Protein AF-0000000079393985 (afdb_homodimer)

Structure (mmCIF, N/CA/C/O backbone):
data_AF-0000000079393985-model_v1
#
loop_
_entity.id
_entity.type
_entity.pdbx_description
1 polymer 'Fish-egg lectin'
#
loop_
_atom_site.group_PDB
_atom_site.id
_atom_site.type_symbol
_atom_site.label_atom_id
_atom_site.label_alt_id
_atom_site.label_comp_id
_atom_site.label_asym_id
_atom_site.label_entity_id
_atom_site.label_seq_id
_atom_site.pdbx_PDB_ins_code
_atom_site.Cartn_x
_atom_site.Cartn_y
_atom_site.Cartn_z
_atom_site.occupancy
_atom_site.B_iso_or_equiv
_atom_site.auth_seq_id
_atom_site.auth_comp_id
_atom_site.auth_asym_id
_atom_site.auth_atom_id
_atom_site.pdbx_PDB_model_num
ATOM 1 N N . MET A 1 1 ? 10.766 -20.422 9.609 1 88.31 1 MET A N 1
ATOM 2 C CA . MET A 1 1 ? 9.305 -20.391 9.617 1 88.31 1 MET A CA 1
ATOM 3 C C . MET A 1 1 ? 8.75 -21.141 8.406 1 88.31 1 MET A C 1
ATOM 5 O O . MET A 1 1 ? 9.359 -21.141 7.336 1 88.31 1 MET A O 1
ATOM 9 N N . THR A 1 2 ? 7.648 -21.891 8.578 1 95.81 2 THR A N 1
ATOM 10 C CA . THR A 1 2 ? 7.023 -22.641 7.496 1 95.81 2 THR A CA 1
ATOM 11 C C . THR A 1 2 ? 5.723 -21.984 7.051 1 95.81 2 THR A C 1
ATOM 13 O O . THR A 1 2 ? 4.855 -21.688 7.875 1 95.81 2 THR A O 1
ATOM 16 N N . PHE A 1 3 ? 5.641 -21.734 5.781 1 97.75 3 PHE A N 1
ATOM 17 C CA . PHE A 1 3 ? 4.434 -21.172 5.188 1 97.75 3 PHE A CA 1
ATOM 18 C C . PHE A 1 3 ? 3.936 -22.047 4.047 1 97.75 3 PHE A C 1
ATOM 20 O O . PHE A 1 3 ? 4.715 -22.781 3.432 1 97.75 3 PHE A O 1
ATOM 27 N N . LYS A 1 4 ? 2.668 -22.047 3.838 1 97.94 4 LYS A N 1
ATOM 28 C CA . LYS A 1 4 ? 2.125 -22.641 2.617 1 97.94 4 LYS A CA 1
ATOM 29 C C . LYS A 1 4 ? 1.918 -21.578 1.54 1 97.94 4 LYS A C 1
ATOM 31 O O . LYS A 1 4 ? 1.784 -21.906 0.359 1 97.94 4 LYS A O 1
ATOM 36 N N . GLN A 1 5 ? 1.861 -20.328 1.908 1 98.38 5 GLN A N 1
ATOM 37 C CA . GLN A 1 5 ? 1.664 -19.203 0.99 1 98.38 5 GLN A CA 1
ATOM 38 C C . GLN A 1 5 ? 2.301 -17.922 1.532 1 98.38 5 GLN A C 1
ATOM 40 O O . GLN A 1 5 ? 2.246 -17.656 2.734 1 98.38 5 GLN A O 1
ATOM 45 N N . ILE A 1 6 ? 2.924 -17.094 0.631 1 98.56 6 ILE A N 1
ATOM 46 C CA . ILE A 1 6 ? 3.611 -15.859 1.012 1 98.56 6 ILE A CA 1
ATOM 47 C C . ILE A 1 6 ? 3.412 -14.797 -0.072 1 98.56 6 ILE A C 1
ATOM 49 O O . ILE A 1 6 ? 3.32 -15.125 -1.258 1 98.56 6 ILE A O 1
ATOM 53 N N . ASP A 1 7 ? 3.293 -13.609 0.296 1 98.88 7 ASP A N 1
ATOM 54 C CA . ASP A 1 7 ? 3.178 -12.508 -0.649 1 98.88 7 ASP A CA 1
ATOM 55 C C . ASP A 1 7 ? 3.986 -11.297 -0.183 1 98.88 7 ASP A C 1
ATOM 57 O O . ASP A 1 7 ? 3.922 -10.914 0.986 1 98.88 7 ASP A O 1
ATOM 61 N N . ALA A 1 8 ? 4.785 -10.797 -1.057 1 98.38 8 ALA A N 1
ATOM 62 C CA . ALA A 1 8 ? 5.582 -9.602 -0.823 1 98.38 8 ALA A CA 1
ATOM 63 C C . ALA A 1 8 ? 5.254 -8.516 -1.845 1 98.38 8 ALA A C 1
ATOM 65 O O . ALA A 1 8 ? 5.191 -8.781 -3.047 1 98.38 8 ALA A O 1
ATOM 66 N N . SER A 1 9 ? 5 -7.359 -1.373 1 97.69 9 SER A N 1
ATOM 67 C CA . SER A 1 9 ? 4.727 -6.203 -2.221 1 97.69 9 SER A CA 1
ATOM 68 C C . SER A 1 9 ? 4.863 -4.902 -1.438 1 97.69 9 SER A C 1
ATOM 70 O O . SER A 1 9 ? 4.559 -4.855 -0.244 1 97.69 9 SER A O 1
ATOM 72 N N . ASN A 1 10 ? 5.324 -3.902 -2.055 1 94.31 10 ASN A N 1
ATOM 73 C CA . ASN A 1 10 ? 5.387 -2.559 -1.492 1 94.31 10 ASN A CA 1
ATOM 74 C C . ASN A 1 10 ? 6.172 -2.533 -0.185 1 94.31 10 ASN A C 1
ATOM 76 O O . ASN A 1 10 ? 5.777 -1.865 0.771 1 94.31 10 ASN A O 1
ATOM 80 N N . GLY A 1 11 ? 7.141 -3.355 -0.123 1 96.31 11 GLY A N 1
ATOM 81 C CA . GLY A 1 11 ? 8.094 -3.369 0.979 1 96.31 11 GLY A CA 1
ATOM 82 C C . GLY A 1 11 ? 7.672 -4.277 2.117 1 96.31 11 GLY A C 1
ATOM 83 O O . GLY A 1 11 ? 8.43 -4.48 3.07 1 96.31 11 GLY A O 1
ATOM 84 N N . GLN A 1 12 ? 6.473 -4.844 2.029 1 98.25 12 GLN A N 1
ATOM 85 C CA . GLN A 1 12 ? 5.961 -5.652 3.131 1 98.25 12 GLN A CA 1
ATOM 86 C C . GLN A 1 12 ? 5.801 -7.109 2.711 1 98.25 12 GLN A C 1
ATOM 88 O O . GLN A 1 12 ? 5.68 -7.41 1.522 1 98.25 12 GLN A O 1
ATOM 93 N N . VAL A 1 13 ? 5.832 -7.973 3.658 1 98.56 13 VAL A N 1
ATOM 94 C CA . VAL A 1 13 ? 5.734 -9.414 3.434 1 98.56 13 VAL A CA 1
ATOM 95 C C . VAL A 1 13 ? 4.727 -10.023 4.406 1 98.56 13 VAL A C 1
ATOM 97 O O . VAL A 1 13 ? 4.781 -9.758 5.609 1 98.56 13 VAL A O 1
ATOM 100 N N . PHE A 1 14 ? 3.795 -10.766 3.902 1 98.88 14 PHE A N 1
ATOM 101 C CA . PHE A 1 14 ? 2.824 -11.531 4.68 1 98.88 14 PHE A CA 1
ATOM 102 C C . PHE A 1 14 ? 2.824 -12.992 4.258 1 98.88 14 PHE A C 1
ATOM 104 O O . PHE A 1 14 ? 3.141 -13.32 3.109 1 98.88 14 PHE A O 1
ATOM 111 N N . GLY A 1 15 ? 2.559 -13.867 5.125 1 98.75 15 GLY A N 1
ATOM 112 C CA . GLY A 1 15 ? 2.432 -15.281 4.824 1 98.75 15 GLY A CA 1
ATOM 113 C C . GLY A 1 15 ? 1.447 -16 5.73 1 98.75 15 GLY A C 1
ATOM 114 O O . GLY A 1 15 ? 1.084 -15.484 6.789 1 98.75 15 GLY A O 1
ATOM 115 N N . VAL A 1 16 ? 0.966 -17.094 5.246 1 98.81 16 VAL A N 1
ATOM 116 C CA . VAL A 1 16 ? 0.101 -17.953 6.051 1 98.81 16 VAL A CA 1
ATOM 117 C C . VAL A 1 16 ? 0.704 -19.344 6.145 1 98.81 16 VAL A C 1
ATOM 119 O O . VAL A 1 16 ? 1.269 -19.859 5.172 1 98.81 16 VAL A O 1
ATOM 122 N N . ASN A 1 17 ? 0.597 -19.938 7.344 1 98.38 17 ASN A N 1
ATOM 123 C CA . ASN A 1 17 ? 1.113 -21.297 7.52 1 98.38 17 ASN A CA 1
ATOM 124 C C . ASN A 1 17 ? 0.025 -22.344 7.297 1 98.38 17 ASN A C 1
ATOM 126 O O . ASN A 1 17 ? -1.084 -22.016 6.871 1 98.38 17 ASN A O 1
ATOM 130 N N . ASN A 1 18 ? 0.382 -23.641 7.504 1 97.88 18 ASN A N 1
ATOM 131 C CA . ASN A 1 18 ? -0.544 -24.719 7.215 1 97.88 18 ASN A CA 1
ATOM 132 C C . ASN A 1 18 ? -1.761 -24.688 8.141 1 97.88 18 ASN A C 1
ATOM 134 O O . ASN A 1 18 ? -2.816 -25.219 7.801 1 97.88 18 ASN A O 1
ATOM 138 N N . GLU A 1 19 ? -1.658 -24.047 9.359 1 98.31 19 GLU A N 1
ATOM 139 C CA . GLU A 1 19 ? -2.762 -23.906 10.305 1 98.31 19 GLU A CA 1
ATOM 140 C C . GLU A 1 19 ? -3.6 -22.672 10 1 98.31 19 GLU A C 1
ATOM 142 O O . GLU A 1 19 ? -4.535 -22.359 10.734 1 98.31 19 GLU A O 1
ATOM 147 N N . ASN A 1 20 ? -3.252 -21.891 9.008 1 98.81 20 ASN A N 1
ATOM 148 C CA . ASN A 1 20 ? -3.955 -20.703 8.539 1 98.81 20 ASN A CA 1
ATOM 149 C C . ASN A 1 20 ? -3.695 -19.5 9.453 1 98.81 20 ASN A C 1
ATOM 151 O O . ASN A 1 20 ? -4.488 -18.562 9.484 1 98.81 20 ASN A O 1
ATOM 155 N N . ASN A 1 21 ? -2.605 -19.641 10.211 1 98.81 21 ASN A N 1
ATOM 156 C CA . ASN A 1 21 ? -2.176 -18.453 10.938 1 98.81 21 ASN A CA 1
ATOM 157 C C . ASN A 1 21 ? -1.507 -17.438 10.016 1 98.81 21 ASN A C 1
ATOM 159 O O . ASN A 1 21 ? -0.75 -17.812 9.117 1 98.81 21 ASN A O 1
ATOM 163 N N . ILE A 1 22 ? -1.76 -16.188 10.25 1 98.88 22 ILE A N 1
ATOM 164 C CA . ILE A 1 22 ? -1.256 -15.102 9.406 1 98.88 22 ILE A CA 1
ATOM 165 C C . ILE A 1 22 ? -0.035 -14.469 10.07 1 98.88 22 ILE A C 1
ATOM 167 O O . ILE A 1 22 ? -0.042 -14.195 11.273 1 98.88 22 ILE A O 1
ATOM 171 N N . TYR A 1 23 ? 0.936 -14.203 9.258 1 98.81 23 TYR A N 1
ATOM 172 C CA . TYR A 1 23 ? 2.146 -13.586 9.789 1 98.81 23 TYR A CA 1
ATOM 173 C C . TYR A 1 23 ? 2.617 -12.445 8.883 1 98.81 23 TYR A C 1
ATOM 175 O O . TYR A 1 23 ? 2.367 -12.461 7.68 1 98.81 23 TYR A O 1
ATOM 183 N N . THR A 1 24 ? 3.289 -11.508 9.477 1 98.75 24 THR A N 1
ATOM 184 C CA . THR A 1 24 ? 4.078 -10.508 8.766 1 98.75 24 THR A CA 1
ATOM 185 C C . THR A 1 24 ? 5.473 -10.383 9.367 1 98.75 24 THR A C 1
ATOM 187 O O . THR A 1 24 ? 5.734 -10.914 10.453 1 98.75 24 THR A O 1
ATOM 190 N N . LEU A 1 25 ? 6.336 -9.734 8.617 1 98.5 25 LEU A N 1
ATOM 191 C CA . LEU A 1 25 ? 7.746 -9.703 8.992 1 98.5 25 LEU A CA 1
ATOM 192 C C . LEU A 1 25 ? 8.133 -8.328 9.531 1 98.5 25 LEU A C 1
ATOM 194 O O . LEU A 1 25 ? 7.93 -7.312 8.867 1 98.5 25 LEU A O 1
ATOM 198 N N . HIS A 1 26 ? 8.656 -8.195 10.711 1 97.81 26 HIS A N 1
ATOM 199 C CA . HIS A 1 26 ? 9.273 -7.02 11.305 1 97.81 26 HIS A CA 1
ATOM 200 C C . HIS A 1 26 ? 10.68 -7.328 11.812 1 97.81 26 HIS A C 1
ATOM 202 O O . HIS A 1 26 ? 10.844 -8.07 12.781 1 97.81 26 HIS A O 1
ATOM 208 N N . GLY A 1 27 ? 11.664 -6.633 11.18 1 96.5 27 GLY A N 1
ATOM 209 C CA . GLY A 1 27 ? 13.016 -7.105 11.414 1 96.5 27 GLY A CA 1
ATOM 210 C C . GLY A 1 27 ? 13.242 -8.531 10.953 1 96.5 27 GLY A C 1
ATOM 211 O O . GLY A 1 27 ? 12.953 -8.875 9.805 1 96.5 27 GLY A O 1
ATOM 212 N N . ASP A 1 28 ? 13.695 -9.367 11.883 1 94.62 28 ASP A N 1
ATOM 213 C CA . ASP A 1 28 ? 13.914 -10.781 11.578 1 94.62 28 ASP A CA 1
ATOM 214 C C . ASP A 1 28 ? 12.844 -11.656 12.227 1 94.62 28 ASP A C 1
ATOM 216 O O . ASP A 1 28 ? 12.992 -12.875 12.297 1 94.62 28 ASP A O 1
ATOM 220 N N . SER A 1 29 ? 11.789 -11.016 12.648 1 96.81 29 SER A N 1
ATOM 221 C CA . SER A 1 29 ? 10.781 -11.766 13.391 1 96.81 29 SER A CA 1
ATOM 222 C C . SER A 1 29 ? 9.453 -11.805 12.641 1 96.81 29 SER A C 1
ATOM 224 O O . SER A 1 29 ? 8.969 -10.773 12.172 1 96.81 29 SER A O 1
ATOM 226 N N . TRP A 1 30 ? 8.953 -13 12.555 1 97.81 30 TRP A N 1
ATOM 227 C CA . TRP A 1 30 ? 7.59 -13.156 12.062 1 97.81 30 TRP A CA 1
ATOM 228 C C . TRP A 1 30 ? 6.582 -12.898 13.172 1 97.81 30 TRP A C 1
ATOM 230 O O . TRP A 1 30 ? 6.59 -13.586 14.203 1 97.81 30 TRP A O 1
ATOM 240 N N . VAL A 1 31 ? 5.734 -11.898 12.969 1 98.25 31 VAL A N 1
ATOM 241 C CA . VAL A 1 31 ? 4.727 -11.5 13.945 1 98.25 31 VAL A CA 1
ATOM 242 C C . VAL A 1 31 ? 3.355 -12.008 13.508 1 98.25 31 VAL A C 1
ATOM 244 O O . VAL A 1 31 ? 2.938 -11.773 12.375 1 98.25 31 VAL A O 1
ATOM 247 N N . ARG A 1 32 ? 2.678 -12.625 14.453 1 98.25 32 ARG A N 1
ATOM 248 C CA . ARG A 1 32 ? 1.375 -13.195 14.133 1 98.25 32 ARG A CA 1
ATOM 249 C C . ARG A 1 32 ? 0.273 -12.148 14.227 1 98.25 32 ARG A C 1
ATOM 251 O O . ARG A 1 32 ? 0.235 -11.367 15.18 1 98.25 32 ARG A O 1
ATOM 258 N N . LEU A 1 33 ? -0.549 -12.047 13.25 1 98.62 33 LEU A N 1
ATOM 259 C CA . LEU A 1 33 ? -1.77 -11.25 13.281 1 98.62 33 LEU A CA 1
ATOM 260 C C . LEU A 1 33 ? -2.957 -12.086 13.742 1 98.62 33 LEU A C 1
ATOM 262 O O . LEU A 1 33 ? -3.004 -13.297 13.492 1 98.62 33 LEU A O 1
ATOM 266 N N . PRO A 1 34 ? -3.922 -11.453 14.383 1 98.31 34 PRO A N 1
ATOM 267 C CA . PRO A 1 34 ? -5.137 -12.203 14.703 1 98.31 34 PRO A CA 1
ATOM 268 C C . PRO A 1 34 ? -5.906 -12.641 13.461 1 98.31 34 PRO A C 1
ATOM 270 O O . PRO A 1 34 ? -5.789 -12.016 12.398 1 98.31 34 PRO A O 1
ATOM 273 N N . GLY A 1 35 ? -6.652 -13.688 13.672 1 98.31 35 GLY A N 1
ATOM 274 C CA . GLY A 1 35 ? -7.488 -14.188 12.594 1 98.31 35 GLY A CA 1
ATOM 275 C C . GLY A 1 35 ? -6.926 -15.43 11.938 1 98.31 35 GLY A C 1
ATOM 276 O O . GLY A 1 35 ? -5.973 -16.031 12.438 1 98.31 35 GLY A O 1
ATOM 277 N N . SER A 1 36 ? -7.605 -15.875 10.852 1 98.81 36 SER A N 1
ATOM 278 C CA . SER A 1 36 ? -7.254 -17.094 10.117 1 98.81 36 SER A CA 1
ATOM 279 C C . SER A 1 36 ? -7.535 -16.938 8.625 1 98.81 36 SER A C 1
ATOM 281 O O . SER A 1 36 ? -8.68 -16.703 8.227 1 98.81 36 SER A O 1
ATOM 283 N N . LEU A 1 37 ? -6.523 -17.016 7.836 1 98.94 37 LEU A N 1
ATOM 284 C CA . LEU A 1 37 ? -6.613 -16.922 6.383 1 98.94 37 LEU A CA 1
ATOM 285 C C . LEU A 1 37 ? -5.836 -18.047 5.715 1 98.94 37 LEU A C 1
ATOM 287 O O . LEU A 1 37 ? -4.797 -18.469 6.227 1 98.94 37 LEU A O 1
ATOM 291 N N . LYS A 1 38 ? -6.316 -18.516 4.621 1 98.88 38 LYS A N 1
ATOM 292 C CA . LYS A 1 38 ? -5.57 -19.516 3.871 1 98.88 38 LYS A CA 1
ATOM 293 C C . LYS A 1 38 ? -4.707 -18.859 2.791 1 98.88 38 LYS A C 1
ATOM 295 O O . LYS A 1 38 ? -3.803 -19.5 2.246 1 98.88 38 LYS A O 1
ATOM 300 N N . HIS A 1 39 ? -5.062 -17.672 2.377 1 98.88 39 HIS A N 1
ATOM 301 C CA . HIS A 1 39 ? -4.348 -16.875 1.392 1 98.88 39 HIS A CA 1
ATOM 302 C C . HIS A 1 39 ? -4.363 -15.391 1.769 1 98.88 39 HIS A C 1
ATOM 304 O O . HIS A 1 39 ? -5.426 -14.836 2.059 1 98.88 39 HIS A O 1
ATOM 310 N N . VAL A 1 40 ? -3.156 -14.75 1.807 1 98.94 40 VAL A N 1
ATOM 311 C CA . VAL A 1 40 ? -3.023 -13.336 2.164 1 98.94 40 VAL A CA 1
ATOM 312 C C . VAL A 1 40 ? -2.219 -12.609 1.09 1 98.94 40 VAL A C 1
ATOM 314 O O . VAL A 1 40 ? -1.35 -13.195 0.447 1 98.94 40 VAL A O 1
ATOM 317 N N . THR A 1 41 ? -2.537 -11.406 0.831 1 98.94 41 THR A N 1
ATOM 318 C CA . THR A 1 41 ? -1.825 -10.578 -0.136 1 98.94 41 THR A CA 1
ATOM 319 C C . THR A 1 41 ? -1.647 -9.164 0.394 1 98.94 41 THR A C 1
ATOM 321 O O . THR A 1 41 ? -2.469 -8.68 1.177 1 98.94 41 THR A O 1
ATOM 324 N N . VAL A 1 42 ? -0.626 -8.539 0.002 1 98.81 42 VAL A N 1
ATOM 325 C CA . VAL A 1 42 ? -0.321 -7.152 0.332 1 98.81 42 VAL A CA 1
ATOM 326 C C . VAL A 1 42 ? 0.153 -6.418 -0.919 1 98.81 42 VAL A C 1
ATOM 328 O O . VAL A 1 42 ? 0.795 -7.012 -1.79 1 98.81 42 VAL A O 1
ATOM 331 N N . GLY A 1 43 ? -0.137 -5.152 -1.008 1 98.25 43 GLY A N 1
ATOM 332 C CA . GLY A 1 43 ? 0.298 -4.328 -2.125 1 98.25 43 GLY A CA 1
ATOM 333 C C . GLY A 1 43 ? -0.284 -2.93 -2.094 1 98.25 43 GLY A C 1
ATOM 334 O O . GLY A 1 43 ? -0.748 -2.467 -1.05 1 98.25 43 GLY A O 1
ATOM 335 N N . PRO A 1 44 ? -0.249 -2.238 -3.256 1 97.62 44 PRO A N 1
ATOM 336 C CA . PRO A 1 44 ? -0.748 -0.861 -3.318 1 97.62 44 PRO A CA 1
ATOM 337 C C . PRO A 1 44 ? -2.219 -0.749 -2.926 1 97.62 44 PRO A C 1
ATOM 339 O O . PRO A 1 44 ? -2.695 0.344 -2.605 1 97.62 44 PRO A O 1
ATOM 342 N N . ALA A 1 45 ? -2.947 -1.839 -2.885 1 97.31 45 ALA A N 1
ATOM 343 C CA . ALA A 1 45 ? -4.367 -1.845 -2.545 1 97.31 45 ALA A CA 1
ATOM 344 C C . ALA A 1 45 ? -4.574 -2.154 -1.064 1 97.31 45 ALA A C 1
ATOM 346 O O . ALA A 1 45 ? -5.711 -2.211 -0.588 1 97.31 45 ALA A O 1
ATOM 347 N N . GLY A 1 46 ? -3.443 -2.348 -0.332 1 98 46 GLY A N 1
ATOM 348 C CA . GLY A 1 46 ? -3.547 -2.711 1.073 1 98 46 GLY A CA 1
ATOM 349 C C . GLY A 1 46 ? -3.344 -4.191 1.324 1 98 46 GLY A C 1
ATOM 350 O O . GLY A 1 46 ? -2.699 -4.879 0.53 1 98 46 GLY A O 1
ATOM 351 N N . VAL A 1 47 ? -3.811 -4.66 2.455 1 98.81 47 VAL A N 1
ATOM 352 C CA . VAL A 1 47 ? -3.672 -6.055 2.857 1 98.81 47 VAL A CA 1
ATOM 353 C C . VAL A 1 47 ? -5.035 -6.742 2.818 1 98.81 47 VAL A C 1
ATOM 355 O O . VAL A 1 47 ? -6 -6.258 3.414 1 98.81 47 VAL A O 1
ATOM 358 N N . TRP A 1 48 ? -5.113 -7.832 2.102 1 98.81 48 TRP A N 1
ATOM 359 C CA . TRP A 1 48 ? -6.336 -8.602 1.891 1 98.81 48 TRP A CA 1
ATOM 360 C C . TRP A 1 48 ? -6.086 -10.086 2.115 1 98.81 48 TRP A C 1
ATOM 362 O O . TRP A 1 48 ? -4.938 -10.539 2.133 1 98.81 48 TRP A O 1
ATOM 372 N N . GLY A 1 49 ? -7.141 -10.82 2.26 1 98.88 49 GLY A N 1
ATOM 373 C CA . GLY A 1 49 ? -7.008 -12.273 2.324 1 98.88 49 GLY A CA 1
ATOM 374 C C . GLY A 1 49 ? -8.336 -12.992 2.225 1 98.88 49 GLY A C 1
ATOM 375 O O . GLY A 1 49 ? -9.391 -12.359 2.156 1 98.88 49 GLY A O 1
ATOM 376 N N . VAL A 1 50 ? -8.227 -14.281 2.092 1 98.94 50 VAL A N 1
ATOM 377 C CA . VAL A 1 50 ? -9.398 -15.148 2.064 1 98.94 50 VAL A CA 1
ATOM 378 C C . VAL A 1 50 ? -9.219 -16.297 3.059 1 98.94 50 VAL A C 1
ATOM 380 O O . VAL A 1 50 ? -8.102 -16.797 3.244 1 98.94 50 VAL A O 1
ATOM 383 N N . ASN A 1 51 ? -10.312 -16.688 3.682 1 98.88 51 ASN A N 1
ATOM 384 C CA . ASN A 1 51 ? -10.219 -17.75 4.668 1 98.88 51 ASN A CA 1
ATOM 385 C C . ASN A 1 51 ? -10.594 -19.109 4.059 1 98.88 51 ASN A C 1
ATOM 387 O O . ASN A 1 51 ? -10.727 -19.219 2.842 1 98.88 51 ASN A O 1
ATOM 391 N N . SER A 1 52 ? -10.664 -20.141 4.863 1 98.75 52 SER A N 1
ATOM 392 C CA . SER A 1 52 ? -10.898 -21.5 4.41 1 98.75 52 SER A CA 1
ATOM 393 C C . SER A 1 52 ? -12.273 -21.641 3.754 1 98.75 52 SER A C 1
ATOM 395 O O . SER A 1 52 ? -12.477 -22.531 2.918 1 98.75 52 SER A O 1
ATOM 397 N N . ASN A 1 53 ? -13.242 -20.75 4.113 1 98.62 53 ASN A N 1
ATOM 398 C CA . ASN A 1 53 ? -14.578 -20.766 3.529 1 98.62 53 ASN A CA 1
ATOM 399 C C . ASN A 1 53 ? -14.664 -19.859 2.301 1 98.62 53 ASN A C 1
ATOM 401 O O . ASN A 1 53 ? -15.75 -19.609 1.781 1 98.62 53 ASN A O 1
ATOM 405 N N . ASN A 1 54 ? -13.609 -19.281 1.913 1 98.81 54 ASN A N 1
ATOM 406 C CA . ASN A 1 54 ? -13.484 -18.406 0.742 1 98.81 54 ASN A CA 1
ATOM 407 C C . ASN A 1 54 ? -14.102 -17.031 0.986 1 98.81 54 ASN A C 1
ATOM 409 O O . ASN A 1 54 ? -14.414 -16.312 0.038 1 98.81 54 ASN A O 1
ATOM 413 N N . ASN A 1 55 ? -14.336 -16.75 2.252 1 98.56 55 ASN A N 1
ATOM 414 C CA . ASN A 1 55 ? -14.727 -15.367 2.551 1 98.56 55 ASN A CA 1
ATOM 415 C C . ASN A 1 55 ? -13.578 -14.398 2.332 1 98.56 55 ASN A C 1
ATOM 417 O O . ASN A 1 55 ? -12.422 -14.711 2.639 1 98.56 55 ASN A O 1
ATOM 421 N N . ILE A 1 56 ? -13.891 -13.25 1.819 1 98.44 56 ILE A N 1
ATOM 422 C CA . ILE A 1 56 ? -12.891 -12.227 1.529 1 98.44 56 ILE A CA 1
ATOM 423 C C . ILE A 1 56 ? -12.766 -11.266 2.711 1 98.44 56 ILE A C 1
ATOM 425 O O . ILE A 1 56 ? -13.781 -10.844 3.275 1 98.44 56 ILE A O 1
ATOM 429 N N . TYR A 1 57 ? -11.539 -10.906 3.049 1 98.19 57 TYR A N 1
ATOM 430 C CA . TYR A 1 57 ? -11.289 -9.945 4.121 1 98.19 57 TYR A CA 1
ATOM 431 C C . TYR A 1 57 ? -10.273 -8.898 3.691 1 98.19 57 TYR A C 1
ATOM 433 O O . TYR A 1 57 ? -9.328 -9.203 2.969 1 98.19 57 TYR A O 1
ATOM 441 N N . LYS A 1 58 ? -10.477 -7.711 4.141 1 97.94 58 LYS A N 1
ATOM 442 C CA . LYS A 1 58 ? -9.477 -6.648 4.082 1 97.94 58 LYS A CA 1
ATOM 443 C C . LYS A 1 58 ? -9.016 -6.25 5.477 1 97.94 58 LYS A C 1
ATOM 445 O O . LYS A 1 58 ? -9.82 -6.176 6.406 1 97.94 58 LYS A O 1
ATOM 450 N N . LEU A 1 59 ? -7.73 -6.027 5.672 1 98 59 LEU A N 1
ATOM 451 C CA . LEU A 1 59 ? -7.238 -5.441 6.914 1 98 59 LEU A CA 1
ATOM 452 C C . LEU A 1 59 ? -7.633 -3.971 7.012 1 98 59 LEU A C 1
ATOM 454 O O . LEU A 1 59 ? -7.305 -3.176 6.129 1 98 59 LEU A O 1
ATOM 458 N N . VAL A 1 60 ? -8.359 -3.557 8.016 1 96.81 60 VAL A N 1
ATOM 459 C CA . VAL A 1 60 ? -8.828 -2.197 8.266 1 96.81 60 VAL A CA 1
ATOM 460 C C . VAL A 1 60 ? -8.602 -1.833 9.727 1 96.81 60 VAL A C 1
ATOM 462 O O . VAL A 1 60 ? -9.242 -2.396 10.617 1 96.81 60 VAL A O 1
ATOM 465 N N . SER A 1 61 ? -7.672 -0.909 9.969 1 96.06 61 SER A N 1
ATOM 466 C CA . SER A 1 61 ? -7.402 -0.427 11.32 1 96.06 61 SER A CA 1
ATOM 467 C C . SER A 1 61 ? -7.121 -1.582 12.273 1 96.06 61 SER A C 1
ATOM 469 O O . SER A 1 61 ? -7.734 -1.676 13.336 1 96.06 61 SER A O 1
ATOM 471 N N . GLY A 1 62 ? -6.293 -2.494 11.789 1 97.12 62 GLY A N 1
ATOM 472 C CA . GLY A 1 62 ? -5.805 -3.574 12.633 1 97.12 62 GLY A CA 1
ATOM 473 C C . GLY A 1 62 ? -6.711 -4.789 12.633 1 97.12 62 GLY A C 1
ATOM 474 O O . GLY A 1 62 ? -6.352 -5.844 13.156 1 97.12 62 GLY A O 1
ATOM 475 N N . ARG A 1 63 ? -7.887 -4.715 11.984 1 96.94 63 ARG A N 1
ATOM 476 C CA . ARG A 1 63 ? -8.859 -5.805 12.023 1 96.94 63 ARG A CA 1
ATOM 477 C C . ARG A 1 63 ? -9.242 -6.242 10.617 1 96.94 63 ARG A C 1
ATOM 479 O O . ARG A 1 63 ? -9.258 -5.434 9.688 1 96.94 63 ARG A O 1
ATOM 486 N N . TRP A 1 64 ? -9.578 -7.562 10.562 1 97.69 64 TRP A N 1
ATOM 487 C CA . TRP A 1 64 ? -10.047 -8.094 9.289 1 97.69 64 TRP A CA 1
ATOM 488 C C . TRP A 1 64 ? -11.531 -7.793 9.086 1 97.69 64 TRP A C 1
ATOM 490 O O . TRP A 1 64 ? -12.383 -8.305 9.82 1 97.69 64 TRP A O 1
ATOM 500 N N . GLN A 1 65 ? -11.797 -7.012 8.156 1 96.5 65 GLN A N 1
ATOM 501 C CA . GLN A 1 65 ? -13.172 -6.684 7.809 1 96.5 65 GLN A CA 1
ATOM 502 C C . GLN A 1 65 ? -13.695 -7.605 6.711 1 96.5 65 GLN A C 1
ATOM 504 O O . GLN A 1 65 ? -13.094 -7.715 5.641 1 96.5 65 GLN A O 1
ATOM 509 N N . LEU A 1 66 ? -14.82 -8.195 6.941 1 97 66 LEU A N 1
ATOM 510 C CA . LEU A 1 66 ? -15.461 -9.055 5.945 1 97 66 LEU A CA 1
ATOM 511 C C . LEU A 1 66 ? -15.938 -8.227 4.75 1 97 66 LEU A C 1
ATOM 513 O O . LEU A 1 66 ? -16.578 -7.191 4.926 1 97 66 LEU A O 1
ATOM 517 N N . ILE A 1 67 ? -15.609 -8.648 3.6 1 96.81 67 ILE A N 1
ATOM 518 C CA . ILE A 1 67 ? -15.953 -8 2.34 1 96.81 67 ILE A CA 1
ATOM 519 C C . ILE A 1 67 ? -16.906 -8.891 1.544 1 96.81 67 ILE A C 1
ATOM 521 O O . ILE A 1 67 ? -16.734 -10.109 1.504 1 96.81 67 ILE A O 1
ATOM 525 N N . SER A 1 68 ? -17.828 -8.305 0.87 1 95.81 68 SER A N 1
ATOM 526 C CA . SER A 1 68 ? -18.781 -9.086 0.077 1 95.81 68 SER A CA 1
ATOM 527 C C . SER A 1 68 ? -18.078 -9.828 -1.052 1 95.81 68 SER A C 1
ATOM 529 O O . SER A 1 68 ? -17.125 -9.312 -1.639 1 95.81 68 SER A O 1
ATOM 531 N N . GLY A 1 69 ? -18.609 -11.055 -1.299 1 95.88 69 GLY A N 1
ATOM 532 C CA . GLY A 1 69 ? -18.031 -11.898 -2.334 1 95.88 69 GLY A CA 1
ATOM 533 C C . GLY A 1 69 ? -17.312 -13.117 -1.779 1 95.88 69 GLY A C 1
ATOM 534 O O . GLY A 1 69 ? -17.234 -13.297 -0.563 1 95.88 69 GLY A O 1
ATOM 535 N N . THR A 1 70 ? -16.875 -13.977 -2.707 1 97.81 70 THR A N 1
ATOM 536 C CA . THR A 1 70 ? -16.109 -15.164 -2.336 1 97.81 70 THR A CA 1
ATOM 537 C C . THR A 1 70 ? -14.961 -15.391 -3.307 1 97.81 70 THR A C 1
ATOM 539 O O . THR A 1 70 ? -15.156 -15.375 -4.523 1 97.81 70 THR A O 1
ATOM 542 N N . LEU A 1 71 ? -13.828 -15.578 -2.783 1 98.56 71 LEU A N 1
ATOM 543 C CA . LEU A 1 71 ? -12.633 -15.898 -3.549 1 98.56 71 LEU A CA 1
ATOM 544 C C . LEU A 1 71 ? -11.812 -16.969 -2.85 1 98.56 71 LEU A C 1
ATOM 546 O O . LEU A 1 71 ? -11.836 -17.078 -1.622 1 98.56 71 LEU A O 1
ATOM 550 N N . LYS A 1 72 ? -11.109 -17.734 -3.584 1 98.44 72 LYS A N 1
ATOM 551 C CA . LYS A 1 72 ? -10.18 -18.688 -3.006 1 98.44 72 LYS A CA 1
ATOM 552 C C . LYS A 1 72 ? -8.742 -18.203 -3.107 1 98.44 72 LYS A C 1
ATOM 554 O O . LYS A 1 72 ? -7.863 -18.672 -2.377 1 98.44 72 LYS A O 1
ATOM 559 N N . GLN A 1 73 ? -8.43 -17.406 -4.055 1 98.69 73 GLN A N 1
ATOM 560 C CA . GLN A 1 73 ? -7.148 -16.75 -4.312 1 98.69 73 GLN A CA 1
ATOM 561 C C . GLN A 1 73 ? -7.34 -15.25 -4.551 1 98.69 73 GLN A C 1
ATOM 563 O O . GLN A 1 73 ? -8.312 -14.836 -5.191 1 98.69 73 GLN A O 1
ATOM 568 N N . ILE A 1 74 ? -6.395 -14.414 -4.016 1 98.81 74 ILE A N 1
ATOM 569 C CA . ILE A 1 74 ? -6.578 -12.969 -4.094 1 98.81 74 ILE A CA 1
ATOM 570 C C . ILE A 1 74 ? -5.223 -12.289 -4.246 1 98.81 74 ILE A C 1
ATOM 572 O O . ILE A 1 74 ? -4.219 -12.758 -3.713 1 98.81 74 ILE A O 1
ATOM 576 N N . ASP A 1 75 ? -5.195 -11.188 -5 1 98.81 75 ASP A N 1
ATOM 577 C CA . ASP A 1 75 ? -3.965 -10.438 -5.227 1 98.81 75 ASP A CA 1
ATOM 578 C C . ASP A 1 75 ? -4.23 -8.93 -5.203 1 98.81 75 ASP A C 1
ATOM 580 O O . ASP A 1 75 ? -5.18 -8.453 -5.828 1 98.81 75 ASP A O 1
ATOM 584 N N . ALA A 1 76 ? -3.377 -8.195 -4.469 1 98.44 76 ALA A N 1
ATOM 585 C CA . ALA A 1 76 ? -3.492 -6.754 -4.289 1 98.44 76 ALA A CA 1
ATOM 586 C C . ALA A 1 76 ? -2.303 -6.027 -4.91 1 98.44 76 ALA A C 1
ATOM 588 O O . ALA A 1 76 ? -1.965 -4.914 -4.504 1 98.44 76 ALA A O 1
ATOM 589 N N . GLY A 1 77 ? -1.629 -6.605 -5.867 1 97.31 77 GLY A N 1
ATOM 590 C CA . GLY A 1 77 ? -0.374 -6.086 -6.387 1 97.31 77 GLY A CA 1
ATOM 591 C C . GLY A 1 77 ? -0.562 -5.047 -7.477 1 97.31 77 GLY A C 1
ATOM 592 O O . GLY A 1 77 ? 0.38 -4.34 -7.836 1 97.31 77 GLY A O 1
ATOM 593 N N . GLY A 1 78 ? -1.753 -4.871 -8.023 1 95.12 78 GLY A N 1
ATOM 594 C CA . GLY A 1 78 ? -2.018 -3.869 -9.039 1 95.12 78 GLY A CA 1
ATOM 595 C C . GLY A 1 78 ? -2.074 -2.457 -8.484 1 95.12 78 GLY A C 1
ATOM 596 O O . GLY A 1 78 ? -1.713 -2.223 -7.332 1 95.12 78 GLY A O 1
ATOM 597 N N . ASP A 1 79 ? -2.406 -1.554 -9.391 1 95.56 79 ASP A N 1
ATOM 598 C CA . ASP A 1 79 ? -2.449 -0.135 -9.047 1 95.56 79 ASP A CA 1
ATOM 599 C C . ASP A 1 79 ? -3.721 0.207 -8.273 1 95.56 79 ASP A C 1
ATOM 601 O O . ASP A 1 79 ? -4.598 0.902 -8.797 1 95.56 79 ASP A O 1
ATOM 605 N N . GLN A 1 80 ? -3.764 -0.338 -7.02 1 96.94 80 GLN A N 1
ATOM 606 C CA . GLN A 1 80 ? -4.793 -0.04 -6.031 1 96.94 80 GLN A CA 1
ATOM 607 C C . GLN A 1 80 ? -6.113 -0.717 -6.391 1 96.94 80 GLN A C 1
ATOM 609 O O . GLN A 1 80 ? -7.188 -0.217 -6.051 1 96.94 80 GLN A O 1
ATOM 614 N N . PHE A 1 81 ? -6.07 -1.71 -7.203 1 97.19 81 PHE A N 1
ATOM 615 C CA . PHE A 1 81 ? -7.207 -2.6 -7.418 1 97.19 81 PHE A CA 1
ATOM 616 C C . PHE A 1 81 ? -6.895 -4.004 -6.91 1 97.19 81 PHE A C 1
ATOM 618 O O . PHE A 1 81 ? -5.742 -4.316 -6.602 1 97.19 81 PHE A O 1
ATOM 625 N N . VAL A 1 82 ? -7.965 -4.824 -6.773 1 98 82 VAL A N 1
ATOM 626 C CA . VAL A 1 82 ? -7.824 -6.184 -6.27 1 98 82 VAL A CA 1
ATOM 627 C C . VAL A 1 82 ? -8.375 -7.176 -7.293 1 98 82 VAL A C 1
ATOM 629 O O . VAL A 1 82 ? -9.391 -6.914 -7.934 1 98 82 VAL A O 1
ATOM 632 N N . VAL A 1 83 ? -7.68 -8.297 -7.418 1 98.38 83 VAL A N 1
ATOM 633 C CA . VAL A 1 83 ? -8.148 -9.375 -8.289 1 98.38 83 VAL A CA 1
ATOM 634 C C . VAL A 1 83 ? -8.172 -10.688 -7.516 1 98.38 83 VAL A C 1
ATOM 636 O O . VAL A 1 83 ? -7.578 -10.797 -6.441 1 98.38 83 VAL A O 1
ATOM 639 N N . GLY A 1 84 ? -8.867 -11.625 -8.039 1 98.25 84 GLY A N 1
ATOM 640 C CA . GLY A 1 84 ? -8.867 -12.945 -7.434 1 98.25 84 GLY A CA 1
ATOM 641 C C . GLY A 1 84 ? -9.688 -13.953 -8.211 1 98.25 84 GLY A C 1
ATOM 642 O O . GLY A 1 84 ? -10.242 -13.633 -9.266 1 98.25 84 GLY A O 1
ATOM 643 N N . LEU A 1 85 ? -9.68 -15.148 -7.691 1 98.5 85 LEU A N 1
ATOM 644 C CA . LEU A 1 85 ? -10.391 -16.266 -8.297 1 98.5 85 LEU A CA 1
ATOM 645 C C . LEU A 1 85 ? -11.375 -16.891 -7.305 1 98.5 85 LEU A C 1
ATOM 647 O O . LEU A 1 85 ? -11.055 -17.047 -6.125 1 98.5 85 LEU A O 1
ATOM 651 N N . ASP A 1 86 ? -12.531 -17.281 -7.816 1 98.19 86 ASP A N 1
ATOM 652 C CA . ASP A 1 86 ? -13.453 -18 -6.938 1 98.19 86 ASP A CA 1
ATOM 653 C C . ASP A 1 86 ? -13.148 -19.5 -6.938 1 98.19 86 ASP A C 1
ATOM 655 O O . ASP A 1 86 ? -12.141 -19.938 -7.5 1 98.19 86 ASP A O 1
ATOM 659 N N . ALA A 1 87 ? -13.93 -20.266 -6.277 1 97.44 87 ALA A N 1
ATOM 660 C CA . ALA A 1 87 ? -13.695 -21.688 -6.105 1 97.44 87 ALA A CA 1
ATOM 661 C C . ALA A 1 87 ? -13.75 -22.422 -7.445 1 97.44 87 ALA A C 1
ATOM 663 O O . ALA A 1 87 ? -13.172 -23.5 -7.59 1 97.44 87 ALA A O 1
ATOM 664 N N . ASN A 1 88 ? -14.445 -21.859 -8.406 1 96.75 88 ASN A N 1
ATOM 665 C CA . ASN A 1 88 ? -14.578 -22.469 -9.727 1 96.75 88 ASN A CA 1
ATOM 666 C C . ASN A 1 88 ? -13.57 -21.906 -10.719 1 96.75 88 ASN A C 1
ATOM 668 O O . ASN A 1 88 ? -13.695 -22.094 -11.922 1 96.75 88 ASN A O 1
ATOM 672 N N . TYR A 1 89 ? -12.633 -21.047 -10.273 1 96.81 89 TYR A N 1
ATOM 673 C CA . TYR A 1 89 ? -11.523 -20.5 -11.039 1 96.81 89 TYR A CA 1
ATOM 674 C C . TYR A 1 89 ? -11.992 -19.375 -11.969 1 96.81 89 TYR A C 1
ATOM 676 O O . TYR A 1 89 ? -11.297 -19.031 -12.922 1 96.81 89 TYR A O 1
ATOM 684 N N . ASN A 1 90 ? -13.297 -18.922 -11.641 1 97.25 90 ASN A N 1
ATOM 685 C CA . ASN A 1 90 ? -13.672 -17.656 -12.281 1 97.25 90 ASN A CA 1
ATOM 686 C C . ASN A 1 90 ? -12.891 -16.484 -11.703 1 97.25 90 ASN A C 1
ATOM 688 O O . ASN A 1 90 ? -12.75 -16.359 -10.484 1 97.25 90 ASN A O 1
ATOM 692 N N . GLY A 1 91 ? -12.336 -15.68 -12.617 1 97.12 91 GLY A N 1
ATOM 693 C CA . GLY A 1 91 ? -11.602 -14.508 -12.18 1 97.12 91 GLY A CA 1
ATOM 694 C C . GLY A 1 91 ? -12.492 -13.297 -11.938 1 97.12 91 GLY A C 1
ATOM 695 O O . GLY A 1 91 ? -13.477 -13.094 -12.656 1 97.12 91 GLY A O 1
ATOM 696 N N . PHE A 1 92 ? -12.117 -12.508 -10.977 1 98 92 PHE A N 1
ATOM 697 C CA . PHE A 1 92 ? -12.836 -11.281 -10.641 1 98 92 PHE A CA 1
ATOM 698 C C . PHE A 1 92 ? -11.859 -10.148 -10.328 1 98 92 PHE A C 1
ATOM 700 O O . PHE A 1 92 ? -10.719 -10.398 -9.945 1 98 92 PHE A O 1
ATOM 707 N N . CYS A 1 93 ? -12.32 -8.969 -10.547 1 97.5 93 CYS A N 1
ATOM 708 C CA . CYS A 1 93 ? -11.531 -7.824 -10.094 1 97.5 93 CYS A CA 1
ATOM 709 C C . CYS A 1 93 ? -12.43 -6.746 -9.5 1 97.5 93 CYS A C 1
ATOM 711 O O . CYS A 1 93 ? -13.617 -6.664 -9.828 1 97.5 93 CYS A O 1
ATOM 713 N N . LEU A 1 94 ? -11.945 -6.078 -8.539 1 97.19 94 LEU A N 1
ATOM 714 C CA . LEU A 1 94 ? -12.523 -4.887 -7.922 1 97.19 94 LEU A CA 1
ATOM 715 C C . LEU A 1 94 ? -11.727 -3.643 -8.289 1 97.19 94 LEU A C 1
ATOM 717 O O . LEU A 1 94 ? -10.531 -3.551 -7.984 1 97.19 94 LEU A O 1
ATOM 721 N N . SER A 1 95 ? -12.367 -2.637 -8.891 1 95.81 95 SER A N 1
ATOM 722 C CA . SER A 1 95 ? -11.688 -1.446 -9.398 1 95.81 95 SER A CA 1
ATOM 723 C C . SER A 1 95 ? -11.031 -0.669 -8.258 1 95.81 95 SER A C 1
ATOM 725 O O . SER A 1 95 ? -11.359 -0.87 -7.09 1 95.81 95 SER A O 1
ATOM 727 N N . ASN A 1 96 ? -10.148 0.226 -8.656 1 95.81 96 ASN A N 1
ATOM 728 C CA . ASN A 1 96 ? -9.406 1.003 -7.672 1 95.81 96 ASN A CA 1
ATOM 729 C C . ASN A 1 96 ? -10.328 1.872 -6.824 1 95.81 96 ASN A C 1
ATOM 731 O O . ASN A 1 96 ? -10.188 1.93 -5.602 1 95.81 96 ASN A O 1
ATOM 735 N N . GLN A 1 97 ? -11.273 2.531 -7.438 1 91.88 97 GLN A N 1
ATOM 736 C CA . GLN A 1 97 ? -12.172 3.4 -6.684 1 91.88 97 GLN A CA 1
ATOM 737 C C . GLN A 1 97 ? -12.945 2.609 -5.637 1 91.88 97 GLN A C 1
ATOM 739 O O . GLN A 1 97 ? -13.07 3.043 -4.488 1 91.88 97 GLN A O 1
ATOM 744 N N . SER A 1 98 ? -13.461 1.455 -6.043 1 93.75 98 SER A N 1
ATOM 745 C CA . SER A 1 98 ? -14.211 0.618 -5.113 1 93.75 98 SER A CA 1
ATOM 746 C C . SER A 1 98 ? -13.305 0.047 -4.027 1 93.75 98 SER A C 1
ATOM 748 O O . SER A 1 98 ? -13.734 -0.146 -2.889 1 93.75 98 SER A O 1
ATOM 750 N N . THR A 1 99 ? -12.094 -0.199 -4.355 1 95.38 99 THR A N 1
ATOM 751 C CA . THR A 1 99 ? -11.117 -0.766 -3.43 1 95.38 99 THR A CA 1
ATOM 752 C C . THR A 1 99 ? -10.742 0.248 -2.352 1 95.38 99 THR A C 1
ATOM 754 O O . THR A 1 99 ? -10.766 -0.068 -1.161 1 95.38 99 THR A O 1
ATOM 757 N N . ILE A 1 100 ? -10.484 1.508 -2.709 1 92.75 100 ILE A N 1
ATOM 758 C CA . ILE A 1 100 ? -9.914 2.465 -1.77 1 92.75 100 ILE A CA 1
ATOM 759 C C . ILE A 1 100 ? -11.031 3.168 -1.001 1 92.75 1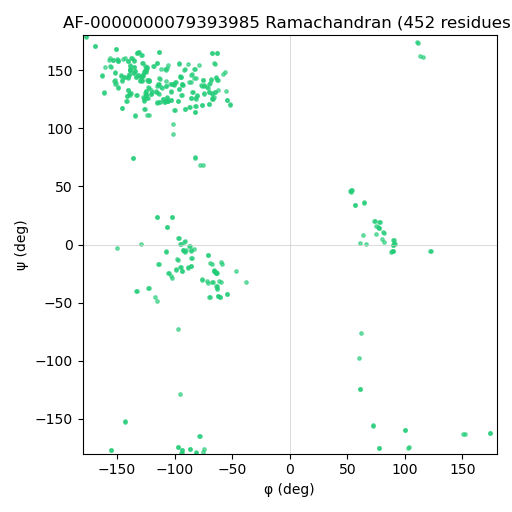00 ILE A C 1
ATOM 761 O O . ILE A 1 100 ? -10.781 3.805 0.026 1 92.75 100 ILE A O 1
ATOM 765 N N . SER A 1 101 ? -12.266 3.146 -1.52 1 87.94 101 SER A N 1
ATOM 766 C CA . SER A 1 101 ? -13.391 3.807 -0.87 1 87.94 101 SER A CA 1
ATOM 767 C C . SER A 1 101 ? -14.273 2.799 -0.145 1 87.94 101 SER A C 1
ATOM 769 O O . SER A 1 101 ? -15.461 3.055 0.074 1 87.94 101 SER A O 1
ATOM 771 N N . LEU A 1 102 ? -13.719 1.767 0.169 1 88.38 102 LEU A N 1
ATOM 772 C CA . LEU A 1 102 ? -14.484 0.696 0.793 1 88.38 102 LEU A CA 1
ATOM 773 C C . LEU A 1 102 ? -15.273 1.217 1.994 1 88.38 102 LEU A C 1
ATOM 775 O O . LEU A 1 102 ? -14.719 1.929 2.838 1 88.38 102 LEU A O 1
ATOM 779 N N . LYS A 1 103 ? -16.562 1.049 1.887 1 78.25 103 LYS A N 1
ATOM 780 C CA . LYS A 1 103 ? -17.453 1.345 3.01 1 78.25 103 LYS A CA 1
ATOM 781 C C . LYS A 1 103 ? -17.969 0.062 3.656 1 78.25 103 LYS A C 1
ATOM 783 O O . LYS A 1 103 ? -18.125 -0.959 2.982 1 78.25 103 LYS A O 1
ATOM 788 N N . ASN A 1 104 ? -18.297 0.185 4.844 1 74.75 104 ASN A N 1
ATOM 789 C CA . ASN A 1 104 ? -18.781 -0.976 5.586 1 74.75 104 ASN A CA 1
ATOM 790 C C . ASN A 1 104 ? -20.094 -1.497 5.023 1 74.75 104 ASN A C 1
ATOM 792 O O . ASN A 1 104 ? -21 -0.716 4.742 1 74.75 104 ASN A O 1
ATOM 796 N N . GLU A 1 105 ? -20.203 -2.809 4.789 1 70.56 105 GLU A N 1
ATOM 797 C CA . GLU A 1 105 ? -21.422 -3.582 4.586 1 70.56 105 GLU A CA 1
ATOM 798 C C . GLU A 1 105 ? -21.938 -3.426 3.158 1 70.56 105 GLU A C 1
ATOM 800 O O . GLU A 1 105 ? -22.984 -3.992 2.803 1 70.56 105 GLU A O 1
ATOM 805 N N . SER A 1 106 ? -21.297 -2.812 2.389 1 76.88 106 SER A N 1
ATOM 806 C CA . SER A 1 106 ? -21.812 -2.664 1.033 1 76.88 106 SER A CA 1
ATOM 807 C C . SER A 1 106 ? -21.391 -3.832 0.149 1 76.88 106 SER A C 1
ATOM 809 O O . SER A 1 106 ? -20.328 -4.422 0.354 1 76.88 106 SER A O 1
ATOM 811 N N . THR A 1 107 ? -22.359 -4.203 -0.639 1 89.12 107 THR A N 1
ATOM 812 C CA . THR A 1 107 ? -22 -5.121 -1.715 1 89.12 107 THR A CA 1
ATOM 813 C C . THR A 1 107 ? -21.078 -4.449 -2.717 1 89.12 107 THR A C 1
ATOM 815 O O . THR A 1 107 ? -21.406 -3.398 -3.271 1 89.12 107 THR A O 1
ATOM 818 N N . LEU A 1 108 ? -19.953 -5.09 -2.939 1 93.75 108 LEU A N 1
ATOM 819 C CA . LEU A 1 108 ? -18.969 -4.484 -3.826 1 93.75 108 LEU A CA 1
ATOM 820 C C . LEU A 1 108 ? -19.125 -4.996 -5.254 1 93.75 108 LEU A C 1
ATOM 822 O O . LEU A 1 108 ? -19.453 -6.168 -5.465 1 93.75 108 LEU A O 1
ATOM 826 N N . PRO A 1 109 ? -18.906 -4.156 -6.211 1 94.69 109 PRO A N 1
ATOM 827 C CA . PRO A 1 109 ? -19.125 -4.488 -7.621 1 94.69 109 PRO A CA 1
ATOM 828 C C . PRO A 1 109 ? -17.953 -5.25 -8.242 1 94.69 109 PRO A C 1
ATOM 830 O O . PRO A 1 109 ? -17.266 -4.723 -9.117 1 94.69 109 PRO A O 1
ATOM 833 N N . TRP A 1 110 ? -17.844 -6.527 -7.895 1 96.69 110 TRP A N 1
ATOM 834 C CA . TRP A 1 110 ? -16.828 -7.379 -8.508 1 96.69 110 TRP A CA 1
ATOM 835 C C . TRP A 1 110 ? -17.125 -7.613 -9.977 1 96.69 110 TRP A C 1
ATOM 837 O O . TRP A 1 110 ? -18.219 -8.062 -10.336 1 96.69 110 TRP A O 1
ATOM 847 N N . ALA A 1 111 ? -16.172 -7.316 -10.82 1 97.12 111 ALA A N 1
ATOM 848 C CA . ALA A 1 111 ? -16.312 -7.559 -12.25 1 97.12 111 ALA A CA 1
ATOM 849 C C . ALA A 1 111 ? -15.703 -8.898 -12.648 1 97.12 111 ALA A C 1
ATOM 851 O O . ALA A 1 111 ? -14.648 -9.281 -12.141 1 97.12 111 ALA A O 1
ATOM 852 N N . ASN A 1 112 ? -16.281 -9.562 -13.555 1 96.31 112 ASN A N 1
ATOM 853 C CA . ASN A 1 112 ? -15.789 -10.859 -14.031 1 96.31 112 ASN A CA 1
ATOM 854 C C . ASN A 1 112 ? -14.648 -10.688 -15.031 1 96.31 112 ASN A C 1
ATOM 856 O O . ASN A 1 112 ? -14.742 -9.867 -15.945 1 96.31 112 ASN A O 1
ATOM 860 N N . ILE A 1 113 ? -13.594 -11.43 -14.688 1 93.88 113 ILE A N 1
ATOM 861 C CA . ILE A 1 113 ? -12.461 -11.5 -15.602 1 93.88 113 ILE A CA 1
ATOM 862 C C . ILE A 1 113 ? -12.5 -12.82 -16.375 1 93.88 113 ILE A C 1
ATOM 864 O O . ILE A 1 113 ? -12.453 -13.898 -15.766 1 93.88 113 ILE A O 1
ATOM 868 N N . SER A 1 114 ? -12.883 -12.891 -17.594 1 90.44 114 SER A N 1
ATOM 869 C CA . SER A 1 114 ? -12.891 -14.094 -18.422 1 90.44 114 SER A CA 1
ATOM 870 C C . SER A 1 114 ? -11.555 -14.273 -19.141 1 90.44 114 SER A C 1
ATOM 872 O O . SER A 1 114 ? -10.867 -13.305 -19.438 1 90.44 114 SER A O 1
ATOM 874 N N . PRO A 1 115 ? -11.156 -15.57 -19.547 1 90.31 115 PRO A N 1
ATOM 875 C CA . PRO A 1 115 ? -11.758 -16.859 -19.172 1 90.31 115 PRO A CA 1
ATOM 876 C C . PRO A 1 115 ? -11.344 -17.312 -17.781 1 90.31 115 PRO A C 1
ATOM 878 O O . PRO A 1 115 ? -10.766 -16.547 -17.016 1 90.31 115 PRO A O 1
ATOM 881 N N . ARG A 1 116 ? -11.531 -18.516 -17.406 1 91.5 116 ARG A N 1
ATOM 882 C CA . ARG A 1 116 ? -11.07 -19.141 -16.156 1 91.5 116 ARG A CA 1
ATOM 883 C C . ARG A 1 116 ? -9.555 -19.297 -16.156 1 91.5 116 ARG A C 1
ATOM 885 O O . ARG A 1 116 ? -8.961 -19.656 -17.172 1 91.5 116 ARG A O 1
ATOM 892 N N . VAL A 1 117 ? -9 -19.016 -15.039 1 93.06 117 VAL A N 1
ATOM 893 C CA . VAL A 1 117 ? -7.57 -19.219 -14.828 1 93.06 117 VAL A CA 1
ATOM 894 C C . VAL A 1 117 ? -7.336 -19.828 -13.445 1 93.06 117 VAL A C 1
ATOM 896 O O . VAL A 1 117 ? -8.188 -19.719 -12.562 1 93.06 117 VAL A O 1
ATOM 899 N N . HIS A 1 118 ? -6.164 -20.438 -13.25 1 95.5 118 HIS A N 1
ATOM 900 C CA . HIS A 1 118 ? -5.918 -21.172 -12.023 1 95.5 118 HIS A CA 1
ATOM 901 C C . HIS A 1 118 ? -5.117 -20.344 -11.023 1 95.5 118 HIS A C 1
ATOM 903 O O . HIS A 1 118 ? -5.105 -20.656 -9.828 1 95.5 118 HIS A O 1
ATOM 909 N N . TYR A 1 119 ? -4.438 -19.375 -11.422 1 97.69 119 TYR A N 1
ATOM 910 C CA . TYR A 1 119 ? -3.713 -18.422 -10.594 1 97.69 119 TYR A CA 1
ATOM 911 C C . TYR A 1 119 ? -3.598 -17.078 -11.289 1 97.69 119 TYR A C 1
ATOM 913 O O . TYR A 1 119 ? -3.395 -17.016 -12.508 1 97.69 119 TYR A O 1
ATOM 921 N N . TYR A 1 120 ? -3.779 -15.969 -10.594 1 98.38 120 TYR A N 1
ATOM 922 C CA . TYR A 1 120 ? -3.855 -14.641 -11.195 1 98.38 120 TYR A CA 1
ATOM 923 C C . TYR A 1 120 ? -3.152 -13.609 -10.328 1 98.38 120 TYR A C 1
ATOM 925 O O . TYR A 1 120 ? -3.414 -13.523 -9.125 1 98.38 120 TYR A O 1
ATOM 933 N N . SER A 1 121 ? -2.195 -12.883 -10.789 1 98.56 121 SER A N 1
ATOM 934 C CA . SER A 1 121 ? -1.407 -11.891 -10.062 1 98.56 121 SER A CA 1
ATOM 935 C C . SER A 1 121 ? -1.139 -10.664 -10.922 1 98.56 121 SER A C 1
ATOM 937 O O . SER A 1 121 ? -0.927 -10.781 -12.133 1 98.56 121 SER A O 1
ATOM 939 N N . CYS A 1 122 ? -1.148 -9.492 -10.336 1 97.88 122 CYS A N 1
ATOM 940 C CA . CYS A 1 122 ? -1.008 -8.25 -11.078 1 97.88 122 CYS A CA 1
ATOM 941 C C . CYS A 1 122 ? 0.1 -7.387 -10.5 1 97.88 122 CYS A C 1
ATOM 943 O O . CYS A 1 122 ? 0.441 -7.516 -9.32 1 97.88 122 CYS A O 1
ATOM 945 N N . GLY A 1 123 ? 0.671 -6.504 -11.25 1 95.44 123 GLY A N 1
ATOM 946 C CA . GLY A 1 123 ? 1.631 -5.48 -10.867 1 95.44 123 GLY A CA 1
ATOM 947 C C . GLY A 1 123 ? 1.441 -4.176 -11.625 1 95.44 123 GLY A C 1
ATOM 948 O O . GLY A 1 123 ? 0.323 -3.84 -12.023 1 95.44 123 GLY A O 1
ATOM 949 N N . LEU A 1 124 ? 2.51 -3.49 -11.758 1 91.19 124 LEU A N 1
ATOM 950 C CA . LEU A 1 124 ? 2.5 -2.146 -12.328 1 91.19 124 LEU A CA 1
ATOM 951 C C . LEU A 1 124 ? 2.023 -2.172 -13.773 1 91.19 124 LEU A C 1
ATOM 953 O O . LEU A 1 124 ? 1.268 -1.294 -14.195 1 91.19 124 LEU A O 1
ATOM 957 N N . TRP A 1 125 ? 2.377 -3.152 -14.539 1 91.94 125 TRP A N 1
ATOM 958 C CA . TRP A 1 125 ? 2.209 -3.072 -15.984 1 91.94 125 TRP A CA 1
ATOM 959 C C . TRP A 1 125 ? 1.075 -3.98 -16.453 1 91.94 125 TRP A C 1
ATOM 961 O O . TRP A 1 125 ? 0.732 -3.996 -17.641 1 91.94 125 TRP A O 1
ATOM 971 N N . GLY A 1 126 ? 0.569 -4.727 -15.57 1 94.25 126 GLY A N 1
ATOM 972 C CA . GLY A 1 126 ? -0.504 -5.633 -15.938 1 94.25 126 GLY A CA 1
ATOM 973 C C . GLY A 1 126 ? -0.563 -6.875 -15.07 1 94.25 126 GLY A C 1
ATOM 974 O O . GLY A 1 126 ? -0.011 -6.895 -13.969 1 94.25 126 GLY A O 1
ATOM 975 N N . CYS A 1 127 ? -1.303 -7.871 -15.625 1 97.94 127 CYS A N 1
ATOM 976 C CA . CYS A 1 127 ? -1.566 -9.078 -14.852 1 97.94 127 CYS A CA 1
ATOM 977 C C . CYS A 1 127 ? -1.119 -10.32 -15.602 1 97.94 127 CYS A C 1
ATOM 979 O O . CYS A 1 127 ? -1.06 -10.32 -16.844 1 97.94 127 CYS A O 1
ATOM 981 N N . TRP A 1 128 ? -0.793 -11.336 -14.914 1 98.69 128 TRP A N 1
ATOM 982 C CA . TRP A 1 128 ? -0.356 -12.641 -15.406 1 98.69 128 TRP A CA 1
ATOM 983 C C . TRP A 1 128 ? -1.184 -13.758 -14.789 1 98.69 128 TRP A C 1
ATOM 985 O O . TRP A 1 128 ? -1.614 -13.664 -13.633 1 98.69 128 TRP A O 1
ATOM 995 N N . ALA A 1 129 ? -1.375 -14.719 -15.578 1 98.5 129 ALA A N 1
ATOM 996 C CA . ALA A 1 129 ? -2.189 -15.836 -15.102 1 98.5 129 ALA A CA 1
ATOM 997 C C . ALA A 1 129 ? -1.624 -17.172 -15.578 1 98.5 129 ALA A C 1
ATOM 999 O O . ALA A 1 129 ? -0.833 -17.219 -16.516 1 98.5 129 ALA A O 1
ATOM 1000 N N . VAL A 1 130 ? -1.999 -18.172 -14.859 1 98.19 130 VAL A N 1
ATOM 1001 C CA . VAL A 1 130 ? -1.735 -19.547 -15.273 1 98.19 130 VAL A CA 1
ATOM 1002 C C . VAL A 1 130 ? -3.053 -20.297 -15.438 1 98.19 130 VAL A C 1
ATOM 1004 O O . VAL A 1 130 ? -3.947 -20.188 -14.594 1 98.19 130 VAL A O 1
ATOM 1007 N N . TYR A 1 131 ? -3.229 -20.938 -16.453 1 96.31 131 TYR A N 1
ATOM 1008 C CA . TYR A 1 131 ? -4.301 -21.891 -16.672 1 96.31 131 TYR A CA 1
ATOM 1009 C C . TYR A 1 131 ? -3.734 -23.266 -17.016 1 96.31 131 TYR A C 1
ATOM 1011 O O . TYR A 1 131 ? -3.174 -23.453 -18.109 1 96.31 131 TYR A O 1
ATOM 1019 N N . SER A 1 132 ? -3.951 -24.188 -16.016 1 93.25 132 SER A N 1
ATOM 1020 C CA . SER A 1 132 ? -3.232 -25.453 -16.062 1 93.25 132 SER A CA 1
ATOM 1021 C C . SER A 1 132 ? -1.724 -25.234 -16.016 1 93.25 132 SER A C 1
ATOM 1023 O O . SER A 1 132 ? -1.186 -24.828 -14.977 1 93.25 132 SER A O 1
ATOM 1025 N N . THR A 1 133 ? -1.037 -25.234 -17.062 1 96.25 133 THR A N 1
ATOM 1026 C CA . THR A 1 133 ? 0.392 -24.938 -17.016 1 96.25 133 THR A CA 1
ATOM 1027 C C . THR A 1 133 ? 0.751 -23.859 -18.031 1 96.25 133 THR A C 1
ATOM 1029 O O . THR A 1 133 ? 1.902 -23.422 -18.109 1 96.25 133 THR A O 1
ATOM 1032 N N . TYR A 1 134 ? -0.28 -23.438 -18.703 1 97.88 134 TYR A N 1
ATOM 1033 C CA . TYR A 1 134 ? -0.016 -22.406 -19.703 1 97.88 134 TYR A CA 1
ATOM 1034 C C . TYR A 1 134 ? 0.012 -21.031 -19.062 1 97.88 134 TYR A C 1
ATOM 1036 O O . TYR A 1 134 ? -0.787 -20.734 -18.172 1 97.88 134 TYR A O 1
ATOM 1044 N N . VAL A 1 135 ? 0.86 -20.203 -19.516 1 98.56 135 VAL A N 1
ATOM 1045 C CA . VAL A 1 135 ? 1.05 -18.859 -18.969 1 98.56 135 VAL A CA 1
ATOM 1046 C C . VAL A 1 135 ? 0.369 -17.828 -19.875 1 98.56 135 VAL A C 1
ATOM 1048 O O . VAL A 1 135 ? 0.478 -17.906 -21.094 1 98.56 135 VAL A O 1
ATOM 1051 N N . TYR A 1 136 ? -0.296 -16.859 -19.297 1 98.44 136 TYR A N 1
ATOM 1052 C CA . TYR A 1 136 ? -0.993 -15.82 -20.047 1 98.44 136 TYR A CA 1
ATOM 1053 C C . TYR A 1 136 ? -0.703 -14.445 -19.453 1 98.44 136 TYR A C 1
ATOM 1055 O O . TYR A 1 136 ? -0.45 -14.312 -18.25 1 98.44 136 TYR A O 1
ATOM 1063 N N . TYR A 1 137 ? -0.722 -13.484 -20.328 1 98.44 137 TYR A N 1
ATOM 1064 C CA . TYR A 1 137 ? -0.682 -12.078 -19.953 1 98.44 137 TYR A CA 1
ATOM 1065 C C . TYR A 1 137 ? -1.977 -11.367 -20.344 1 98.44 137 TYR A C 1
ATOM 1067 O O . TYR A 1 137 ? -2.525 -11.617 -21.422 1 98.44 137 TYR A O 1
ATOM 1075 N N . ARG A 1 138 ? -2.514 -10.523 -19.453 1 97.75 138 ARG A N 1
ATOM 1076 C CA . ARG A 1 138 ? -3.719 -9.734 -19.672 1 97.75 138 ARG A CA 1
ATOM 1077 C C . ARG A 1 138 ? -3.369 -8.305 -20.062 1 97.75 138 ARG A C 1
ATOM 1079 O O . ARG A 1 138 ? -2.826 -7.551 -19.25 1 97.75 138 ARG A O 1
ATOM 1086 N N . HIS A 1 139 ? -3.719 -7.898 -21.266 1 95.81 139 HIS A N 1
ATOM 1087 C CA . HIS A 1 139 ? -3.381 -6.57 -21.766 1 95.81 139 HIS A CA 1
ATOM 1088 C C . HIS A 1 139 ? -4.383 -5.527 -21.297 1 95.81 139 HIS A C 1
ATOM 1090 O O . HIS A 1 139 ? -5.547 -5.848 -21.047 1 95.81 139 HIS A O 1
ATOM 1096 N N . 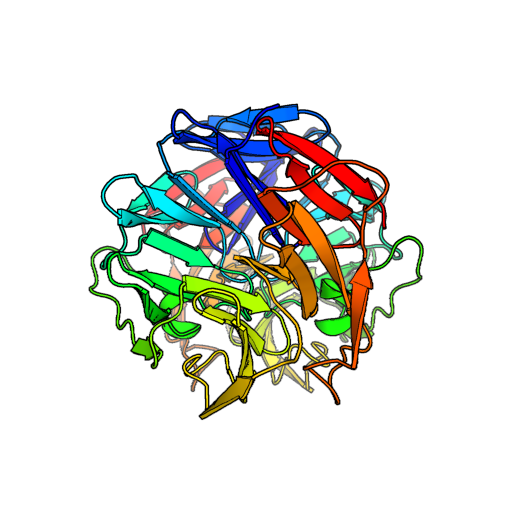ASP A 1 140 ? -3.908 -4.242 -21.156 1 95 140 ASP A N 1
ATOM 1097 C CA . ASP A 1 140 ? -4.703 -3.031 -20.984 1 95 140 ASP A CA 1
ATOM 1098 C C . ASP A 1 140 ? -5.477 -3.064 -19.672 1 95 140 ASP A C 1
ATOM 1100 O O . ASP A 1 140 ? -6.637 -2.654 -19.609 1 95 140 ASP A O 1
ATOM 1104 N N . VAL A 1 141 ? -4.879 -3.619 -18.672 1 96.62 141 VAL A N 1
ATOM 1105 C CA . VAL A 1 141 ? -5.449 -3.555 -17.328 1 96.62 141 VAL A CA 1
ATOM 1106 C C . VAL A 1 141 ? -5.215 -2.168 -16.734 1 96.62 141 VAL A C 1
ATOM 1108 O O . VAL A 1 141 ? -4.074 -1.702 -16.672 1 96.62 141 VAL A O 1
ATOM 1111 N N . THR A 1 142 ? -6.25 -1.469 -16.406 1 95.62 142 THR A N 1
ATOM 1112 C CA . THR A 1 142 ? -6.176 -0.155 -15.773 1 95.62 142 THR A CA 1
ATOM 1113 C C . THR A 1 142 ? -6.84 -0.173 -14.398 1 95.62 142 THR A C 1
ATOM 1115 O O . THR A 1 142 ? -7.719 -0.995 -14.141 1 95.62 142 THR A O 1
ATOM 1118 N N . PRO A 1 143 ? -6.398 0.705 -13.547 1 94.94 143 PRO A N 1
ATOM 1119 C CA . PRO A 1 143 ? -7.004 0.716 -12.219 1 94.94 143 PRO A CA 1
ATOM 1120 C C . PRO A 1 143 ? -8.508 0.976 -12.25 1 94.94 143 PRO A C 1
ATOM 1122 O O . PRO A 1 143 ? -9.242 0.474 -11.398 1 94.94 143 PRO A O 1
ATOM 1125 N N . GLY A 1 144 ? -9 1.725 -13.156 1 92.81 144 GLY A N 1
ATOM 1126 C CA . GLY A 1 144 ? -10.406 2.096 -13.234 1 92.81 144 GLY A CA 1
ATOM 1127 C C . GLY A 1 144 ? -11.297 0.949 -13.664 1 92.81 144 GLY A C 1
ATOM 1128 O O . GLY A 1 144 ? -12.469 0.889 -13.281 1 92.81 144 GLY A O 1
ATOM 1129 N N . SER A 1 145 ? -10.969 0.021 -14.422 1 90.19 145 SER A N 1
ATOM 1130 C CA . SER A 1 145 ? -11.742 -1.133 -14.875 1 90.19 145 SER A CA 1
ATOM 1131 C C . SER A 1 145 ? -11.117 -2.438 -14.391 1 90.19 145 SER A C 1
ATOM 1133 O O . SER A 1 145 ? -11.805 -3.271 -13.789 1 90.19 145 SER A O 1
ATOM 1135 N N . CYS A 1 146 ? -9.859 -2.689 -14.461 1 94 146 CYS A N 1
ATOM 1136 C CA . CYS A 1 146 ? -8.93 -3.758 -14.109 1 94 146 CYS A CA 1
ATOM 1137 C C . CYS A 1 146 ? -9.266 -5.043 -14.859 1 94 146 CYS A C 1
ATOM 1139 O O . CYS A 1 146 ? -8.648 -6.082 -14.625 1 94 146 CYS A O 1
ATOM 1141 N N . VAL A 1 147 ? -10.328 -5.098 -15.766 1 95.94 147 VAL A N 1
ATOM 1142 C CA . VAL A 1 147 ? -10.766 -6.289 -16.484 1 95.94 147 VAL A CA 1
ATOM 1143 C C . VAL A 1 147 ? -9.797 -6.594 -17.625 1 95.94 147 VAL A C 1
ATOM 1145 O O . VAL A 1 147 ? -9.562 -7.758 -17.953 1 95.94 147 VAL A O 1
ATOM 1148 N N . GLY A 1 148 ? -9.211 -5.551 -18.141 1 95.81 148 GLY A N 1
ATOM 1149 C CA . GLY A 1 148 ? -8.328 -5.711 -19.281 1 95.81 148 GLY A CA 1
ATOM 1150 C C . GLY A 1 148 ? -9.078 -5.895 -20.594 1 95.81 148 GLY A C 1
ATOM 1151 O O . GLY A 1 148 ? -10.297 -5.75 -20.641 1 95.81 148 GLY A O 1
ATOM 1152 N N . SER A 1 149 ? -8.305 -6.164 -21.703 1 94.94 149 SER A N 1
ATOM 1153 C CA . SER A 1 149 ? -8.938 -6.188 -23.016 1 94.94 149 SER A CA 1
ATOM 1154 C C . SER A 1 149 ? -8.734 -7.531 -23.703 1 94.94 149 SER A C 1
ATOM 1156 O O . SER A 1 149 ? -9.617 -8.008 -24.422 1 94.94 149 SER A O 1
ATOM 1158 N N . ARG A 1 150 ? -7.535 -8.141 -23.531 1 95.5 150 ARG A N 1
ATOM 1159 C CA . ARG A 1 150 ? -7.25 -9.391 -24.234 1 95.5 150 ARG A CA 1
ATOM 1160 C C . ARG A 1 150 ? -6.184 -10.195 -23.5 1 95.5 150 ARG A C 1
ATOM 1162 O O . ARG A 1 150 ? -5.277 -9.625 -22.891 1 95.5 150 ARG A O 1
ATOM 1169 N N . TRP A 1 151 ? -6.262 -11.492 -23.719 1 96.94 151 TRP A N 1
ATOM 1170 C CA . TRP A 1 151 ? -5.266 -12.422 -23.203 1 96.94 151 TRP A CA 1
ATOM 1171 C C . TRP A 1 151 ? -4.262 -12.797 -24.281 1 96.94 151 TRP A C 1
ATOM 1173 O O . TRP A 1 151 ? -4.633 -13 -25.438 1 96.94 151 TRP A O 1
ATOM 1183 N N . GLN A 1 152 ? -3.109 -12.859 -23.875 1 97.75 152 GLN A N 1
ATOM 1184 C CA . GLN A 1 152 ? -2.059 -13.375 -24.75 1 97.75 152 GLN A CA 1
ATOM 1185 C C . GLN A 1 152 ? -1.28 -14.5 -24.062 1 97.75 152 GLN A C 1
ATOM 1187 O O . GLN A 1 152 ? -0.762 -14.32 -22.969 1 97.75 152 GLN A O 1
ATOM 1192 N N . GLN A 1 153 ? -1.197 -15.609 -24.719 1 98 153 GLN A N 1
ATOM 1193 C CA . GLN A 1 153 ? -0.394 -16.703 -24.188 1 98 153 GLN A CA 1
ATOM 1194 C C . GLN A 1 153 ? 1.097 -16.391 -24.281 1 98 153 GLN A C 1
ATOM 1196 O O . GLN A 1 153 ? 1.563 -15.875 -25.297 1 98 153 GLN A O 1
ATOM 1201 N N . VAL A 1 154 ? 1.805 -16.625 -23.312 1 98.31 154 VAL A N 1
ATOM 1202 C CA . VAL A 1 154 ? 3.252 -16.469 -23.234 1 98.31 154 VAL A CA 1
ATOM 1203 C C . VAL A 1 154 ? 3.928 -17.828 -23.141 1 98.31 154 VAL A C 1
ATOM 1205 O O . VAL A 1 154 ? 3.469 -18.719 -22.422 1 98.31 154 VAL A O 1
ATOM 1208 N N . ALA A 1 155 ? 5.027 -18.062 -23.922 1 97.38 155 ALA A N 1
ATOM 1209 C CA . ALA A 1 155 ? 5.715 -19.344 -23.922 1 97.38 155 ALA A CA 1
ATOM 1210 C C . ALA A 1 155 ? 6.168 -19.734 -22.516 1 97.38 155 ALA A C 1
ATOM 1212 O O . ALA A 1 155 ? 6.531 -18.875 -21.719 1 97.38 155 ALA A O 1
ATOM 1213 N N . GLY A 1 156 ? 6.18 -21.078 -22.266 1 97.06 156 GLY A N 1
ATOM 1214 C CA . GLY A 1 156 ? 6.57 -21.609 -20.969 1 97.06 156 GLY A CA 1
ATOM 1215 C C . GLY A 1 156 ? 5.43 -22.281 -20.234 1 97.06 156 GLY A C 1
ATOM 1216 O O . GLY A 1 156 ? 4.27 -22.156 -20.625 1 97.06 156 GLY A O 1
ATOM 1217 N N . GLN A 1 157 ? 5.801 -23.094 -19.25 1 97.94 157 GLN A N 1
ATOM 1218 C CA . GLN A 1 157 ? 4.832 -23.797 -18.422 1 97.94 157 GLN A CA 1
ATOM 1219 C C . GLN A 1 157 ? 5.086 -23.547 -16.938 1 97.94 157 GLN A C 1
ATOM 1221 O O . GLN A 1 157 ? 6.199 -23.75 -16.453 1 97.94 157 GLN A O 1
ATOM 1226 N N . LEU A 1 158 ? 4.078 -23.062 -16.25 1 97.94 158 LEU A N 1
ATOM 1227 C CA . LEU A 1 158 ? 4.148 -22.766 -14.828 1 97.94 158 LEU A CA 1
ATOM 1228 C C . LEU A 1 158 ? 2.904 -23.266 -14.102 1 97.94 158 LEU A C 1
ATOM 1230 O O . LEU A 1 158 ? 1.854 -23.453 -14.719 1 97.94 158 LEU A O 1
ATOM 1234 N N . THR A 1 159 ? 3.01 -23.453 -12.797 1 96.75 159 THR A N 1
ATOM 1235 C CA . THR A 1 159 ? 1.851 -23.812 -11.992 1 96.75 159 THR A CA 1
ATOM 1236 C C . THR A 1 159 ? 1.377 -22.625 -11.164 1 96.75 159 THR A C 1
ATOM 1238 O O . THR A 1 159 ? 0.231 -22.594 -10.711 1 96.75 159 THR A O 1
ATOM 1241 N N . MET A 1 160 ? 2.23 -21.719 -10.898 1 97 160 MET A N 1
ATOM 1242 C CA . MET A 1 160 ? 1.867 -20.469 -10.25 1 97 160 MET A CA 1
ATOM 1243 C C . MET A 1 160 ? 2.791 -19.344 -10.703 1 97 160 MET A C 1
ATOM 1245 O O . MET A 1 160 ? 3.881 -19.594 -11.219 1 97 160 MET A O 1
ATOM 1249 N N . ILE A 1 161 ? 2.34 -18.125 -10.547 1 98.56 161 ILE A N 1
ATOM 1250 C CA . ILE A 1 161 ? 3.027 -16.953 -11.07 1 98.56 161 ILE A CA 1
ATOM 1251 C C . ILE A 1 161 ? 2.76 -15.758 -10.156 1 98.56 161 ILE A C 1
ATOM 1253 O O . ILE A 1 161 ? 1.644 -15.578 -9.664 1 98.56 161 ILE A O 1
ATOM 1257 N N . GLU A 1 162 ? 3.748 -14.992 -9.82 1 98.44 162 GLU A N 1
ATOM 1258 C CA . GLU A 1 162 ? 3.646 -13.797 -8.984 1 98.44 162 GLU A CA 1
ATOM 1259 C C . GLU A 1 162 ? 4.305 -12.602 -9.664 1 98.44 162 GLU A C 1
ATOM 1261 O O . GLU A 1 162 ? 5.348 -12.734 -10.305 1 98.44 162 GLU A O 1
ATOM 1266 N N . VAL A 1 163 ? 3.695 -11.5 -9.516 1 98.31 163 VAL A N 1
ATOM 1267 C CA . VAL A 1 163 ? 4.168 -10.25 -10.094 1 98.31 163 VAL A CA 1
ATOM 1268 C C . VAL A 1 163 ? 4.582 -9.289 -8.984 1 98.31 163 VAL A C 1
ATOM 1270 O O . VAL A 1 163 ? 3.793 -9 -8.078 1 98.31 163 VAL A O 1
ATOM 1273 N N . GLY A 1 164 ? 5.809 -8.852 -9.023 1 97.12 164 GLY A N 1
ATOM 1274 C CA . GLY A 1 164 ? 6.25 -7.824 -8.086 1 97.12 164 GLY A CA 1
ATOM 1275 C C . GLY A 1 164 ? 5.582 -6.484 -8.328 1 97.12 164 GLY A C 1
ATOM 1276 O O . GLY A 1 164 ? 5.035 -6.238 -9.398 1 97.12 164 GLY A O 1
ATOM 1277 N N . THR A 1 165 ? 5.691 -5.625 -7.375 1 96 165 THR A N 1
ATOM 1278 C CA . THR A 1 165 ? 5.043 -4.316 -7.43 1 96 165 THR A CA 1
ATOM 1279 C C . THR A 1 165 ? 5.441 -3.57 -8.703 1 96 165 THR A C 1
ATOM 1281 O O . THR A 1 165 ? 4.598 -2.953 -9.352 1 96 165 THR A O 1
ATOM 1284 N N . GLU A 1 166 ? 6.664 -3.627 -9.031 1 94.19 166 GLU A N 1
ATOM 1285 C CA . GLU A 1 166 ? 7.172 -2.822 -10.141 1 94.19 166 GLU A CA 1
ATOM 1286 C C . GLU A 1 166 ? 7.09 -3.586 -11.461 1 94.19 166 GLU A C 1
ATOM 1288 O O . GLU A 1 166 ? 7.496 -3.074 -12.508 1 94.19 166 GLU A O 1
ATOM 1293 N N . GLY A 1 167 ? 6.707 -4.887 -11.43 1 95.5 167 GLY A N 1
ATOM 1294 C CA . GLY A 1 167 ? 6.414 -5.562 -12.68 1 95.5 167 GLY A CA 1
ATOM 1295 C C . GLY A 1 167 ? 7.266 -6.801 -12.898 1 95.5 167 GLY A C 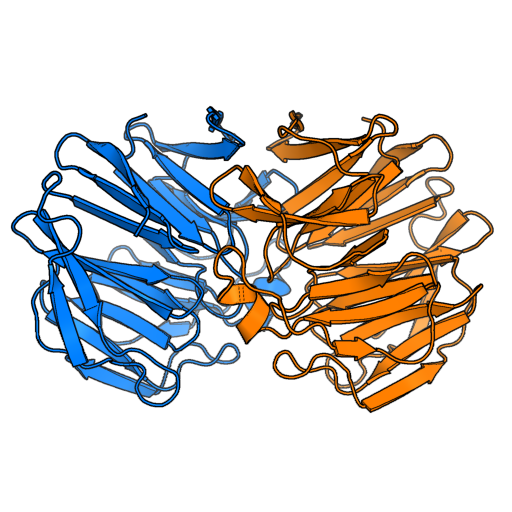1
ATOM 1296 O O . GLY A 1 167 ? 7.039 -7.555 -13.844 1 95.5 167 GLY A O 1
ATOM 1297 N N . THR A 1 168 ? 8.227 -7.062 -12.008 1 96.25 168 THR A N 1
ATOM 1298 C CA . THR A 1 168 ? 9.008 -8.289 -12.117 1 96.25 168 THR A CA 1
ATOM 1299 C C . THR A 1 168 ? 8.117 -9.516 -11.938 1 96.25 168 THR A C 1
ATOM 1301 O O . THR A 1 168 ? 7.23 -9.531 -11.086 1 96.25 168 THR A O 1
ATOM 1304 N N . VAL A 1 169 ? 8.438 -10.555 -12.75 1 98.25 169 VAL A N 1
ATOM 1305 C CA . VAL A 1 169 ? 7.566 -11.727 -12.727 1 98.25 169 VAL A CA 1
ATOM 1306 C C . VAL A 1 169 ? 8.391 -12.977 -12.422 1 98.25 169 VAL A C 1
ATOM 1308 O O . VAL A 1 169 ? 9.43 -13.203 -13.039 1 98.25 169 VAL A O 1
ATOM 1311 N N . TYR A 1 170 ? 7.953 -13.75 -11.477 1 97.31 170 TYR A N 1
ATOM 1312 C CA . TYR A 1 170 ? 8.484 -15.07 -11.156 1 97.31 170 TYR A CA 1
ATOM 1313 C C . TYR A 1 170 ? 7.391 -16.125 -11.211 1 97.31 170 TYR A C 1
ATOM 1315 O O . TYR A 1 170 ? 6.215 -15.82 -10.992 1 97.31 170 TYR A O 1
ATOM 1323 N N . GLY A 1 171 ? 7.754 -17.312 -11.492 1 96.94 171 GLY A N 1
ATOM 1324 C CA . GLY A 1 171 ? 6.824 -18.422 -11.43 1 96.94 171 GLY A CA 1
ATOM 1325 C C . GLY A 1 171 ? 7.496 -19.75 -11.109 1 96.94 171 GLY A C 1
ATOM 1326 O O . GLY A 1 171 ? 8.727 -19.828 -11.047 1 96.94 171 GLY A O 1
ATOM 1327 N N . VAL A 1 172 ? 6.68 -20.734 -10.805 1 96.38 172 VAL A N 1
ATOM 1328 C CA . VAL A 1 172 ? 7.141 -22.078 -10.492 1 96.38 172 VAL A CA 1
ATOM 1329 C C . VAL A 1 172 ? 6.508 -23.078 -11.453 1 96.38 172 VAL A C 1
ATOM 1331 O O . VAL A 1 172 ? 5.309 -23 -11.734 1 96.38 172 VAL A O 1
ATOM 1334 N N . ASN A 1 173 ? 7.301 -24.016 -11.992 1 96 173 ASN A N 1
ATOM 1335 C CA . ASN A 1 173 ? 6.707 -25.062 -12.836 1 96 173 ASN A CA 1
ATOM 1336 C C . ASN A 1 173 ? 6.371 -26.312 -12.031 1 96 173 ASN A C 1
ATOM 1338 O O . ASN A 1 173 ? 6.559 -26.344 -10.812 1 96 173 ASN A O 1
ATOM 1342 N N . SER A 1 174 ? 5.832 -27.297 -12.758 1 95.88 174 SER A N 1
ATOM 1343 C CA . SER A 1 174 ? 5.344 -28.5 -12.094 1 95.88 174 SER A CA 1
ATOM 1344 C C . SER A 1 174 ? 6.488 -29.281 -11.453 1 95.88 174 SER A C 1
ATOM 1346 O O . SER A 1 174 ? 6.27 -30.062 -10.516 1 95.88 174 SER A O 1
ATOM 1348 N N . ALA A 1 175 ? 7.746 -29.094 -11.938 1 94 175 ALA A N 1
ATOM 1349 C CA . ALA A 1 175 ? 8.914 -29.781 -11.391 1 94 175 ALA A CA 1
ATOM 1350 C C . ALA A 1 175 ? 9.492 -29.031 -10.195 1 94 175 ALA A C 1
ATOM 1352 O O . ALA A 1 175 ? 10.453 -29.484 -9.578 1 94 175 ALA A O 1
ATOM 1353 N N . GLY A 1 176 ? 8.93 -27.828 -9.867 1 94.62 176 GLY A N 1
ATOM 1354 C CA . GLY A 1 176 ? 9.375 -27.047 -8.719 1 94.62 176 GLY A CA 1
ATOM 1355 C C . GLY A 1 176 ? 10.484 -26.078 -9.055 1 94.62 176 GLY A C 1
ATOM 1356 O O . GLY A 1 176 ? 11.07 -25.469 -8.164 1 94.62 176 GLY A O 1
ATOM 1357 N N . HIS A 1 177 ? 10.859 -25.984 -10.336 1 94.94 177 HIS A N 1
ATOM 1358 C CA . HIS A 1 177 ? 11.875 -25 -10.727 1 94.94 177 HIS A CA 1
ATOM 1359 C C . HIS A 1 177 ? 11.297 -23.594 -10.734 1 94.94 177 HIS A C 1
ATOM 1361 O O . HIS A 1 177 ? 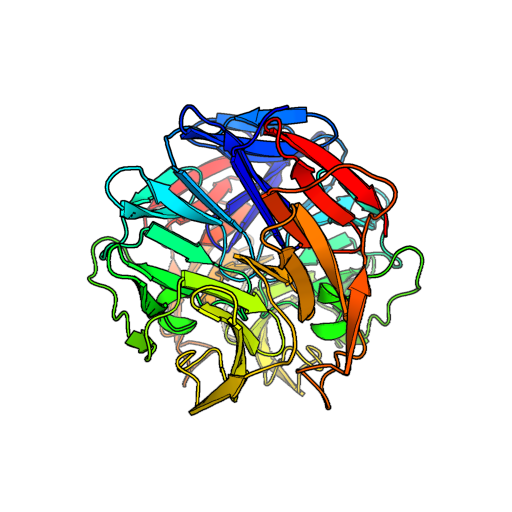10.18 -23.375 -11.203 1 94.94 177 HIS A O 1
ATOM 1367 N N . VAL A 1 178 ? 12.031 -22.672 -10.219 1 96 178 VAL A N 1
ATOM 1368 C CA . VAL A 1 178 ? 11.625 -21.266 -10.164 1 96 178 VAL A CA 1
ATOM 1369 C C . VAL A 1 178 ? 12.219 -20.516 -11.352 1 96 178 VAL A C 1
ATOM 1371 O O . VAL A 1 178 ? 13.398 -20.656 -11.672 1 96 178 VAL A O 1
ATOM 1374 N N . PHE A 1 179 ? 11.406 -19.719 -12 1 96.38 179 PHE A N 1
ATOM 1375 C CA . PHE A 1 179 ? 11.852 -18.953 -13.164 1 96.38 179 PHE A CA 1
ATOM 1376 C C . PHE A 1 179 ? 11.562 -17.469 -12.977 1 96.38 179 PHE A C 1
ATOM 1378 O O . PHE A 1 179 ? 10.57 -17.094 -12.352 1 96.38 179 PHE A O 1
ATOM 1385 N N . ARG A 1 180 ? 12.391 -16.641 -13.555 1 96.94 180 ARG A N 1
ATOM 1386 C CA . ARG A 1 180 ? 12.164 -15.211 -13.727 1 96.94 180 ARG A CA 1
ATOM 1387 C C . ARG A 1 180 ? 11.852 -14.875 -15.18 1 96.94 180 ARG A C 1
ATOM 1389 O O . ARG A 1 180 ? 12.477 -15.422 -16.094 1 96.94 180 ARG A O 1
ATOM 1396 N N . ARG A 1 181 ? 10.914 -14.062 -15.406 1 98.12 181 ARG A N 1
ATOM 1397 C CA . ARG A 1 181 ? 10.672 -13.539 -16.75 1 98.12 181 ARG A CA 1
ATOM 1398 C C . ARG A 1 181 ? 11.602 -12.367 -17.047 1 98.12 181 ARG A C 1
ATOM 1400 O O . ARG A 1 181 ? 11.602 -11.367 -16.328 1 98.12 181 ARG A O 1
ATOM 1407 N N . ASP A 1 182 ? 12.344 -12.383 -18.094 1 97.56 182 ASP A N 1
ATOM 1408 C CA . ASP A 1 182 ? 13.312 -11.352 -18.469 1 97.56 182 ASP A CA 1
ATOM 1409 C C . ASP A 1 182 ? 12.703 -10.359 -19.453 1 97.56 182 ASP A C 1
ATOM 1411 O O . ASP A 1 182 ? 11.75 -10.688 -20.172 1 97.56 182 ASP A O 1
ATOM 1415 N N . GLY A 1 183 ? 13.289 -9.125 -19.469 1 96.94 183 GLY A N 1
ATOM 1416 C CA . GLY A 1 183 ? 13.023 -8.172 -20.531 1 96.94 183 GLY A CA 1
ATOM 1417 C C . GLY A 1 183 ? 11.734 -7.402 -20.344 1 96.94 183 GLY A C 1
ATOM 1418 O O . GLY A 1 183 ? 11.258 -6.738 -21.266 1 96.94 183 GLY A O 1
ATOM 1419 N N . ILE A 1 184 ? 11.117 -7.508 -19.203 1 96.44 184 ILE A N 1
ATOM 1420 C CA . ILE A 1 184 ? 9.875 -6.789 -18.953 1 96.44 184 ILE A CA 1
ATOM 1421 C C . ILE A 1 184 ? 10.172 -5.309 -18.719 1 96.44 184 ILE A C 1
ATOM 1423 O O . ILE A 1 184 ? 11.055 -4.957 -17.938 1 96.44 184 ILE A O 1
ATOM 1427 N N . ASN A 1 185 ? 9.453 -4.43 -19.422 1 93.12 185 ASN A N 1
ATOM 1428 C CA . ASN A 1 185 ? 9.445 -2.984 -19.219 1 93.12 185 ASN A CA 1
ATOM 1429 C C . ASN A 1 185 ? 8.148 -2.357 -19.719 1 93.12 185 ASN A C 1
ATOM 1431 O O . ASN A 1 185 ? 7.246 -3.064 -20.172 1 93.12 185 ASN A O 1
ATOM 1435 N N . SER A 1 186 ? 8.102 -1.068 -19.625 1 89.88 186 SER A N 1
ATOM 1436 C CA . SER A 1 186 ? 6.848 -0.396 -19.953 1 89.88 186 SER A CA 1
ATOM 1437 C C . SER A 1 186 ? 6.473 -0.598 -21.422 1 89.88 186 SER A C 1
ATOM 1439 O O . SER A 1 186 ? 5.293 -0.703 -21.75 1 89.88 186 SER A O 1
ATOM 1441 N N . SER A 1 187 ? 7.387 -0.637 -22.281 1 94.25 187 SER A N 1
ATOM 1442 C CA . SER A 1 187 ? 7.133 -0.781 -23.719 1 94.25 187 SER A CA 1
ATOM 1443 C C . SER A 1 187 ? 6.992 -2.248 -24.109 1 94.25 187 SER A C 1
ATOM 1445 O O . SER A 1 187 ? 6.52 -2.562 -25.203 1 94.25 187 SER A O 1
ATOM 1447 N N . ASN A 1 188 ? 7.445 -3.135 -23.297 1 96.31 188 ASN A N 1
ATOM 1448 C CA . ASN A 1 188 ? 7.352 -4.578 -23.484 1 96.31 188 ASN A CA 1
ATOM 1449 C C . ASN A 1 188 ? 6.938 -5.289 -22.203 1 96.31 188 ASN A C 1
ATOM 1451 O O . ASN A 1 188 ? 7.734 -6.016 -21.609 1 96.31 188 ASN A O 1
ATOM 1455 N N . PRO A 1 189 ? 5.73 -5.184 -21.859 1 95.25 189 PRO A N 1
ATOM 1456 C CA . PRO A 1 189 ? 5.297 -5.688 -20.547 1 95.25 189 PRO A CA 1
ATOM 1457 C C . PRO A 1 189 ? 5.293 -7.211 -20.469 1 95.25 189 PRO A C 1
ATOM 1459 O O . PRO A 1 189 ? 5.152 -7.781 -19.391 1 95.25 189 PRO A O 1
ATOM 1462 N N . ILE A 1 190 ? 5.488 -7.918 -21.578 1 97.25 190 ILE A N 1
ATOM 1463 C CA . ILE A 1 190 ? 5.43 -9.375 -21.594 1 97.25 190 ILE A CA 1
ATOM 1464 C C . ILE A 1 190 ? 6.844 -9.953 -21.5 1 97.25 190 ILE A C 1
ATOM 1466 O O . ILE A 1 190 ? 7.02 -11.156 -21.297 1 97.25 190 ILE A O 1
ATOM 1470 N N . GLY A 1 191 ? 7.801 -9.102 -21.703 1 97.94 191 GLY A N 1
ATOM 1471 C CA . GLY A 1 191 ? 9.195 -9.523 -21.641 1 97.94 191 GLY A CA 1
ATOM 1472 C C . GLY A 1 191 ? 9.609 -10.375 -22.828 1 97.94 191 GLY A C 1
ATOM 1473 O O . GLY A 1 191 ? 9.031 -10.266 -23.906 1 97.94 191 GLY A O 1
ATOM 1474 N N . THR A 1 192 ? 10.727 -11.227 -22.594 1 98.19 192 THR A N 1
ATOM 1475 C CA . THR A 1 192 ? 11.328 -11.875 -23.75 1 98.19 192 THR A CA 1
ATOM 1476 C C . THR A 1 192 ? 11.547 -13.359 -23.484 1 98.19 192 THR A C 1
ATOM 1478 O O . THR A 1 192 ? 11.359 -14.188 -24.375 1 98.19 192 THR A O 1
ATOM 1481 N N . ALA A 1 193 ? 11.984 -13.734 -22.281 1 97.94 193 ALA A N 1
ATOM 1482 C CA . ALA A 1 193 ? 12.32 -15.133 -22.031 1 97.94 193 ALA A CA 1
ATOM 1483 C C . ALA A 1 193 ? 12.242 -15.461 -20.547 1 97.94 193 ALA A C 1
ATOM 1485 O O . ALA A 1 193 ? 12.195 -14.555 -19.703 1 97.94 193 ALA A O 1
ATOM 1486 N N . TRP A 1 194 ? 12.102 -16.75 -20.344 1 97.25 194 TRP A N 1
ATOM 1487 C CA . TRP A 1 194 ? 12.227 -17.25 -18.969 1 97.25 194 TRP A CA 1
ATOM 1488 C C . TRP A 1 194 ? 13.664 -17.672 -18.672 1 97.25 194 TRP A C 1
ATOM 1490 O O . TRP A 1 194 ? 14.312 -18.312 -19.516 1 97.25 194 TRP A O 1
ATOM 1500 N N . THR A 1 195 ? 14.164 -17.328 -17.516 1 95.88 195 THR A N 1
ATOM 1501 C CA . THR A 1 195 ? 15.461 -17.781 -17.047 1 95.88 195 THR A CA 1
ATOM 1502 C C . THR A 1 195 ? 15.344 -18.453 -15.68 1 95.88 195 THR A C 1
ATOM 1504 O O . THR A 1 195 ? 14.68 -17.938 -14.781 1 95.88 195 THR A O 1
ATOM 1507 N N . PRO A 1 196 ? 15.938 -19.641 -15.484 1 93.5 196 PRO A N 1
ATOM 1508 C CA . PRO A 1 196 ? 15.914 -20.25 -14.156 1 93.5 196 PRO A CA 1
ATOM 1509 C C . PRO A 1 196 ? 16.469 -19.312 -13.07 1 93.5 196 PRO A C 1
ATOM 1511 O O . PRO A 1 196 ? 17.5 -18.672 -13.266 1 93.5 196 PRO A O 1
ATOM 1514 N N . ALA A 1 197 ? 15.492 -19.203 -12.117 1 87.81 197 ALA A N 1
ATOM 1515 C CA . ALA A 1 197 ? 15.875 -18.406 -10.961 1 87.81 197 ALA A CA 1
ATOM 1516 C C . ALA A 1 197 ? 16.188 -19.297 -9.758 1 87.81 197 ALA A C 1
ATOM 1518 O O . ALA A 1 197 ? 15.594 -20.359 -9.594 1 87.81 197 ALA A O 1
ATOM 1519 N N . ALA A 1 198 ? 17.094 -19.125 -9.023 1 66.56 198 ALA A N 1
ATOM 1520 C CA . ALA A 1 198 ? 17.328 -19.797 -7.75 1 66.56 198 ALA A CA 1
ATOM 1521 C C . ALA A 1 198 ? 17.812 -21.219 -7.965 1 66.56 198 ALA A C 1
ATOM 1523 O O . ALA A 1 198 ? 17.594 -22.094 -7.117 1 66.56 198 ALA A O 1
ATOM 1524 N N . SER A 1 199 ? 18.172 -21.672 -9.273 1 59.34 199 SER A N 1
ATOM 1525 C CA . SER A 1 199 ? 18.547 -23.047 -9.586 1 59.34 199 SER A CA 1
ATOM 1526 C C . SER A 1 199 ? 19.375 -23.672 -8.469 1 59.34 199 SER A C 1
ATOM 1528 O O . SER A 1 199 ? 19.406 -24.891 -8.305 1 59.34 199 SER A O 1
ATOM 1530 N N . PHE A 1 200 ? 20.109 -22.75 -7.883 1 56.88 200 PHE A N 1
ATOM 1531 C CA . PHE A 1 200 ? 21.047 -23.375 -6.949 1 56.88 200 PHE A CA 1
ATOM 1532 C C . PHE A 1 200 ? 20.359 -23.656 -5.617 1 56.88 200 PHE A C 1
ATOM 1534 O O . PHE A 1 200 ? 20.922 -24.328 -4.758 1 56.88 200 PHE A O 1
ATOM 1541 N N . LEU A 1 201 ? 19.125 -23.219 -5.551 1 65.81 201 LEU A N 1
ATOM 1542 C CA . LEU A 1 201 ? 18.578 -23.438 -4.219 1 65.81 201 LEU A CA 1
ATOM 1543 C C . LEU A 1 201 ? 17.781 -24.734 -4.172 1 65.81 201 LEU A C 1
ATOM 1545 O O . LEU A 1 201 ? 18.281 -25.797 -4.562 1 65.81 201 LEU A O 1
ATOM 1549 N N . CYS A 1 202 ? 16.578 -24.781 -3.711 1 75.69 202 CYS A N 1
ATOM 1550 C CA . CYS A 1 202 ? 15.617 -25.859 -3.512 1 75.69 202 CYS A CA 1
ATOM 1551 C C . CYS A 1 202 ? 14.43 -25.719 -4.461 1 75.69 202 CYS A C 1
ATOM 1553 O O . CYS A 1 202 ? 14.25 -24.672 -5.074 1 75.69 202 CYS A O 1
ATOM 1555 N N . LYS A 1 203 ? 13.883 -26.891 -4.77 1 90.38 203 LYS A N 1
ATOM 1556 C CA . LYS A 1 203 ? 12.602 -26.875 -5.473 1 90.38 203 LYS A CA 1
ATOM 1557 C C . LYS A 1 203 ? 11.562 -26.078 -4.699 1 90.38 203 LYS A C 1
ATOM 1559 O O . LYS A 1 203 ? 11.484 -26.156 -3.475 1 90.38 203 LYS A O 1
ATOM 1564 N N . GLY A 1 204 ? 10.875 -25.203 -5.426 1 93.44 204 GLY A N 1
ATOM 1565 C CA . GLY A 1 204 ? 9.867 -24.344 -4.816 1 93.44 204 GLY A CA 1
ATOM 1566 C C . GLY A 1 204 ? 8.453 -24.75 -5.184 1 93.44 204 GLY A C 1
ATOM 1567 O O . GLY A 1 204 ? 8.219 -25.328 -6.246 1 93.44 204 GLY A O 1
ATOM 1568 N N . LYS A 1 205 ? 7.531 -24.5 -4.328 1 95.12 205 LYS A N 1
ATOM 1569 C CA . LYS A 1 205 ? 6.121 -24.703 -4.652 1 95.12 205 LYS A CA 1
ATOM 1570 C C . LYS A 1 205 ? 5.367 -23.375 -4.691 1 95.12 205 LYS A C 1
ATOM 1572 O O . LYS A 1 205 ? 4.234 -23.312 -5.172 1 95.12 205 LYS A O 1
ATOM 1577 N N . HIS A 1 206 ? 5.879 -22.359 -4.168 1 96.5 206 HIS A N 1
ATOM 1578 C CA . HIS A 1 206 ? 5.305 -21.016 -4.152 1 96.5 206 HIS A CA 1
ATOM 1579 C C . HIS A 1 206 ? 6.398 -19.953 -4.086 1 96.5 206 HIS A C 1
ATOM 1581 O O . HIS A 1 206 ? 7.434 -20.156 -3.453 1 96.5 206 HIS A O 1
ATOM 1587 N N . VAL A 1 207 ? 6.117 -18.734 -4.738 1 96.81 207 VAL A N 1
ATOM 1588 C CA . VAL A 1 207 ? 7.125 -17.672 -4.723 1 96.81 207 VAL A CA 1
ATOM 1589 C C . VAL A 1 207 ? 6.445 -16.312 -4.609 1 96.81 207 VAL A C 1
ATOM 1591 O O . VAL A 1 207 ? 5.25 -16.188 -4.883 1 96.81 207 VAL A O 1
ATOM 1594 N N . SER A 1 208 ? 7.113 -15.367 -4.227 1 97.81 208 SER A N 1
ATOM 1595 C CA . SER A 1 208 ? 6.793 -13.945 -4.316 1 97.81 208 SER A CA 1
ATOM 1596 C C . SER A 1 208 ? 8.055 -13.094 -4.352 1 97.81 208 SER A C 1
ATOM 1598 O O . SER A 1 208 ? 9.148 -13.586 -4.051 1 97.81 208 SER A O 1
ATOM 1600 N N . TYR A 1 209 ? 7.922 -11.906 -4.848 1 96.62 209 TYR A N 1
ATOM 1601 C CA . TYR A 1 209 ? 9.086 -11.047 -5.039 1 96.62 209 TYR A CA 1
ATOM 1602 C C . TYR A 1 209 ? 8.727 -9.586 -4.801 1 96.62 209 TYR A C 1
ATOM 1604 O O . TYR A 1 209 ? 7.645 -9.133 -5.191 1 96.62 209 TYR A O 1
ATOM 1612 N N . ASP A 1 210 ? 9.656 -8.914 -4.172 1 97.12 210 ASP A N 1
ATOM 1613 C CA . ASP A 1 210 ? 9.531 -7.465 -4.031 1 97.12 210 ASP A CA 1
ATOM 1614 C C . ASP A 1 210 ? 10.875 -6.824 -3.699 1 97.12 210 ASP A C 1
ATOM 1616 O O . ASP A 1 210 ? 11.602 -7.312 -2.832 1 97.12 210 ASP A O 1
ATOM 1620 N N . LEU A 1 211 ? 11.227 -5.77 -4.441 1 94.94 211 LEU A N 1
ATOM 1621 C CA . LEU A 1 211 ? 12.336 -4.879 -4.133 1 94.94 211 LEU A CA 1
ATOM 1622 C C . LEU A 1 211 ? 13.625 -5.672 -3.939 1 94.94 211 LEU A C 1
ATOM 1624 O O . LEU A 1 211 ? 14.328 -5.492 -2.939 1 94.94 211 LEU A O 1
ATOM 1628 N N . GLY A 1 212 ? 13.898 -6.562 -4.824 1 92.81 212 GLY A N 1
ATOM 1629 C CA . GLY A 1 212 ? 15.18 -7.254 -4.871 1 92.81 212 GLY A CA 1
ATOM 1630 C C . GLY A 1 212 ? 15.203 -8.516 -4.035 1 92.81 212 GLY A C 1
ATOM 1631 O O . GLY A 1 212 ? 16.219 -9.203 -3.967 1 92.81 212 GLY A O 1
ATOM 1632 N N . VAL A 1 213 ? 14.117 -8.852 -3.369 1 94.94 213 VAL A N 1
ATOM 1633 C CA . VAL A 1 213 ? 14.078 -10.039 -2.52 1 94.94 213 VAL A CA 1
ATOM 1634 C C . VAL A 1 213 ? 13.086 -11.055 -3.09 1 94.94 213 VAL A C 1
ATOM 1636 O O . VAL A 1 213 ? 11.914 -10.734 -3.291 1 94.94 213 VAL A O 1
ATOM 1639 N N . LEU A 1 214 ? 13.57 -12.211 -3.365 1 95.31 214 LEU A N 1
ATOM 1640 C CA . LEU A 1 214 ? 12.758 -13.344 -3.791 1 95.31 214 LEU A CA 1
ATOM 1641 C C . LEU A 1 214 ? 12.43 -14.258 -2.613 1 95.31 214 LEU A C 1
ATOM 1643 O O . LEU A 1 214 ? 13.336 -14.719 -1.914 1 95.31 214 LEU A O 1
ATOM 1647 N N . TRP A 1 215 ? 11.211 -14.477 -2.391 1 96.38 215 TRP A N 1
ATOM 1648 C CA . TRP A 1 215 ? 10.727 -15.398 -1.371 1 96.38 215 TRP A CA 1
ATOM 1649 C C . TRP A 1 215 ? 10.25 -16.703 -2 1 96.38 215 TRP A C 1
ATOM 1651 O O . TRP A 1 215 ? 9.383 -16.688 -2.879 1 96.38 215 TRP A O 1
ATOM 1661 N N . VAL A 1 216 ? 10.805 -17.781 -1.538 1 95.81 216 VAL A N 1
ATOM 1662 C CA . VAL A 1 216 ? 10.438 -19.094 -2.061 1 95.81 216 VAL A CA 1
ATOM 1663 C C . VAL A 1 216 ? 9.977 -19.984 -0.917 1 95.81 216 VAL A C 1
ATOM 1665 O O . VAL A 1 216 ? 10.633 -20.078 0.12 1 95.81 216 VAL A O 1
ATOM 1668 N N . ILE A 1 217 ? 8.82 -20.516 -1.081 1 96.19 217 ILE A N 1
ATOM 1669 C CA . ILE A 1 217 ? 8.43 -21.641 -0.244 1 96.19 217 ILE A CA 1
ATOM 1670 C C . ILE A 1 217 ? 8.82 -22.953 -0.932 1 96.19 217 ILE A C 1
ATOM 1672 O O . ILE A 1 217 ? 8.297 -23.281 -2.002 1 96.19 217 ILE A O 1
ATOM 1676 N N . ASN A 1 218 ? 9.688 -23.656 -0.301 1 93.38 218 ASN A N 1
ATOM 1677 C CA . ASN A 1 218 ? 10.141 -24.875 -0.948 1 93.38 218 ASN A CA 1
ATOM 1678 C C . ASN A 1 218 ? 9.148 -26.031 -0.739 1 93.38 218 ASN A C 1
ATOM 1680 O O . ASN A 1 218 ? 8.109 -25.844 -0.102 1 93.38 218 ASN A O 1
ATOM 1684 N N . THR A 1 219 ? 9.5 -27.203 -1.28 1 90.12 219 THR A N 1
ATOM 1685 C CA . THR A 1 219 ? 8.57 -28.328 -1.297 1 90.12 219 THR A CA 1
ATOM 1686 C C . THR A 1 219 ? 8.344 -28.859 0.116 1 90.12 219 THR A C 1
ATOM 1688 O O . THR A 1 219 ? 7.336 -29.516 0.377 1 90.12 219 THR A O 1
ATOM 1691 N N . ASP A 1 220 ? 9.18 -28.531 1.098 1 87.81 220 ASP A N 1
ATOM 1692 C CA . ASP A 1 220 ? 9.031 -28.938 2.49 1 87.81 220 ASP A CA 1
ATOM 1693 C C . ASP A 1 220 ? 8.266 -27.891 3.293 1 87.81 220 ASP A C 1
ATOM 1695 O O . ASP A 1 220 ? 7.988 -28.094 4.477 1 87.81 220 ASP A O 1
ATOM 1699 N N . GLY A 1 221 ? 7.961 -26.766 2.639 1 91.06 221 GLY A N 1
ATOM 1700 C CA . GLY A 1 221 ? 7.219 -25.719 3.307 1 91.06 221 GLY A CA 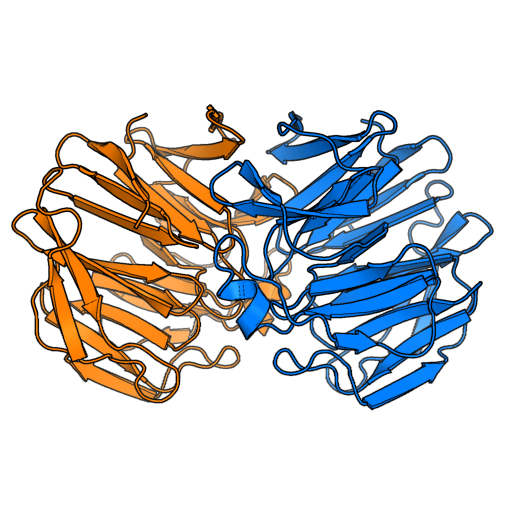1
ATOM 1701 C C . GLY A 1 221 ? 8.109 -24.688 3.984 1 91.06 221 GLY A C 1
ATOM 1702 O O . GLY A 1 221 ? 7.625 -23.75 4.609 1 91.06 221 GLY A O 1
ATOM 1703 N N . LYS A 1 222 ? 9.406 -24.906 3.857 1 92.75 222 LYS A N 1
ATOM 1704 C CA . LYS A 1 222 ? 10.344 -23.953 4.434 1 92.75 222 LYS A CA 1
ATOM 1705 C C . LYS A 1 222 ? 10.453 -22.688 3.57 1 92.75 222 LYS A C 1
ATOM 1707 O O . LYS A 1 222 ? 10.438 -22.781 2.34 1 92.75 222 LYS A O 1
ATOM 1712 N N . THR A 1 223 ? 10.461 -21.547 4.18 1 94 223 THR A N 1
ATOM 1713 C CA . THR A 1 223 ? 10.594 -20.281 3.471 1 94 223 THR A CA 1
ATOM 1714 C C . THR A 1 223 ? 12.062 -19.938 3.25 1 94 223 THR A C 1
ATOM 1716 O O . THR A 1 223 ? 12.852 -19.922 4.195 1 94 223 THR A O 1
ATOM 1719 N N . VAL A 1 224 ? 12.352 -19.703 2.068 1 92.38 224 VAL A N 1
ATOM 1720 C CA . VAL A 1 224 ? 13.703 -19.312 1.689 1 92.38 224 VAL A CA 1
ATOM 1721 C C . VAL A 1 224 ? 13.695 -17.891 1.157 1 92.38 224 VAL A C 1
ATOM 1723 O O . VAL A 1 224 ? 12.859 -17.531 0.327 1 92.38 224 VAL A O 1
ATOM 1726 N N . LYS A 1 225 ? 14.578 -17.156 1.684 1 90.81 225 LYS A N 1
ATOM 1727 C CA . LYS A 1 225 ? 14.758 -15.766 1.273 1 90.81 225 LYS A CA 1
ATOM 1728 C C . LYS A 1 225 ? 16.031 -15.594 0.449 1 90.81 225 LYS A C 1
ATOM 1730 O O . LYS A 1 225 ? 17.125 -15.922 0.913 1 90.81 225 LYS A O 1
ATOM 1735 N N . CYS A 1 226 ? 15.852 -15.047 -0.781 1 87.44 226 CYS A N 1
ATOM 1736 C CA . CYS A 1 226 ? 16.984 -14.859 -1.68 1 87.44 226 CYS A CA 1
ATOM 1737 C C . CYS A 1 226 ? 17.094 -13.406 -2.121 1 87.44 226 CYS A C 1
ATOM 1739 O O . CYS A 1 226 ? 16.109 -12.82 -2.586 1 87.44 226 CYS A O 1
ATOM 1741 N N . ARG A 1 227 ? 18.266 -12.836 -1.967 1 84.12 227 ARG A N 1
ATOM 1742 C CA . ARG A 1 227 ? 18.516 -11.523 -2.543 1 84.12 227 ARG A CA 1
ATOM 1743 C C . ARG A 1 227 ? 18.984 -11.633 -3.99 1 84.12 227 ARG A C 1
ATOM 1745 O O . ARG A 1 227 ? 19.969 -12.32 -4.281 1 84.12 227 ARG A O 1
ATOM 1752 N N . VAL A 1 228 ? 18.219 -11.086 -4.871 1 83.25 228 VAL A N 1
ATOM 1753 C CA . VAL A 1 228 ? 18.484 -11.266 -6.293 1 83.25 228 VAL A CA 1
ATOM 1754 C C . VAL A 1 228 ? 18.766 -9.914 -6.945 1 83.25 228 VAL A C 1
ATOM 1756 O O . VAL A 1 228 ? 18.266 -8.883 -6.488 1 83.25 228 VAL A O 1
ATOM 1759 N N . MET B 1 1 ? -2.459 4.023 24.391 1 88.5 1 MET B N 1
ATOM 1760 C CA . MET B 1 1 ? -1.129 4.266 23.844 1 88.5 1 MET B CA 1
ATOM 1761 C C . MET B 1 1 ? -0.939 5.742 23.516 1 88.5 1 MET B C 1
ATOM 1763 O O . MET B 1 1 ? -1.896 6.43 23.156 1 88.5 1 MET B O 1
ATOM 1767 N N . THR B 1 2 ? 0.264 6.289 23.766 1 95.94 2 THR B N 1
ATOM 1768 C CA . THR B 1 2 ? 0.563 7.691 23.484 1 95.94 2 THR B CA 1
ATOM 1769 C C . THR B 1 2 ? 1.47 7.824 22.266 1 95.94 2 THR B C 1
ATOM 1771 O O . THR B 1 2 ? 2.514 7.176 22.188 1 95.94 2 THR B O 1
ATOM 1774 N N . PHE B 1 3 ? 1.029 8.625 21.344 1 97.81 3 PHE B N 1
ATOM 1775 C CA . PHE B 1 3 ? 1.81 8.914 20.141 1 97.81 3 PHE B CA 1
ATOM 1776 C C . PHE B 1 3 ? 1.996 10.422 19.969 1 97.81 3 PHE B C 1
ATOM 1778 O O . PHE B 1 3 ? 1.181 11.211 20.453 1 97.81 3 PHE B O 1
ATOM 1785 N N . LYS B 1 4 ? 3.078 10.797 19.391 1 97.94 4 LYS B N 1
ATOM 1786 C CA . LYS B 1 4 ? 3.229 12.18 18.953 1 97.94 4 LYS B CA 1
ATOM 1787 C C . LYS B 1 4 ? 2.83 12.328 17.484 1 97.94 4 LYS B C 1
ATOM 1789 O O . LYS B 1 4 ? 2.576 13.438 17.016 1 97.94 4 LYS B O 1
ATOM 1794 N N . GLN B 1 5 ? 2.795 11.25 16.75 1 98.38 5 GLN B N 1
ATOM 1795 C CA . GLN B 1 5 ? 2.436 11.25 15.336 1 98.38 5 GLN B CA 1
ATOM 1796 C C . GLN B 1 5 ? 1.828 9.906 14.922 1 98.38 5 GLN B C 1
ATOM 1798 O O . GLN B 1 5 ? 2.281 8.852 15.375 1 98.38 5 GLN B O 1
ATOM 1803 N N . ILE B 1 6 ? 0.775 9.938 14.047 1 98.62 6 ILE B N 1
ATOM 1804 C CA . ILE B 1 6 ? 0.072 8.734 13.602 1 98.62 6 ILE B CA 1
ATOM 1805 C C . ILE B 1 6 ? -0.331 8.891 12.133 1 98.62 6 ILE B C 1
ATOM 1807 O O . ILE B 1 6 ? -0.622 10 11.68 1 98.62 6 ILE B O 1
ATOM 1811 N N . ASP B 1 7 ? -0.293 7.867 11.414 1 98.88 7 ASP B N 1
ATOM 1812 C CA . ASP B 1 7 ? -0.729 7.871 10.016 1 98.88 7 ASP B CA 1
ATOM 1813 C C . ASP B 1 7 ? -1.516 6.609 9.68 1 98.88 7 ASP B C 1
ATOM 1815 O O . ASP B 1 7 ? -1.096 5.5 10.023 1 98.88 7 ASP B O 1
ATOM 1819 N N . ALA B 1 8 ? -2.654 6.809 9.125 1 98.44 8 ALA B N 1
ATOM 1820 C CA . ALA B 1 8 ? -3.512 5.727 8.656 1 98.44 8 ALA B CA 1
ATOM 1821 C C . ALA B 1 8 ? -3.781 5.844 7.16 1 98.44 8 ALA B C 1
ATOM 1823 O O . ALA B 1 8 ? -4.125 6.922 6.672 1 98.44 8 ALA B O 1
ATOM 1824 N N . SER B 1 9 ? -3.58 4.793 6.469 1 97.75 9 SER B N 1
ATOM 1825 C CA . SER B 1 9 ? -3.844 4.723 5.035 1 97.75 9 SER B CA 1
ATOM 1826 C C . SER B 1 9 ? -3.908 3.275 4.559 1 97.75 9 SER B C 1
ATOM 1828 O O . SER B 1 9 ? -3.213 2.41 5.09 1 97.75 9 SER B O 1
ATOM 1830 N N . ASN B 1 10 ? -4.719 3.012 3.625 1 94.56 10 ASN B N 1
ATOM 1831 C CA . ASN B 1 10 ? -4.785 1.716 2.957 1 94.56 10 ASN B CA 1
ATOM 1832 C C . ASN B 1 10 ? -5.027 0.584 3.951 1 94.56 10 ASN B C 1
ATOM 1834 O O . ASN B 1 10 ? -4.414 -0.48 3.85 1 94.56 10 ASN B O 1
ATOM 1838 N N . GLY B 1 11 ? -5.773 0.892 4.961 1 96.44 11 GLY B N 1
ATOM 1839 C CA . GLY B 1 11 ? -6.234 -0.088 5.934 1 96.44 11 GLY B CA 1
ATOM 1840 C C . GLY B 1 11 ? -5.277 -0.273 7.094 1 96.44 11 GLY B C 1
ATOM 1841 O O . GLY B 1 11 ? -5.582 -0.993 8.047 1 96.44 11 GLY B O 1
ATOM 1842 N N . GLN B 1 12 ? -4.125 0.374 7.035 1 98.25 12 GLN B N 1
ATOM 1843 C CA . GLN B 1 12 ? -3.111 0.165 8.062 1 98.25 12 GLN B CA 1
ATOM 1844 C C . GLN B 1 12 ? -2.859 1.444 8.852 1 98.25 12 GLN B C 1
ATOM 1846 O O . GLN B 1 12 ? -3.137 2.545 8.375 1 98.25 12 GLN B O 1
ATOM 1851 N N . VAL B 1 13 ? -2.371 1.287 10.039 1 98.62 13 VAL B N 1
ATOM 1852 C CA . VAL B 1 13 ? -2.111 2.396 10.953 1 98.62 13 VAL B CA 1
ATOM 1853 C C . VAL B 1 13 ? -0.724 2.242 11.57 1 98.62 13 VAL B C 1
ATOM 1855 O O . VAL B 1 13 ? -0.374 1.168 12.062 1 98.62 13 VAL B O 1
ATOM 1858 N N . PHE B 1 14 ? 0.069 3.264 11.5 1 98.88 14 PHE B N 1
ATOM 1859 C CA . PHE B 1 14 ? 1.377 3.348 12.133 1 98.88 14 PHE B CA 1
ATOM 1860 C C . PHE B 1 14 ? 1.482 4.605 12.984 1 98.88 14 PHE B C 1
ATOM 1862 O O . PHE B 1 14 ? 0.824 5.609 12.703 1 98.88 14 PHE B O 1
ATOM 1869 N N . GLY B 1 15 ? 2.205 4.57 14.016 1 98.75 15 GLY B N 1
ATOM 1870 C CA . GLY B 1 15 ? 2.463 5.73 14.852 1 98.75 15 GLY B CA 1
ATOM 1871 C C . GLY B 1 15 ? 3.822 5.695 15.523 1 98.75 15 GLY B C 1
ATOM 1872 O O . GLY B 1 15 ? 4.449 4.641 15.609 1 98.75 15 GLY B O 1
ATOM 1873 N N . VAL B 1 16 ? 4.277 6.84 15.883 1 98.81 16 VAL B N 1
ATOM 1874 C CA . VAL B 1 16 ? 5.516 6.949 16.641 1 98.81 16 VAL B CA 1
ATOM 1875 C C . VAL B 1 16 ? 5.25 7.676 17.969 1 98.81 16 VAL B C 1
ATOM 1877 O O . VAL B 1 16 ? 4.465 8.625 18 1 98.81 16 VAL B O 1
ATOM 1880 N N . ASN B 1 17 ? 5.895 7.195 19.031 1 98.38 17 ASN B N 1
ATOM 1881 C CA . ASN B 1 17 ? 5.73 7.852 20.328 1 98.38 17 ASN B CA 1
ATOM 1882 C C . ASN B 1 17 ? 6.824 8.883 20.578 1 98.38 17 ASN B C 1
ATOM 1884 O O . ASN B 1 17 ? 7.625 9.172 19.688 1 98.38 17 ASN B O 1
ATOM 1888 N N . ASN B 1 18 ? 6.805 9.492 21.781 1 97.88 18 ASN B N 1
ATOM 1889 C CA . ASN B 1 18 ? 7.738 10.57 22.094 1 97.88 18 ASN B CA 1
ATOM 1890 C C . ASN B 1 18 ? 9.18 10.078 22.125 1 97.88 18 ASN B C 1
ATOM 1892 O O . ASN B 1 18 ? 10.117 10.859 21.938 1 97.88 18 ASN B O 1
ATOM 1896 N N . GLU B 1 19 ? 9.43 8.734 22.359 1 98.31 19 GLU B N 1
ATOM 1897 C CA . GLU B 1 19 ? 10.758 8.141 22.375 1 98.31 19 GLU B CA 1
ATOM 1898 C C . GLU B 1 19 ? 11.195 7.715 20.969 1 98.31 19 GLU B C 1
ATOM 1900 O O . GLU B 1 19 ? 12.266 7.137 20.797 1 98.31 19 GLU B O 1
ATOM 1905 N N . ASN B 1 20 ? 10.375 7.887 19.984 1 98.81 20 ASN B N 1
ATOM 1906 C CA . ASN B 1 20 ? 10.633 7.59 18.578 1 98.81 20 ASN B CA 1
ATOM 1907 C C . ASN B 1 20 ? 10.516 6.094 18.281 1 98.81 20 ASN B C 1
ATOM 1909 O O . ASN B 1 20 ? 11.078 5.602 17.312 1 98.81 20 ASN B O 1
ATOM 1913 N N . ASN B 1 21 ? 9.828 5.438 19.219 1 98.81 21 ASN B N 1
ATOM 1914 C CA . ASN B 1 21 ? 9.492 4.055 18.906 1 98.81 21 ASN B CA 1
ATOM 1915 C C . ASN B 1 21 ? 8.359 3.969 17.891 1 98.81 21 ASN B C 1
ATOM 1917 O O . ASN B 1 21 ? 7.406 4.746 17.953 1 98.81 21 ASN B O 1
ATOM 1921 N N . ILE B 1 22 ? 8.445 3.025 16.984 1 98.88 22 ILE B N 1
ATOM 1922 C CA . ILE B 1 22 ? 7.484 2.857 15.906 1 98.88 22 ILE B CA 1
ATOM 1923 C C . ILE B 1 22 ? 6.504 1.74 16.25 1 98.88 22 ILE B C 1
ATOM 1925 O O . ILE B 1 22 ? 6.91 0.675 16.719 1 98.88 22 ILE B O 1
ATOM 1929 N N . TYR B 1 23 ? 5.27 2.008 15.969 1 98.81 23 TYR B N 1
ATOM 1930 C CA . TYR B 1 23 ? 4.254 1.002 16.25 1 98.81 23 TYR B CA 1
ATOM 1931 C C . TYR B 1 23 ? 3.287 0.855 15.086 1 98.81 23 TYR B C 1
ATOM 1933 O O . TYR B 1 23 ? 3.076 1.803 14.32 1 98.81 23 TYR B O 1
ATOM 1941 N N . THR B 1 24 ? 2.727 -0.314 14.961 1 98.75 24 THR B N 1
ATOM 1942 C CA . THR B 1 24 ? 1.567 -0.562 14.109 1 98.75 24 THR B CA 1
ATOM 1943 C C . THR B 1 24 ? 0.495 -1.337 14.875 1 98.75 24 THR B C 1
ATOM 1945 O O . THR B 1 24 ? 0.75 -1.855 15.961 1 98.75 24 THR B O 1
ATOM 1948 N N . LEU B 1 25 ? -0.681 -1.339 14.289 1 98.5 25 LEU B N 1
ATOM 1949 C CA . LEU B 1 25 ? -1.835 -1.891 14.992 1 98.5 25 LEU B CA 1
ATOM 1950 C C . LEU B 1 25 ? -2.223 -3.25 14.414 1 98.5 25 LEU B C 1
ATOM 1952 O O . LEU B 1 25 ? -2.463 -3.373 13.211 1 98.5 25 LEU B O 1
ATOM 1956 N N . HIS B 1 26 ? -2.293 -4.309 15.172 1 97.81 26 HIS B N 1
ATOM 1957 C CA . HIS B 1 26 ? -2.838 -5.625 14.859 1 97.81 26 HIS B CA 1
ATOM 1958 C C . HIS B 1 26 ? -3.877 -6.051 15.891 1 97.81 26 HIS B C 1
ATOM 1960 O O . HIS B 1 26 ? -3.537 -6.324 17.047 1 97.81 26 HIS B O 1
ATOM 1966 N N . GLY B 1 27 ? -5.125 -6.215 15.383 1 96.56 27 GLY B N 1
ATOM 1967 C CA . GLY B 1 27 ? -6.195 -6.324 16.375 1 96.56 27 GLY B CA 1
ATOM 1968 C C . GLY B 1 27 ? -6.324 -5.094 17.25 1 96.56 27 GLY B C 1
ATOM 1969 O O . GLY B 1 27 ? -6.43 -3.975 16.75 1 96.56 27 GLY B O 1
ATOM 1970 N N . ASP B 1 28 ? -6.246 -5.32 18.562 1 94.69 28 ASP B N 1
ATOM 1971 C CA . ASP B 1 28 ? -6.312 -4.219 19.516 1 94.69 28 ASP B CA 1
ATOM 1972 C C . ASP B 1 28 ? -4.945 -3.941 20.125 1 94.69 28 ASP B C 1
ATOM 1974 O O . ASP B 1 28 ? -4.844 -3.227 21.125 1 94.69 28 ASP B O 1
ATOM 1978 N N . SER B 1 29 ? -3.934 -4.477 19.5 1 96.88 29 SER B N 1
ATOM 1979 C CA . SER B 1 29 ? -2.609 -4.363 20.109 1 96.88 29 SER B CA 1
ATOM 1980 C C . SER B 1 29 ? -1.673 -3.541 19.219 1 96.88 29 SER B C 1
ATOM 1982 O O . SER B 1 29 ? -1.592 -3.768 18.016 1 96.88 29 SER B O 1
ATOM 1984 N N . TRP B 1 30 ? -1.043 -2.629 19.875 1 97.81 30 TRP B N 1
ATOM 1985 C CA . TRP B 1 30 ? 0.05 -1.92 19.219 1 97.81 30 TRP B CA 1
ATOM 1986 C C . TRP B 1 30 ? 1.338 -2.734 19.281 1 97.81 30 TRP B C 1
ATOM 1988 O O . TRP B 1 30 ? 1.831 -3.055 20.359 1 97.81 30 TRP B O 1
ATOM 1998 N N . VAL B 1 3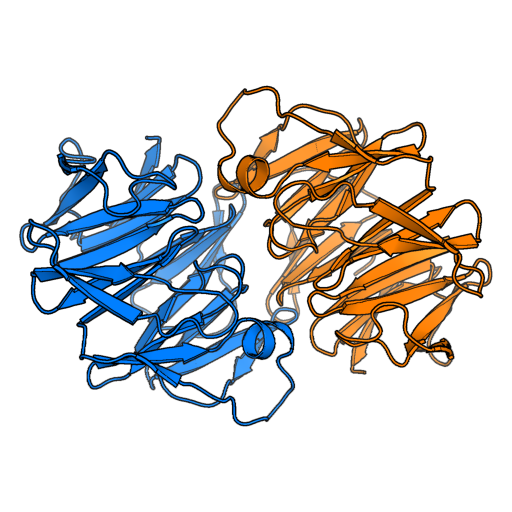1 ? 1.856 -3.076 18.109 1 98.25 31 VAL B N 1
ATOM 1999 C CA . VAL B 1 31 ? 3.068 -3.883 17.984 1 98.25 31 VAL B CA 1
ATOM 2000 C C . VAL B 1 31 ? 4.246 -2.99 17.609 1 98.25 31 VAL B C 1
ATOM 2002 O O . VAL B 1 31 ? 4.164 -2.223 16.641 1 98.25 31 VAL B O 1
ATOM 2005 N N . ARG B 1 32 ? 5.328 -3.18 18.344 1 98.25 32 ARG B N 1
ATOM 2006 C CA . ARG B 1 32 ? 6.496 -2.338 18.109 1 98.25 32 ARG B CA 1
ATOM 2007 C C . ARG B 1 32 ? 7.348 -2.893 16.969 1 98.25 32 ARG B C 1
ATOM 2009 O O . ARG B 1 32 ? 7.59 -4.098 16.891 1 98.25 32 ARG B O 1
ATOM 2016 N N . LEU B 1 33 ? 7.723 -2.096 16.031 1 98.62 33 LEU B N 1
ATOM 2017 C CA . LEU B 1 33 ? 8.711 -2.418 15.008 1 98.62 33 LEU B CA 1
ATOM 2018 C C . LEU B 1 33 ? 10.109 -2.008 15.453 1 98.62 33 LEU B C 1
ATOM 2020 O O . LEU B 1 33 ? 10.273 -1.031 16.188 1 98.62 33 LEU B O 1
ATOM 2024 N N . PRO B 1 34 ? 11.102 -2.709 14.977 1 98.31 34 PRO B N 1
ATOM 2025 C CA . PRO B 1 34 ? 12.461 -2.254 15.266 1 98.31 34 PRO B CA 1
ATOM 2026 C C . PRO B 1 34 ? 12.789 -0.912 14.617 1 98.31 34 PRO B C 1
ATOM 2028 O O . PRO B 1 34 ? 12.188 -0.55 13.602 1 98.31 34 PRO B O 1
ATOM 2031 N N . GLY B 1 35 ? 13.742 -0.277 15.242 1 98.31 35 GLY B N 1
ATOM 2032 C CA . GLY B 1 35 ? 14.195 0.994 14.703 1 98.31 35 GLY B CA 1
ATOM 2033 C C . GLY B 1 35 ? 13.664 2.191 15.461 1 98.31 35 GLY B C 1
ATOM 2034 O O . GLY B 1 35 ? 13.086 2.041 16.547 1 98.31 35 GLY B O 1
ATOM 2035 N N . SER B 1 36 ? 13.969 3.398 14.93 1 98.81 36 SER B N 1
ATOM 2036 C CA . SER B 1 36 ? 13.586 4.668 15.547 1 98.81 36 SER B CA 1
ATOM 2037 C C . SER B 1 36 ? 13.266 5.719 14.492 1 98.81 36 SER B C 1
ATOM 2039 O O . SER B 1 36 ? 14.117 6.066 13.672 1 98.81 36 SER B O 1
ATOM 2041 N N . LEU B 1 37 ? 12.062 6.176 14.484 1 98.94 37 LEU B N 1
ATOM 2042 C CA . LEU B 1 37 ? 11.594 7.211 13.57 1 98.94 37 LEU B CA 1
ATOM 2043 C C . LEU B 1 37 ? 10.836 8.297 14.328 1 98.94 37 LEU B C 1
ATOM 2045 O O . LEU B 1 37 ? 10.156 8.016 15.312 1 98.94 37 LEU B O 1
ATOM 2049 N N . LYS B 1 38 ? 10.953 9.5 13.891 1 98.88 38 LYS B N 1
ATOM 2050 C CA . LYS B 1 38 ? 10.172 10.578 14.492 1 98.88 38 LYS B CA 1
ATOM 2051 C C . LYS B 1 38 ? 8.867 10.805 13.727 1 98.88 38 LYS B C 1
ATOM 2053 O O . LYS B 1 38 ? 7.953 11.461 14.234 1 98.88 38 LYS B O 1
ATOM 2058 N N . HIS B 1 39 ? 8.82 10.406 12.477 1 98.88 39 HIS B N 1
ATOM 2059 C CA . HIS B 1 39 ? 7.656 10.484 11.602 1 98.88 39 HIS B CA 1
ATOM 2060 C C . HIS B 1 39 ? 7.551 9.25 10.711 1 98.88 39 HIS B C 1
ATOM 2062 O O . HIS B 1 39 ? 8.523 8.859 10.062 1 98.88 39 HIS B O 1
ATOM 2068 N N . VAL B 1 40 ? 6.355 8.594 10.703 1 98.94 40 VAL B N 1
ATOM 2069 C CA . VAL B 1 40 ? 6.113 7.395 9.906 1 98.94 40 VAL B CA 1
ATOM 2070 C C . VAL B 1 40 ? 4.855 7.578 9.062 1 98.94 40 VAL B C 1
ATOM 2072 O O . VAL B 1 40 ? 3.93 8.289 9.461 1 98.94 40 VAL B O 1
ATOM 2075 N N . THR B 1 41 ? 4.832 7.051 7.91 1 98.94 41 THR B N 1
ATOM 2076 C CA . THR B 1 41 ? 3.68 7.113 7.02 1 98.94 41 THR B CA 1
ATOM 2077 C C . THR B 1 41 ? 3.461 5.773 6.324 1 98.94 41 THR B C 1
ATOM 2079 O O . THR B 1 41 ? 4.414 5.023 6.094 1 98.94 41 THR B O 1
ATOM 2082 N N . VAL B 1 42 ? 2.266 5.496 6.023 1 98.81 42 VAL B N 1
ATOM 2083 C CA . VAL B 1 42 ? 1.862 4.301 5.289 1 98.81 42 VAL B CA 1
ATOM 2084 C C . VAL B 1 42 ? 0.836 4.672 4.219 1 98.81 42 VAL B C 1
ATOM 2086 O O . VAL B 1 42 ? 0.031 5.586 4.414 1 98.81 42 VAL B O 1
ATOM 2089 N N . GLY B 1 43 ? 0.841 3.975 3.123 1 98.31 43 GLY B N 1
ATOM 2090 C CA . GLY B 1 43 ? -0.114 4.195 2.049 1 98.31 43 GLY B CA 1
ATOM 2091 C C . GLY B 1 43 ? 0.178 3.371 0.811 1 98.31 43 GLY B C 1
ATOM 2092 O O . GLY B 1 43 ? 0.906 2.379 0.878 1 98.31 43 GLY B O 1
ATOM 2093 N N . PRO B 1 44 ? -0.412 3.779 -0.334 1 97.69 44 PRO B N 1
ATOM 2094 C CA . PRO B 1 44 ? -0.222 3.027 -1.576 1 97.69 44 PRO B CA 1
ATOM 2095 C C . PRO B 1 44 ? 1.246 2.918 -1.981 1 97.69 44 PRO B C 1
ATOM 2097 O O . PRO B 1 44 ? 1.607 2.049 -2.779 1 97.69 44 PRO B O 1
ATOM 2100 N N . ALA B 1 45 ? 2.125 3.723 -1.433 1 97.31 45 ALA B N 1
ATOM 2101 C CA . ALA B 1 45 ? 3.549 3.723 -1.763 1 97.31 45 ALA B CA 1
ATOM 2102 C C . ALA B 1 45 ? 4.336 2.854 -0.787 1 97.31 45 ALA B C 1
ATOM 2104 O O . ALA B 1 45 ? 5.559 2.729 -0.905 1 97.31 45 ALA B O 1
ATOM 2105 N N . GLY B 1 46 ? 3.615 2.234 0.189 1 98 46 GLY B N 1
ATOM 2106 C CA . GLY B 1 46 ? 4.289 1.442 1.204 1 98 46 GLY B CA 1
ATOM 2107 C C . GLY B 1 46 ? 4.465 2.18 2.518 1 98 46 GLY B C 1
ATOM 2108 O O . GLY B 1 46 ? 3.707 3.102 2.826 1 98 46 GLY B O 1
ATOM 2109 N N . VAL B 1 47 ? 5.398 1.722 3.324 1 98.81 47 VAL B N 1
ATOM 2110 C CA . VAL B 1 47 ? 5.668 2.301 4.637 1 98.81 47 VAL B CA 1
ATOM 2111 C C . VAL B 1 47 ? 7.02 3.012 4.617 1 98.81 47 VAL B C 1
ATOM 2113 O O . VAL B 1 47 ? 8.031 2.424 4.23 1 98.81 47 VAL B O 1
ATOM 2116 N N . TRP B 1 48 ? 7.02 4.258 4.992 1 98.81 48 TRP B N 1
ATOM 2117 C CA . TRP B 1 48 ? 8.195 5.125 4.992 1 98.81 48 TRP B CA 1
ATOM 2118 C C . TRP B 1 48 ? 8.312 5.875 6.316 1 98.81 48 TRP B C 1
ATOM 2120 O O . TRP B 1 48 ? 7.355 5.945 7.086 1 98.81 48 TRP B O 1
ATOM 2130 N N . GLY B 1 49 ? 9.453 6.43 6.551 1 98.88 49 GLY B N 1
ATOM 2131 C CA . GLY B 1 49 ? 9.617 7.289 7.715 1 98.88 49 GLY B CA 1
ATOM 2132 C C . GLY B 1 49 ? 10.922 8.07 7.703 1 98.88 49 GLY B C 1
ATOM 2133 O O . GLY B 1 49 ? 11.742 7.895 6.805 1 98.88 49 GLY B O 1
ATOM 2134 N N . VAL B 1 50 ? 10.992 8.977 8.625 1 98.94 50 VAL B N 1
ATOM 2135 C CA . VAL B 1 50 ? 12.203 9.766 8.812 1 98.94 50 VAL B CA 1
ATOM 2136 C C . VAL B 1 50 ? 12.609 9.734 10.289 1 98.94 50 VAL B C 1
ATOM 2138 O O . VAL B 1 50 ? 11.758 9.727 11.172 1 98.94 50 VAL B O 1
ATOM 2141 N N . ASN B 1 51 ? 13.914 9.719 10.516 1 98.88 51 ASN B N 1
ATOM 2142 C CA . ASN B 1 51 ? 14.383 9.664 11.898 1 98.88 51 ASN B CA 1
ATOM 2143 C C . ASN B 1 51 ? 14.734 11.055 12.422 1 98.88 51 ASN B C 1
ATOM 2145 O O . ASN B 1 51 ? 14.43 12.062 11.773 1 98.88 51 ASN B O 1
ATOM 2149 N N . SER B 1 52 ? 15.281 11.141 13.617 1 98.75 52 SER B N 1
ATOM 2150 C CA . SER B 1 52 ? 15.57 12.406 14.281 1 98.75 52 SER B CA 1
ATOM 2151 C C . SER B 1 52 ? 16.609 13.219 13.508 1 98.75 52 SER B C 1
ATOM 2153 O O . SER B 1 52 ? 16.641 14.445 13.617 1 98.75 52 SER B O 1
ATOM 2155 N N . ASN B 1 53 ? 17.453 12.547 12.68 1 98.69 53 ASN B N 1
ATOM 2156 C CA . ASN B 1 53 ? 18.469 13.219 11.867 1 98.69 53 ASN B CA 1
ATOM 2157 C C . ASN B 1 53 ? 17.922 13.562 10.477 1 98.69 53 ASN B C 1
ATOM 2159 O O . ASN B 1 53 ? 18.688 13.984 9.602 1 98.69 53 ASN B O 1
ATOM 2163 N N . ASN B 1 54 ? 16.719 13.281 10.219 1 98.81 54 ASN B N 1
ATOM 2164 C CA . ASN B 1 54 ? 16.016 13.578 8.977 1 98.81 54 ASN B CA 1
ATOM 2165 C C . ASN B 1 54 ? 16.422 12.617 7.863 1 98.81 54 ASN B C 1
ATOM 2167 O O . ASN B 1 54 ? 16.219 12.914 6.684 1 98.81 54 ASN B O 1
ATOM 2171 N N . ASN B 1 55 ? 17.062 11.539 8.266 1 98.56 55 ASN B N 1
ATOM 2172 C CA . ASN B 1 55 ? 17.281 10.5 7.266 1 98.56 55 ASN B CA 1
ATOM 2173 C C . ASN B 1 55 ? 15.977 9.828 6.852 1 98.56 55 ASN B C 1
ATOM 2175 O O . ASN B 1 55 ? 15.094 9.609 7.684 1 98.56 55 ASN B O 1
ATOM 2179 N N . ILE B 1 56 ? 15.875 9.516 5.59 1 98.5 56 ILE B N 1
ATOM 2180 C CA . ILE B 1 56 ? 14.672 8.891 5.051 1 98.5 56 ILE B CA 1
ATOM 2181 C C . ILE B 1 56 ? 14.828 7.375 5.043 1 98.5 56 ILE B C 1
ATOM 2183 O O . ILE B 1 56 ? 15.891 6.859 4.668 1 98.5 56 ILE B O 1
ATOM 2187 N N . TYR B 1 57 ? 13.773 6.68 5.426 1 98.25 57 TYR B N 1
ATOM 2188 C CA . TYR B 1 57 ? 13.781 5.223 5.402 1 98.25 57 TYR B CA 1
ATOM 2189 C C . TYR B 1 57 ? 12.508 4.684 4.762 1 98.25 57 TYR B C 1
ATOM 2191 O O . TYR B 1 57 ? 11.422 5.25 4.941 1 98.25 57 TYR B O 1
ATOM 2199 N N . LYS B 1 58 ? 12.641 3.615 4.055 1 98 58 LYS B N 1
ATOM 2200 C CA . LYS B 1 58 ? 11.516 2.801 3.6 1 98 58 LYS B CA 1
ATOM 2201 C C . LYS B 1 58 ? 11.539 1.422 4.254 1 98 58 LYS B C 1
ATOM 2203 O O . LYS B 1 58 ? 12.602 0.824 4.418 1 98 58 LYS B O 1
ATOM 2208 N N . LEU B 1 59 ? 10.406 0.906 4.668 1 98 59 LEU B N 1
ATOM 2209 C CA . LEU B 1 59 ? 10.312 -0.483 5.102 1 98 59 LEU B CA 1
ATOM 2210 C C . LEU B 1 59 ? 10.453 -1.434 3.918 1 98 59 LEU B C 1
ATOM 2212 O O . LEU B 1 59 ? 9.68 -1.348 2.957 1 98 59 LEU B O 1
ATOM 2216 N N . VAL B 1 60 ? 11.414 -2.309 3.904 1 96.81 60 VAL B N 1
ATOM 2217 C CA . VAL B 1 60 ? 11.695 -3.289 2.861 1 96.81 60 VAL B CA 1
ATOM 2218 C C . VAL B 1 60 ? 11.961 -4.652 3.49 1 96.81 60 VAL B C 1
ATOM 2220 O O . VAL B 1 60 ? 12.977 -4.844 4.168 1 96.81 60 VAL B O 1
ATOM 2223 N N . SER B 1 61 ? 11.039 -5.594 3.273 1 96 61 SER B N 1
ATOM 2224 C CA . SER B 1 61 ? 11.203 -6.957 3.771 1 96 61 SER B CA 1
ATOM 2225 C C . SER B 1 61 ? 11.508 -6.969 5.266 1 96 61 SER B C 1
ATOM 2227 O O . SER B 1 61 ? 12.477 -7.594 5.703 1 96 61 SER B O 1
ATOM 2229 N N . GLY B 1 62 ? 10.719 -6.164 5.984 1 97.19 62 GLY B N 1
ATOM 2230 C CA . GLY B 1 62 ? 10.781 -6.176 7.438 1 97.19 62 GLY B CA 1
ATOM 2231 C C . GLY B 1 62 ? 11.82 -5.23 8 1 97.19 62 GLY B C 1
ATOM 2232 O O . GLY B 1 62 ? 11.875 -5.004 9.211 1 97.19 62 GLY B O 1
ATOM 2233 N N . ARG B 1 63 ? 12.641 -4.594 7.152 1 96.94 63 ARG B N 1
ATOM 2234 C CA . ARG B 1 63 ? 13.742 -3.752 7.625 1 96.94 63 ARG B CA 1
ATOM 2235 C C . ARG B 1 63 ? 13.648 -2.354 7.027 1 96.94 63 ARG B C 1
ATOM 2237 O O . ARG B 1 63 ? 13.172 -2.182 5.902 1 96.94 63 ARG B O 1
ATOM 2244 N N . TRP B 1 64 ? 14.164 -1.416 7.855 1 97.75 64 TRP B N 1
ATOM 2245 C CA . TRP B 1 64 ? 14.219 -0.041 7.371 1 97.75 64 TRP B CA 1
ATOM 2246 C C . TRP B 1 64 ? 15.445 0.174 6.484 1 97.75 64 TRP B C 1
ATOM 2248 O O . TRP B 1 64 ? 16.578 0.114 6.957 1 97.75 64 TRP B O 1
ATOM 2258 N N . GLN B 1 65 ? 15.203 0.417 5.289 1 96.5 65 GLN B N 1
ATOM 2259 C CA . GLN B 1 65 ? 16.281 0.701 4.34 1 96.5 65 GLN B CA 1
ATOM 2260 C C . GLN B 1 65 ? 16.516 2.203 4.211 1 96.5 65 GLN B C 1
ATOM 2262 O O . GLN B 1 65 ? 15.586 2.961 3.922 1 96.5 65 GLN B O 1
ATOM 2267 N N . LEU B 1 66 ? 17.734 2.613 4.355 1 97.06 66 LEU B N 1
ATOM 2268 C CA . LEU B 1 66 ? 18.094 4.016 4.191 1 97.06 66 LEU B CA 1
ATOM 2269 C C . LEU B 1 66 ? 17.938 4.453 2.74 1 97.06 66 LEU B C 1
ATOM 2271 O O . LEU B 1 66 ? 18.406 3.766 1.828 1 97.06 66 LEU B O 1
ATOM 2275 N N . ILE B 1 67 ? 17.266 5.512 2.527 1 96.88 67 ILE B N 1
ATOM 2276 C CA . ILE B 1 67 ? 17 6.086 1.214 1 96.88 67 ILE B CA 1
ATOM 2277 C C . ILE B 1 67 ? 17.734 7.422 1.076 1 96.88 67 ILE B C 1
ATOM 2279 O O . ILE B 1 67 ? 17.781 8.211 2.023 1 96.88 67 ILE B O 1
ATOM 2283 N N . SER B 1 68 ? 18.234 7.695 -0.081 1 95.88 68 SER B N 1
ATOM 2284 C CA . SER B 1 68 ? 18.953 8.953 -0.298 1 95.88 68 SER B CA 1
ATOM 2285 C C . SER B 1 68 ? 18.016 10.148 -0.123 1 95.88 68 SER B C 1
ATOM 2287 O O . SER B 1 68 ? 16.844 10.094 -0.497 1 95.88 68 SER B O 1
ATOM 2289 N N . GLY B 1 69 ? 18.625 11.211 0.466 1 96 69 GLY B N 1
ATOM 2290 C CA . GLY B 1 69 ? 17.859 12.43 0.727 1 96 69 GLY B CA 1
ATOM 2291 C C . GLY B 1 69 ? 17.625 12.68 2.205 1 96 69 GLY B C 1
ATOM 2292 O O . GLY B 1 69 ? 18.047 11.891 3.049 1 96 69 GLY B O 1
ATOM 2293 N N . THR B 1 70 ? 17.047 13.859 2.484 1 97.88 70 THR B N 1
ATOM 2294 C CA . THR B 1 70 ? 16.703 14.219 3.857 1 97.88 70 THR B CA 1
ATOM 2295 C C . THR B 1 70 ? 15.336 14.891 3.916 1 97.88 70 THR B C 1
ATOM 2297 O O . THR B 1 70 ? 15.055 15.812 3.15 1 97.88 70 THR B O 1
ATOM 2300 N N . LEU B 1 71 ? 14.531 14.43 4.781 1 98.62 71 LEU B N 1
ATOM 2301 C CA . LEU B 1 71 ? 13.211 14.992 5.035 1 98.62 71 LEU B CA 1
ATOM 2302 C C . LEU B 1 71 ? 12.914 15.023 6.531 1 98.62 71 LEU B C 1
ATOM 2304 O O . LEU B 1 71 ? 13.406 14.18 7.285 1 98.62 71 LEU B O 1
ATOM 2308 N N . LYS B 1 72 ? 12.148 15.945 6.945 1 98.5 72 LYS B N 1
ATOM 2309 C CA . LYS B 1 72 ? 11.688 15.977 8.328 1 98.5 72 LYS B CA 1
ATOM 2310 C C . LYS B 1 72 ? 10.25 15.469 8.445 1 98.5 72 LYS B C 1
ATOM 2312 O O . LYS B 1 72 ? 9.812 15.07 9.523 1 98.5 72 LYS B O 1
ATOM 2317 N N . GLN B 1 73 ? 9.453 15.609 7.441 1 98.75 73 GLN B N 1
ATOM 2318 C CA . GLN B 1 73 ? 8.078 15.148 7.289 1 98.75 73 GLN B CA 1
ATOM 2319 C C . GLN B 1 73 ? 7.902 14.391 5.977 1 98.75 73 GLN B C 1
ATOM 2321 O O . GLN B 1 73 ? 8.477 14.766 4.949 1 98.75 73 GLN B O 1
ATOM 2326 N N . ILE B 1 74 ? 7.09 13.297 6.004 1 98.88 74 ILE B N 1
ATOM 2327 C CA . ILE B 1 74 ? 6.977 12.445 4.824 1 98.88 74 ILE B CA 1
ATOM 2328 C C . ILE B 1 74 ? 5.562 11.883 4.73 1 98.88 74 ILE B C 1
ATOM 2330 O O . ILE B 1 74 ? 4.922 11.617 5.75 1 98.88 74 ILE B O 1
ATOM 2334 N N . ASP B 1 75 ? 5.07 11.727 3.512 1 98.81 75 ASP B N 1
ATOM 2335 C CA . ASP B 1 75 ? 3.73 11.195 3.281 1 98.81 75 ASP B CA 1
ATOM 2336 C C . ASP B 1 75 ? 3.717 10.25 2.08 1 98.81 75 ASP B C 1
ATOM 2338 O O . ASP B 1 75 ? 4.262 10.57 1.023 1 98.81 75 ASP B O 1
ATOM 2342 N N . ALA B 1 76 ? 3.08 9.078 2.262 1 98.5 76 ALA B N 1
ATOM 2343 C CA . ALA B 1 76 ? 2.996 8.031 1.244 1 98.5 76 ALA B CA 1
ATOM 2344 C C . ALA B 1 76 ? 1.553 7.812 0.804 1 98.5 76 ALA B C 1
ATOM 2346 O O . ALA B 1 76 ? 1.201 6.73 0.327 1 98.5 76 ALA B O 1
ATOM 2347 N N . GLY B 1 77 ? 0.682 8.773 0.952 1 97.56 77 GLY B N 1
ATOM 2348 C CA . GLY B 1 77 ? -0.746 8.602 0.737 1 97.56 77 GLY B CA 1
ATOM 2349 C C . GLY B 1 77 ? -1.154 8.766 -0.715 1 97.56 77 GLY B C 1
ATOM 2350 O O . GLY B 1 77 ? -2.268 8.398 -1.098 1 97.56 77 GLY B O 1
ATOM 2351 N N . GLY B 1 78 ? -0.287 9.266 -1.575 1 95.5 78 GLY B N 1
ATOM 2352 C CA . GLY B 1 78 ? -0.594 9.422 -2.988 1 95.5 78 GLY B CA 1
ATOM 2353 C C . GLY B 1 78 ? -0.569 8.117 -3.752 1 95.5 78 GLY B C 1
ATOM 2354 O O . GLY B 1 78 ? -0.444 7.043 -3.154 1 95.5 78 GLY B O 1
ATOM 2355 N N . ASP B 1 79 ? -0.819 8.258 -5.062 1 95.69 79 ASP B N 1
ATOM 2356 C CA . ASP B 1 79 ? -0.896 7.094 -5.945 1 95.69 79 ASP B CA 1
ATOM 2357 C C . ASP B 1 79 ? 0.493 6.531 -6.238 1 95.69 79 ASP B C 1
ATOM 2359 O O . ASP B 1 79 ? 0.98 6.625 -7.367 1 95.69 79 ASP B O 1
ATOM 2363 N N . GLN B 1 80 ? 1.104 5.953 -5.152 1 97 80 GLN B N 1
ATOM 2364 C CA . GLN B 1 80 ? 2.361 5.215 -5.195 1 97 80 GLN B CA 1
ATOM 2365 C C . GLN B 1 80 ? 3.547 6.156 -5.387 1 97 80 GLN B C 1
ATOM 2367 O O . GLN B 1 80 ? 4.566 5.77 -5.961 1 97 80 GLN B O 1
ATOM 2372 N N . PHE B 1 81 ? 3.375 7.391 -5.086 1 97.31 81 PHE B N 1
ATOM 2373 C CA . PHE B 1 81 ? 4.484 8.328 -4.965 1 97.31 81 PHE B CA 1
ATOM 2374 C C . PHE B 1 81 ? 4.641 8.805 -3.527 1 97.31 81 PHE B C 1
ATOM 2376 O O . PHE B 1 81 ? 3.752 8.594 -2.699 1 97.31 81 PHE B O 1
ATOM 2383 N N . VAL B 1 82 ? 5.805 9.422 -3.238 1 98.12 82 VAL B N 1
ATOM 2384 C CA . VAL B 1 82 ? 6.109 9.898 -1.894 1 98.12 82 VAL B CA 1
ATOM 2385 C C . VAL B 1 82 ? 6.41 11.398 -1.933 1 98.12 82 VAL B C 1
ATOM 2387 O O . VAL B 1 82 ? 7.059 11.883 -2.861 1 98.12 82 VAL B O 1
ATOM 2390 N N . VAL B 1 83 ? 5.93 12.086 -0.909 1 98.44 83 VAL B N 1
ATOM 2391 C CA . VAL B 1 83 ? 6.227 13.508 -0.774 1 98.44 83 VAL B CA 1
ATOM 2392 C C . VAL B 1 83 ? 6.762 13.797 0.627 1 98.44 83 VAL B C 1
ATOM 2394 O O . VAL B 1 83 ? 6.637 12.961 1.528 1 98.44 83 VAL B O 1
ATOM 2397 N N . GLY B 1 84 ? 7.359 14.906 0.772 1 98.38 84 GLY B N 1
ATOM 2398 C CA . GLY B 1 84 ? 7.812 15.32 2.092 1 98.38 84 GLY B CA 1
ATOM 2399 C C . GLY B 1 84 ? 8.453 16.703 2.1 1 98.38 84 GLY B C 1
ATOM 2400 O O . GLY B 1 84 ? 8.508 17.375 1.068 1 98.38 84 GLY B O 1
ATOM 2401 N N . LEU B 1 85 ? 8.852 17.078 3.283 1 98.56 85 LEU B N 1
ATOM 2402 C CA . LEU B 1 85 ? 9.477 18.375 3.51 1 98.56 85 LEU B CA 1
ATOM 2403 C C . LEU B 1 85 ? 10.852 18.219 4.148 1 98.56 85 LEU B C 1
ATOM 2405 O O . LEU B 1 85 ? 11.031 17.391 5.039 1 98.56 85 LEU B O 1
ATOM 2409 N N . ASP B 1 86 ? 11.781 19.047 3.707 1 98.25 86 ASP B N 1
ATOM 2410 C CA . ASP B 1 86 ? 13.07 19.016 4.387 1 98.25 86 ASP B CA 1
ATOM 2411 C C . ASP B 1 86 ? 13.07 19.938 5.609 1 98.25 86 ASP B C 1
ATOM 2413 O O . ASP B 1 86 ? 12.023 20.453 5.992 1 98.25 86 ASP B O 1
ATOM 2417 N N . ALA B 1 87 ? 14.164 20.078 6.254 1 97.56 87 ALA B N 1
ATOM 2418 C CA . ALA B 1 87 ? 14.273 20.828 7.5 1 97.56 87 ALA B CA 1
ATOM 2419 C C . ALA B 1 87 ? 13.953 22.312 7.273 1 97.56 87 ALA B C 1
ATOM 2421 O O . ALA B 1 87 ? 13.57 23.016 8.203 1 97.56 87 ALA B O 1
ATOM 2422 N N . ASN B 1 88 ? 14.125 22.781 6.055 1 96.94 88 ASN B N 1
ATOM 2423 C CA . ASN B 1 88 ? 13.875 24.188 5.723 1 96.94 88 ASN B CA 1
ATOM 2424 C C . ASN B 1 88 ? 12.477 24.375 5.129 1 96.94 88 ASN B C 1
ATOM 2426 O O . ASN B 1 88 ? 12.188 25.422 4.555 1 96.94 88 ASN B O 1
ATOM 2430 N N . TYR B 1 89 ? 11.641 23.328 5.098 1 97 89 TYR B N 1
ATOM 2431 C CA . TYR B 1 89 ? 10.242 23.359 4.68 1 97 89 TYR B CA 1
ATOM 2432 C C . TYR B 1 89 ? 10.125 23.406 3.162 1 97 89 TYR B C 1
ATOM 2434 O O . TYR B 1 89 ? 9.078 23.766 2.625 1 97 89 TYR B O 1
ATOM 2442 N N . ASN B 1 90 ? 11.344 23.094 2.502 1 97.44 90 ASN B N 1
ATOM 2443 C CA . ASN B 1 90 ? 11.211 22.812 1.074 1 97.44 90 ASN B CA 1
ATOM 2444 C C . ASN B 1 90 ? 10.5 21.484 0.822 1 97.44 90 ASN B C 1
ATOM 2446 O O . ASN B 1 90 ? 10.812 20.484 1.461 1 97.44 90 ASN B O 1
ATOM 2450 N N . GLY B 1 91 ? 9.516 21.547 -0.07 1 97.25 91 GLY B N 1
ATOM 2451 C CA . GLY B 1 91 ? 8.805 20.328 -0.421 1 97.25 91 GLY B CA 1
ATOM 2452 C C . GLY B 1 91 ? 9.484 19.531 -1.517 1 97.25 91 GLY B C 1
ATOM 2453 O O . GLY B 1 91 ? 10.062 20.109 -2.441 1 97.25 91 GLY B O 1
ATOM 2454 N N . PHE B 1 92 ? 9.375 18.234 -1.42 1 98.12 92 PHE B N 1
ATOM 2455 C CA . PHE B 1 92 ? 9.938 17.328 -2.41 1 98.12 92 PHE B CA 1
ATOM 2456 C C . PHE B 1 92 ? 8.969 16.188 -2.711 1 98.12 92 PHE B C 1
ATOM 2458 O O . PHE B 1 92 ? 8.109 15.867 -1.886 1 98.12 92 PHE B O 1
ATOM 2465 N N . CYS B 1 93 ? 9.109 15.664 -3.877 1 97.69 93 CYS B N 1
ATOM 2466 C CA . CYS B 1 93 ? 8.352 14.461 -4.184 1 97.69 93 CYS B CA 1
ATOM 2467 C C . CYS B 1 93 ? 9.203 13.477 -4.984 1 97.69 93 CYS B C 1
ATOM 2469 O O . CYS B 1 93 ? 10.141 13.875 -5.672 1 97.69 93 CYS B O 1
ATOM 2471 N N . LEU B 1 94 ? 9 12.242 -4.777 1 97.31 94 LEU B N 1
ATOM 2472 C CA . LEU B 1 94 ? 9.547 11.117 -5.531 1 97.31 94 LEU B CA 1
ATOM 2473 C C . LEU B 1 94 ? 8.461 10.445 -6.359 1 97.31 94 LEU B C 1
ATOM 2475 O O . LEU B 1 94 ? 7.477 9.945 -5.816 1 97.31 94 LEU B O 1
ATOM 2479 N N . SER B 1 95 ? 8.648 10.359 -7.68 1 96.06 95 SER B N 1
ATOM 2480 C CA . SER B 1 95 ? 7.637 9.852 -8.594 1 96.06 95 SER B CA 1
ATOM 2481 C C . SER B 1 95 ? 7.316 8.383 -8.305 1 96.06 95 SER B C 1
ATOM 2483 O O . SER B 1 95 ? 8.086 7.699 -7.625 1 96.06 95 SER B O 1
ATOM 2485 N N . ASN B 1 96 ? 6.207 7.949 -8.875 1 96 96 ASN B N 1
ATOM 24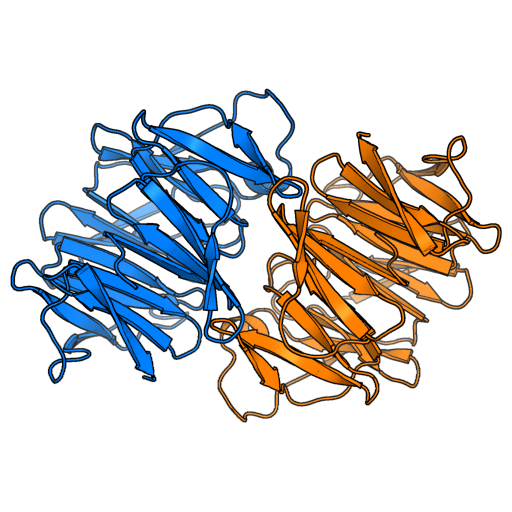86 C CA . ASN B 1 96 ? 5.75 6.586 -8.633 1 96 96 ASN B CA 1
ATOM 2487 C C . ASN B 1 96 ? 6.754 5.555 -9.141 1 96 96 ASN B C 1
ATOM 2489 O O . ASN B 1 96 ? 7.066 4.59 -8.445 1 96 96 ASN B O 1
ATOM 2493 N N . GLN B 1 97 ? 7.281 5.746 -10.32 1 92.25 97 GLN B N 1
ATOM 2494 C CA . GLN B 1 97 ? 8.227 4.781 -10.867 1 92.25 97 GLN B CA 1
ATOM 2495 C C . GLN B 1 97 ? 9.461 4.652 -9.984 1 92.25 97 GLN B C 1
ATOM 2497 O O . GLN B 1 97 ? 9.914 3.543 -9.695 1 92.25 97 GLN B O 1
ATOM 2502 N N . SER B 1 98 ? 9.984 5.793 -9.562 1 93.94 98 SER B N 1
ATOM 2503 C CA . SER B 1 98 ? 11.156 5.777 -8.695 1 93.94 98 SER B CA 1
ATOM 2504 C C . SER B 1 98 ? 10.828 5.184 -7.328 1 93.94 98 SER B C 1
ATOM 2506 O O . SER B 1 98 ? 11.672 4.539 -6.703 1 93.94 98 SER B O 1
ATOM 2508 N N . THR B 1 99 ? 9.648 5.371 -6.871 1 95.56 99 THR B N 1
ATOM 2509 C CA . THR B 1 99 ? 9.195 4.879 -5.574 1 95.56 99 THR B CA 1
ATOM 2510 C C . THR B 1 99 ? 9.078 3.357 -5.586 1 95.56 99 THR B C 1
ATOM 2512 O O . THR B 1 99 ? 9.594 2.68 -4.695 1 95.56 99 THR B O 1
ATOM 2515 N N . ILE B 1 100 ? 8.484 2.764 -6.633 1 93.31 100 ILE B N 1
ATOM 2516 C CA . ILE B 1 100 ? 8.133 1.347 -6.605 1 93.31 100 ILE B CA 1
ATOM 2517 C C . ILE B 1 100 ? 9.305 0.515 -7.109 1 93.31 100 ILE B C 1
ATOM 2519 O O . ILE B 1 100 ? 9.352 -0.701 -6.906 1 93.31 100 ILE B O 1
ATOM 2523 N N . SER B 1 101 ? 10.25 1.131 -7.855 1 88.38 101 SER B N 1
ATOM 2524 C CA . SER B 1 101 ? 11.398 0.418 -8.406 1 88.38 101 SER B CA 1
ATOM 2525 C C . SER B 1 101 ? 12.656 0.692 -7.59 1 88.38 101 SER B C 1
ATOM 2527 O O . SER B 1 101 ? 13.773 0.587 -8.109 1 88.38 101 SER B O 1
ATOM 2529 N N . LEU B 1 102 ? 12.445 1.032 -6.434 1 88.62 102 LEU B N 1
ATOM 2530 C CA . LEU B 1 102 ? 13.57 1.404 -5.582 1 88.62 102 LEU B CA 1
ATOM 2531 C C . LEU B 1 102 ? 14.648 0.324 -5.602 1 88.62 102 LEU B C 1
ATOM 2533 O O . LEU B 1 102 ? 14.344 -0.862 -5.449 1 88.62 102 LEU B O 1
ATOM 2537 N N . LYS B 1 103 ? 15.812 0.743 -6.031 1 78.62 103 LYS B N 1
ATOM 2538 C CA . LYS B 1 103 ? 17 -0.114 -5.965 1 78.62 103 LYS B CA 1
ATOM 2539 C C . LYS B 1 103 ? 17.938 0.344 -4.863 1 78.62 103 LYS B C 1
ATOM 2541 O O . LYS B 1 103 ? 18.047 1.539 -4.578 1 78.62 103 LYS B O 1
ATOM 2546 N N . ASN B 1 104 ? 18.641 -0.551 -4.371 1 75.38 104 ASN B N 1
ATOM 2547 C CA . ASN B 1 104 ? 19.562 -0.261 -3.275 1 75.38 104 ASN B CA 1
ATOM 2548 C C . ASN B 1 104 ? 20.672 0.696 -3.709 1 75.38 104 ASN B C 1
ATOM 2550 O O . ASN B 1 104 ? 21.25 0.53 -4.781 1 75.38 104 ASN B O 1
ATOM 2554 N N . GLU B 1 105 ? 20.922 1.75 -2.926 1 72.12 1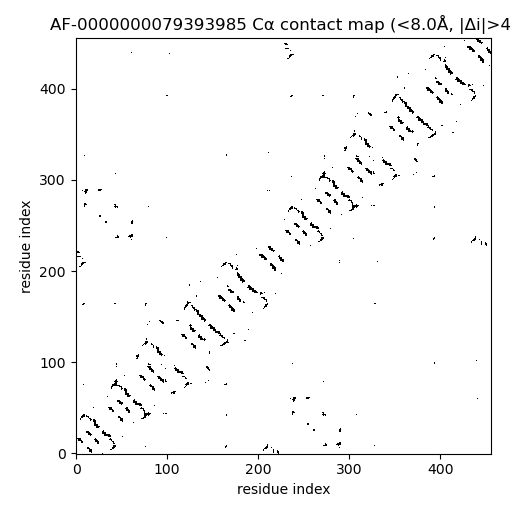05 GLU B N 1
ATOM 2555 C CA . GLU B 1 105 ? 22.109 2.598 -2.938 1 72.12 105 GLU B CA 1
ATOM 2556 C C . GLU B 1 105 ? 22.016 3.658 -4.031 1 72.12 105 GLU B C 1
ATOM 2558 O O . GLU B 1 105 ? 22.922 4.488 -4.176 1 72.12 105 GLU B O 1
ATOM 2563 N N . SER B 1 106 ? 21.031 3.703 -4.695 1 77.19 106 SER B N 1
ATOM 2564 C CA . SER B 1 106 ? 20.969 4.723 -5.738 1 77.19 106 SER B CA 1
ATOM 2565 C C . SER B 1 106 ? 20.453 6.047 -5.18 1 77.19 106 SER B C 1
ATOM 2567 O O . SER B 1 106 ? 19.672 6.066 -4.238 1 77.19 106 SER B O 1
ATOM 2569 N N . THR B 1 107 ? 21.109 7.059 -5.695 1 89.44 107 THR B N 1
ATOM 2570 C CA . THR B 1 107 ? 20.531 8.375 -5.453 1 89.44 107 THR B CA 1
ATOM 2571 C C . THR B 1 107 ? 19.188 8.516 -6.164 1 89.44 107 THR B C 1
ATOM 2573 O O . THR B 1 107 ? 19.094 8.312 -7.375 1 89.44 107 THR B O 1
ATOM 2576 N N . LEU B 1 108 ? 18.188 8.891 -5.395 1 94 108 LEU B N 1
ATOM 2577 C CA . LEU B 1 108 ? 16.859 8.977 -5.973 1 94 108 LEU B CA 1
ATOM 2578 C C . LEU B 1 108 ? 16.562 10.398 -6.445 1 94 108 LEU B C 1
ATOM 2580 O O . LEU B 1 108 ? 16.984 11.367 -5.809 1 94 108 LEU B O 1
ATOM 2584 N N . PRO B 1 109 ? 15.852 10.523 -7.523 1 94.88 109 PRO B N 1
ATOM 2585 C CA . PRO B 1 109 ? 15.586 11.82 -8.141 1 94.88 109 PRO B CA 1
ATOM 2586 C C . PRO B 1 109 ? 14.422 12.562 -7.484 1 94.88 109 PRO B C 1
ATOM 2588 O O . PRO B 1 109 ? 13.375 12.742 -8.109 1 94.88 109 PRO B O 1
ATOM 2591 N N . TRP B 1 110 ? 14.656 13.102 -6.297 1 96.88 110 TRP B N 1
ATOM 2592 C CA . TRP B 1 110 ? 13.648 13.922 -5.629 1 96.88 110 TRP B CA 1
ATOM 2593 C C . TRP B 1 110 ? 13.414 15.227 -6.383 1 96.88 110 TRP B C 1
ATOM 2595 O O . TRP B 1 110 ? 14.359 15.969 -6.656 1 96.88 110 TRP B O 1
ATOM 2605 N N . ALA B 1 111 ? 12.195 15.484 -6.703 1 97.25 111 ALA B N 1
ATOM 2606 C CA . ALA B 1 111 ? 11.836 16.734 -7.379 1 97.25 111 ALA B CA 1
ATOM 2607 C C . ALA B 1 111 ? 11.367 17.781 -6.375 1 97.25 111 ALA B C 1
ATOM 2609 O O . ALA B 1 111 ? 10.656 17.453 -5.422 1 97.25 111 ALA B O 1
ATOM 2610 N N . ASN B 1 112 ? 11.656 18.984 -6.59 1 96.44 112 ASN B N 1
ATOM 2611 C CA . ASN B 1 112 ? 11.258 20.094 -5.723 1 96.44 112 ASN B CA 1
ATOM 2612 C C . ASN B 1 112 ? 9.812 20.516 -5.988 1 96.44 112 ASN B C 1
ATOM 2614 O O . ASN B 1 112 ? 9.414 20.672 -7.141 1 96.44 112 ASN B O 1
ATOM 2618 N N . ILE B 1 113 ? 9.094 20.547 -4.844 1 94.06 113 ILE B N 1
ATOM 2619 C CA . ILE B 1 113 ? 7.727 21.047 -4.898 1 94.06 113 ILE B CA 1
ATOM 2620 C C . ILE B 1 113 ? 7.684 22.469 -4.375 1 94.06 113 ILE B C 1
ATOM 2622 O O . ILE B 1 113 ? 7.984 22.734 -3.209 1 94.06 113 ILE B O 1
ATOM 2626 N N . SER B 1 114 ? 7.738 23.5 -5.145 1 90.44 114 SER B N 1
ATOM 2627 C CA . SER B 1 114 ? 7.629 24.891 -4.738 1 90.44 114 SER B CA 1
ATOM 2628 C C . SER B 1 114 ? 6.176 25.281 -4.496 1 90.44 114 SER B C 1
ATOM 2630 O O . SER B 1 114 ? 5.266 24.719 -5.109 1 90.44 114 SER B O 1
ATOM 2632 N N . PRO B 1 115 ? 5.879 26.375 -3.598 1 90.94 115 PRO B N 1
ATOM 2633 C CA . PRO B 1 115 ? 6.793 27.047 -2.67 1 90.94 115 PRO B CA 1
ATOM 2634 C C . PRO B 1 115 ? 7.023 26.25 -1.388 1 90.94 115 PRO B C 1
ATOM 2636 O O . PRO B 1 115 ? 6.633 25.078 -1.305 1 90.94 115 PRO B O 1
ATOM 2639 N N . ARG B 1 116 ? 7.539 26.781 -0.359 1 92.62 116 ARG B N 1
ATOM 2640 C CA . ARG B 1 116 ? 7.695 26.188 0.967 1 92.62 116 ARG B CA 1
ATOM 2641 C C . ARG B 1 116 ? 6.348 26.031 1.658 1 92.62 116 ARG B C 1
ATOM 2643 O O . ARG B 1 116 ? 5.484 26.906 1.561 1 92.62 116 ARG B O 1
ATOM 2650 N N . VAL B 1 117 ? 6.203 24.922 2.275 1 93.88 117 VAL B N 1
ATOM 2651 C CA . VAL B 1 117 ? 5.016 24.641 3.076 1 93.88 117 VAL B CA 1
ATOM 2652 C C . VAL B 1 117 ? 5.418 23.969 4.387 1 93.88 117 VAL B C 1
ATOM 2654 O O . VAL B 1 117 ? 6.512 23.406 4.488 1 93.88 117 VAL B O 1
ATOM 2657 N N . HIS B 1 118 ? 4.527 24.016 5.375 1 96.12 118 HIS B N 1
ATOM 2658 C CA . HIS B 1 118 ? 4.891 23.547 6.707 1 96.12 118 HIS B CA 1
ATOM 2659 C C . HIS B 1 118 ? 4.387 22.125 6.949 1 96.12 118 HIS B C 1
ATOM 2661 O O . HIS B 1 118 ? 4.871 21.438 7.848 1 96.12 118 HIS B O 1
ATOM 2667 N N . TYR B 1 119 ? 3.439 21.672 6.27 1 97.94 119 TYR B N 1
ATOM 2668 C CA . TYR B 1 119 ? 2.916 20.312 6.293 1 97.94 119 TYR B CA 1
ATOM 2669 C C . TYR B 1 119 ? 2.311 19.938 4.945 1 97.94 119 TYR B C 1
ATOM 2671 O O . TYR B 1 119 ? 1.667 20.766 4.297 1 97.94 119 TYR B O 1
ATOM 2679 N N . TYR B 1 120 ? 2.545 18.719 4.465 1 98.5 120 TYR B N 1
ATOM 2680 C CA . TYR B 1 120 ? 2.15 18.328 3.117 1 98.5 120 TYR B CA 1
ATOM 2681 C C . TYR B 1 120 ? 1.654 16.891 3.096 1 98.5 120 TYR B C 1
ATOM 2683 O O . TYR B 1 120 ? 2.326 15.984 3.605 1 98.5 120 TYR B O 1
ATOM 2691 N N . SER B 1 121 ? 0.484 16.609 2.652 1 98.56 121 SER B N 1
ATOM 2692 C CA . SER B 1 121 ? -0.136 15.281 2.611 1 98.56 121 SER B CA 1
ATOM 2693 C C . SER B 1 121 ? -0.916 15.078 1.316 1 98.56 121 SER B C 1
ATOM 2695 O O . SER B 1 121 ? -1.532 16.016 0.802 1 98.56 121 SER B O 1
ATOM 2697 N N . CYS B 1 122 ? -0.903 13.883 0.781 1 97.94 122 CYS B N 1
ATOM 2698 C CA . CYS B 1 122 ? -1.524 13.609 -0.51 1 97.94 122 CYS B CA 1
ATOM 2699 C C . CYS B 1 122 ? -2.467 12.414 -0.421 1 97.94 122 CYS B C 1
ATOM 2701 O O . CYS B 1 122 ? -2.318 11.57 0.46 1 97.94 122 CYS B O 1
ATOM 2703 N N . GLY B 1 123 ? -3.422 12.305 -1.285 1 95.38 123 GLY B N 1
ATOM 2704 C CA . GLY B 1 123 ? -4.332 11.195 -1.485 1 95.38 123 GLY B CA 1
ATOM 2705 C C . GLY B 1 123 ? -4.664 10.945 -2.945 1 95.38 123 GLY B C 1
ATOM 2706 O O . GLY B 1 123 ? -3.854 11.234 -3.828 1 95.38 123 GLY B O 1
ATOM 2707 N N . LEU B 1 124 ? -5.805 10.398 -3.133 1 90.69 124 LEU B N 1
ATOM 2708 C CA . LEU B 1 124 ? -6.238 9.961 -4.457 1 90.69 124 LEU B CA 1
ATOM 2709 C C . LEU B 1 124 ? -6.355 11.148 -5.406 1 90.69 124 LEU B C 1
ATOM 2711 O O . LEU B 1 124 ? -5.984 11.055 -6.578 1 90.69 124 LEU B O 1
ATOM 2715 N N . TRP B 1 125 ? -6.793 12.273 -4.957 1 91.75 125 TRP B N 1
ATOM 2716 C CA . TRP B 1 125 ? -7.215 13.336 -5.863 1 91.75 125 TRP B CA 1
ATOM 2717 C C . TRP B 1 125 ? -6.203 14.477 -5.875 1 91.75 125 TRP B C 1
ATOM 2719 O O . TRP B 1 125 ? -6.352 15.438 -6.633 1 91.75 125 TRP B O 1
ATOM 2729 N N . GLY B 1 126 ? -5.258 14.375 -5.039 1 94.31 126 GLY B N 1
ATOM 2730 C CA . GLY B 1 126 ? -4.266 15.438 -4.973 1 94.31 126 GLY B CA 1
ATOM 2731 C C . GLY B 1 126 ? -3.666 15.609 -3.59 1 94.31 126 GLY B C 1
ATOM 2732 O O . GLY B 1 126 ? -3.746 14.703 -2.758 1 94.31 126 GLY B O 1
ATOM 2733 N N . CYS B 1 127 ? -3.039 16.797 -3.436 1 98.06 127 CYS B N 1
ATOM 2734 C CA . CYS B 1 127 ? -2.293 17.047 -2.207 1 98.06 127 CYS B CA 1
ATOM 2735 C C . CYS B 1 127 ? -2.762 18.328 -1.535 1 98.06 127 CYS B C 1
ATOM 2737 O O . CYS B 1 127 ? -3.279 19.234 -2.201 1 98.06 127 CYS B O 1
ATOM 2739 N N . TRP B 1 128 ? -2.605 18.422 -0.272 1 98.75 128 TRP B N 1
ATOM 2740 C CA . TRP B 1 128 ? -2.957 19.547 0.583 1 98.75 128 TRP B CA 1
ATOM 2741 C C . TRP B 1 128 ? -1.771 19.953 1.449 1 98.75 128 TRP B C 1
ATOM 2743 O O . TRP B 1 128 ? -0.97 19.125 1.861 1 98.75 128 TRP B O 1
ATOM 2753 N N . ALA B 1 129 ? -1.723 21.203 1.656 1 98.56 129 ALA B N 1
ATOM 2754 C CA . ALA B 1 129 ? -0.603 21.719 2.439 1 98.56 129 ALA B CA 1
ATOM 2755 C C . ALA B 1 129 ? -1.058 22.828 3.381 1 98.56 129 ALA B C 1
ATOM 2757 O O . ALA B 1 129 ? -2.125 23.406 3.189 1 98.56 129 ALA B O 1
ATOM 2758 N N . VAL B 1 130 ? -0.266 23.016 4.383 1 98.31 130 VAL B N 1
ATOM 2759 C CA . VAL B 1 130 ? -0.416 24.172 5.27 1 98.31 130 VAL B CA 1
ATOM 2760 C C . VAL B 1 130 ? 0.858 25 5.246 1 98.31 130 VAL B C 1
ATOM 2762 O O . VAL B 1 130 ? 1.967 24.469 5.289 1 98.31 130 VAL B O 1
ATOM 2765 N N . TYR B 1 131 ? 0.739 26.219 5.113 1 96.56 131 TYR B N 1
ATOM 2766 C CA . TYR B 1 131 ? 1.803 27.203 5.305 1 96.56 131 TYR B CA 1
ATOM 2767 C C . TYR B 1 131 ? 1.4 28.25 6.332 1 96.56 131 TYR B C 1
ATOM 2769 O O . TYR B 1 131 ? 0.516 29.062 6.078 1 96.56 131 TYR B O 1
ATOM 2777 N N . SER B 1 132 ? 2.145 28.188 7.594 1 92.31 132 SER B N 1
ATOM 2778 C CA . SER B 1 132 ? 1.762 28.984 8.758 1 92.31 132 SER B CA 1
ATOM 2779 C C . SER B 1 132 ? 0.365 28.609 9.242 1 92.31 132 SER B C 1
ATOM 2781 O O . SER B 1 132 ? 0.167 27.531 9.812 1 92.31 132 SER B O 1
ATOM 2783 N N . THR B 1 133 ? -0.66 28.953 8.695 1 96.25 133 THR B N 1
ATOM 2784 C CA . THR B 1 133 ? -2.004 28.5 9.031 1 96.25 133 THR B CA 1
ATOM 2785 C C . THR B 1 133 ? -2.906 28.5 7.805 1 96.25 133 THR B C 1
ATOM 2787 O O . THR B 1 133 ? -4.062 28.078 7.871 1 96.25 133 THR B O 1
ATOM 2790 N N . TYR B 1 134 ? -2.326 28.938 6.777 1 98 134 TYR B N 1
ATOM 2791 C CA . TYR B 1 134 ? -3.127 28.969 5.559 1 98 134 TYR B CA 1
ATOM 2792 C C . TYR B 1 134 ? -3.16 27.594 4.891 1 98 134 TYR B C 1
ATOM 2794 O O . TYR B 1 134 ? -2.152 26.891 4.863 1 98 134 TYR B O 1
ATOM 2802 N N . VAL B 1 135 ? -4.262 27.266 4.348 1 98.62 135 VAL B N 1
ATOM 2803 C CA . VAL B 1 135 ? -4.469 25.953 3.732 1 98.62 135 VAL B CA 1
ATOM 2804 C C . VAL B 1 135 ? -4.363 26.078 2.213 1 98.62 135 VAL B C 1
ATOM 2806 O O . VAL B 1 135 ? -4.906 27.016 1.623 1 98.62 135 VAL B O 1
ATOM 2809 N N . TYR B 1 136 ? -3.709 25.141 1.583 1 98.5 136 TYR B N 1
ATOM 2810 C CA . TYR B 1 136 ? -3.541 25.156 0.134 1 98.5 136 TYR B CA 1
ATOM 2811 C C . TYR B 1 136 ? -3.834 23.781 -0.454 1 98.5 136 TYR B C 1
ATOM 2813 O O . TYR B 1 136 ? -3.637 22.75 0.21 1 98.5 136 TYR B O 1
ATOM 2821 N N . TYR B 1 137 ? -4.316 23.812 -1.657 1 98.5 137 TYR B N 1
ATOM 2822 C CA . TYR B 1 137 ? -4.469 22.609 -2.477 1 98.5 137 TYR B CA 1
ATOM 2823 C C . TYR B 1 137 ? -3.557 22.672 -3.697 1 98.5 137 TYR B C 1
ATOM 2825 O O . TYR B 1 137 ? -3.406 23.719 -4.316 1 98.5 137 TYR B O 1
ATOM 2833 N N . ARG B 1 138 ? -2.889 21.547 -4.043 1 97.81 138 ARG B N 1
ATOM 2834 C CA . ARG B 1 138 ? -2.018 21.422 -5.207 1 97.81 138 ARG B CA 1
ATOM 2835 C C . ARG B 1 138 ? -2.734 20.719 -6.355 1 97.81 138 ARG B C 1
ATOM 2837 O O . ARG B 1 138 ? -3.047 19.531 -6.266 1 97.81 138 ARG B O 1
ATOM 2844 N N . HIS B 1 139 ? -2.943 21.422 -7.457 1 95.81 139 HIS B N 1
ATOM 2845 C CA . HIS B 1 139 ? -3.68 20.875 -8.594 1 95.81 139 HIS B CA 1
ATOM 2846 C C . HIS B 1 139 ? -2.775 20.016 -9.477 1 95.81 139 HIS B C 1
ATOM 2848 O O . HIS B 1 139 ? -1.565 20.25 -9.539 1 95.81 139 HIS B O 1
ATOM 2854 N N . ASP B 1 140 ? -3.387 19 -10.164 1 95.06 140 ASP B N 1
ATOM 2855 C CA . ASP B 1 140 ? -2.822 18.234 -11.266 1 95.06 140 ASP B CA 1
ATOM 2856 C C . ASP B 1 140 ? -1.613 17.422 -10.797 1 95.06 140 ASP B C 1
ATOM 2858 O O . ASP B 1 140 ? -0.614 17.312 -11.516 1 95.06 140 ASP B O 1
ATOM 2862 N N . VAL B 1 141 ? -1.684 16.938 -9.617 1 96.75 141 VAL B N 1
ATOM 2863 C CA . VAL B 1 141 ? -0.662 16.016 -9.141 1 96.75 141 VAL B CA 1
ATOM 2864 C C . VAL B 1 141 ? -0.886 14.633 -9.75 1 96.75 141 VAL B C 1
ATOM 2866 O O . VAL B 1 141 ? -1.968 14.055 -9.609 1 96.75 141 VAL B O 1
ATOM 2869 N N . THR B 1 142 ? 0.054 14.133 -10.477 1 95.81 142 THR B N 1
ATOM 2870 C CA . THR B 1 142 ? -0.004 12.805 -11.078 1 95.81 142 THR B CA 1
ATOM 2871 C C . THR B 1 142 ? 1.119 11.922 -10.539 1 95.81 142 THR B C 1
ATOM 2873 O O . THR B 1 142 ? 2.162 12.422 -10.117 1 95.81 142 THR B O 1
ATOM 2876 N N . PRO B 1 143 ? 0.888 10.633 -10.555 1 95.25 143 PRO B N 1
ATOM 2877 C CA . PRO B 1 143 ? 1.933 9.75 -10.031 1 95.25 143 PRO B CA 1
ATOM 2878 C C . PRO B 1 143 ? 3.244 9.859 -10.805 1 95.25 143 PRO B C 1
ATOM 2880 O O . PRO B 1 143 ? 4.32 9.68 -10.234 1 95.25 143 PRO B O 1
ATOM 2883 N N . GLY B 1 144 ? 3.213 10.133 -12.047 1 93.38 144 GLY B N 1
ATOM 2884 C CA . GLY B 1 144 ? 4.398 10.18 -12.891 1 93.38 144 GLY B CA 1
ATOM 2885 C C . GLY B 1 144 ? 5.289 11.375 -12.594 1 93.38 144 GLY B C 1
ATOM 2886 O O . GLY B 1 144 ? 6.512 11.289 -12.711 1 93.38 144 GLY B O 1
ATOM 2887 N N . SER B 1 145 ? 4.852 12.5 -12.211 1 91.44 145 SER B N 1
ATOM 2888 C CA . SER B 1 145 ? 5.609 13.711 -11.891 1 91.44 145 SER B CA 1
ATOM 2889 C C . SER B 1 145 ? 5.461 14.07 -10.414 1 91.44 145 SER B C 1
ATOM 2891 O O . SER B 1 145 ? 6.457 14.305 -9.727 1 91.44 145 SER B O 1
ATOM 2893 N N . CYS B 1 146 ? 4.297 14.102 -9.844 1 94.31 146 CYS B N 1
ATOM 2894 C CA . CYS B 1 146 ? 3.787 14.367 -8.508 1 94.31 146 CYS B CA 1
ATOM 2895 C C . CYS B 1 146 ? 4.02 15.82 -8.109 1 94.31 146 CYS B C 1
ATOM 2897 O O . CYS B 1 146 ? 3.711 16.219 -6.98 1 94.31 146 CYS B O 1
ATOM 2899 N N . VAL B 1 147 ? 4.633 16.703 -8.961 1 96.06 147 VAL B N 1
ATOM 2900 C CA . VAL B 1 147 ? 4.977 18.078 -8.648 1 96.06 147 VAL B CA 1
ATOM 2901 C C . VAL B 1 147 ? 3.723 18.953 -8.695 1 96.06 147 VAL B C 1
ATOM 2903 O O . VAL B 1 147 ? 3.592 19.906 -7.934 1 96.06 147 VAL B O 1
ATOM 2906 N N . GLY B 1 148 ? 2.793 18.547 -9.539 1 95.88 148 GLY B N 1
ATOM 2907 C CA . GLY B 1 148 ? 1.591 19.344 -9.719 1 95.88 148 GLY B CA 1
ATOM 2908 C C . GLY B 1 148 ? 1.809 20.562 -10.594 1 95.88 148 GLY B C 1
ATOM 2909 O O . GLY B 1 148 ? 2.873 20.719 -11.195 1 95.88 148 GLY B O 1
ATOM 2910 N N . SER B 1 149 ? 0.744 21.422 -10.719 1 95 149 SER B N 1
ATOM 2911 C CA . SER B 1 149 ? 0.828 22.516 -11.672 1 95 149 SER B CA 1
ATOM 2912 C C . SER B 1 149 ? 0.615 23.859 -10.984 1 95 149 SER B C 1
ATOM 2914 O O . SER B 1 149 ? 1.222 24.875 -11.375 1 95 149 SER B O 1
ATOM 2916 N N . ARG B 1 150 ? -0.296 23.906 -9.992 1 95.5 150 ARG B N 1
ATOM 2917 C CA . ARG B 1 150 ? -0.602 25.188 -9.352 1 95.5 150 ARG B CA 1
ATOM 2918 C C . ARG B 1 150 ? -1.145 24.984 -7.941 1 95.5 150 ARG B C 1
ATOM 2920 O O . ARG B 1 150 ? -1.849 24 -7.68 1 95.5 150 ARG B O 1
ATOM 2927 N N . TRP B 1 151 ? -0.904 26 -7.129 1 97.06 151 TRP B N 1
ATOM 2928 C CA . TRP B 1 151 ? -1.44 26.047 -5.773 1 97.06 151 TRP B CA 1
ATOM 2929 C C . TRP B 1 151 ? -2.691 26.922 -5.719 1 97.06 151 TRP B C 1
ATOM 2931 O O . TRP B 1 151 ? -2.754 27.969 -6.355 1 97.06 151 TRP B O 1
ATOM 2941 N N . GLN B 1 152 ? -3.572 26.453 -4.996 1 97.81 152 GLN B N 1
ATOM 2942 C CA . GLN B 1 152 ? -4.762 27.25 -4.707 1 97.81 152 GLN B CA 1
ATOM 2943 C C . GLN B 1 152 ? -5.012 27.344 -3.205 1 97.81 152 GLN B C 1
ATOM 2945 O O . GLN B 1 152 ? -5.105 26.312 -2.525 1 97.81 152 GLN B O 1
ATOM 2950 N N . GLN B 1 153 ? -5.145 28.531 -2.727 1 98.06 153 GLN B N 1
ATOM 2951 C CA . GLN B 1 153 ? -5.48 28.703 -1.317 1 98.06 153 GLN B CA 1
ATOM 2952 C C . GLN B 1 153 ? -6.934 28.297 -1.049 1 98.06 153 GLN B C 1
ATOM 2954 O O . GLN B 1 153 ? -7.828 28.641 -1.826 1 98.06 153 GLN B O 1
ATOM 2959 N N . VAL B 1 154 ? -7.168 27.609 -0.055 1 98.38 154 VAL B N 1
ATOM 2960 C CA . VAL B 1 154 ? -8.484 27.188 0.403 1 98.38 154 VAL B CA 1
ATOM 2961 C C . VAL B 1 154 ? -8.828 27.891 1.719 1 98.38 154 VAL B C 1
ATOM 2963 O O . VAL B 1 154 ? -7.98 28 2.607 1 98.38 154 VAL B O 1
ATOM 2966 N N . ALA B 1 155 ? -10.07 28.406 1.874 1 97.44 155 ALA B N 1
ATOM 2967 C CA . ALA B 1 155 ? -10.469 29.125 3.084 1 97.44 155 ALA B CA 1
ATOM 2968 C C . ALA B 1 155 ? -10.289 28.25 4.32 1 97.44 155 ALA B C 1
ATOM 2970 O O . ALA B 1 155 ? -10.477 27.031 4.262 1 97.44 155 ALA B O 1
ATOM 2971 N N . GLY B 1 156 ? -9.945 28.906 5.457 1 97.06 156 GLY B N 1
ATOM 2972 C CA . GLY B 1 156 ? -9.727 28.219 6.719 1 97.06 156 GLY B CA 1
ATOM 2973 C C . GLY B 1 156 ? -8.289 28.328 7.207 1 97.06 156 GLY B C 1
ATOM 2974 O O . GLY B 1 156 ? -7.406 28.75 6.469 1 97.06 156 GLY B O 1
ATOM 2975 N N . GLN B 1 157 ? -8.125 28.062 8.492 1 97.94 157 GLN B N 1
ATOM 2976 C CA . GLN B 1 157 ? -6.812 28.062 9.117 1 97.94 157 GLN B CA 1
ATOM 2977 C C . GLN B 1 157 ? -6.535 26.766 9.852 1 97.94 157 GLN B C 1
ATOM 2979 O O . GLN B 1 157 ? -7.336 26.328 10.688 1 97.94 157 GLN B O 1
ATOM 2984 N N . LEU B 1 158 ? -5.449 26.109 9.5 1 98.06 158 LEU B N 1
ATOM 2985 C CA . LEU B 1 158 ? -5.039 24.844 10.094 1 98.06 158 LEU B CA 1
ATOM 2986 C C . LEU B 1 158 ? -3.547 24.844 10.406 1 98.06 158 LEU B C 1
ATOM 2988 O O . LEU B 1 158 ? -2.785 25.609 9.805 1 98.06 158 LEU B O 1
ATOM 2992 N N . THR B 1 159 ? -3.135 23.984 11.32 1 96.94 159 THR B N 1
ATOM 2993 C CA . THR B 1 159 ? -1.715 23.828 11.609 1 96.94 159 THR B CA 1
ATOM 2994 C C . THR B 1 159 ? -1.187 22.531 11 1 96.94 159 THR B C 1
ATOM 2996 O O . THR B 1 159 ? 0.02 22.375 10.797 1 96.94 159 THR B O 1
ATOM 2999 N N . MET B 1 160 ? -2.025 21.594 10.797 1 97.19 160 MET B N 1
ATOM 3000 C CA . MET B 1 160 ? -1.679 20.375 10.078 1 97.19 160 MET B CA 1
ATOM 3001 C C . MET B 1 160 ? -2.891 19.812 9.344 1 97.19 160 MET B C 1
ATOM 3003 O O . MET B 1 160 ? -4.027 20.172 9.648 1 97.19 160 MET B O 1
ATOM 3007 N N . ILE B 1 161 ? -2.637 19 8.367 1 98.62 161 ILE B N 1
ATOM 3008 C CA . ILE B 1 161 ? -3.666 18.5 7.457 1 98.62 161 ILE B CA 1
ATOM 3009 C C . ILE B 1 161 ? -3.295 17.109 6.973 1 98.62 161 ILE B C 1
ATOM 3011 O O . ILE B 1 161 ? -2.125 16.828 6.699 1 98.62 161 ILE B O 1
ATOM 3015 N N . GLU B 1 162 ? -4.215 16.188 6.953 1 98.5 162 GLU B N 1
ATOM 3016 C CA . GLU B 1 162 ? -4.023 14.812 6.492 1 98.5 162 GLU B CA 1
ATOM 3017 C C . GLU B 1 162 ? -5.082 14.422 5.465 1 98.5 162 GLU B C 1
ATOM 3019 O O . GLU B 1 162 ? -6.25 14.789 5.602 1 98.5 162 GLU B O 1
ATOM 3024 N N . VAL B 1 163 ? -4.648 13.719 4.504 1 98.38 163 VAL B N 1
ATOM 3025 C CA . VAL B 1 163 ? -5.516 13.25 3.432 1 98.38 163 VAL B CA 1
ATOM 3026 C C . VAL B 1 163 ? -5.656 11.734 3.504 1 98.38 163 VAL B C 1
ATOM 3028 O O . VAL B 1 163 ? -4.656 11.008 3.506 1 98.38 163 VAL B O 1
ATOM 3031 N N . GLY B 1 164 ? -6.883 11.273 3.615 1 97.19 164 GLY B N 1
ATOM 3032 C CA . GLY B 1 164 ? -7.129 9.844 3.543 1 97.19 164 GLY B CA 1
ATOM 3033 C C . GLY B 1 164 ? -6.848 9.258 2.17 1 97.19 164 GLY B C 1
ATOM 3034 O O . GLY B 1 164 ? -6.785 9.984 1.18 1 97.19 164 GLY B O 1
ATOM 3035 N N . THR B 1 165 ? -6.746 7.973 2.107 1 96.19 165 THR B N 1
ATOM 3036 C CA . THR B 1 165 ? -6.402 7.281 0.871 1 96.19 165 THR B CA 1
ATOM 3037 C C . THR B 1 165 ? -7.359 7.672 -0.252 1 96.19 165 THR B C 1
ATOM 3039 O O . THR B 1 165 ? -6.934 7.898 -1.386 1 96.19 165 THR B O 1
ATOM 3042 N N . GLU B 1 166 ? -8.594 7.754 0.043 1 94.25 166 GLU B N 1
ATOM 3043 C CA . GLU B 1 166 ? -9.602 7.965 -0.991 1 94.25 166 GLU B CA 1
ATOM 3044 C C . GLU B 1 166 ? -9.883 9.453 -1.191 1 94.25 166 GLU B C 1
ATOM 3046 O O . GLU B 1 166 ? -10.742 9.828 -1.993 1 94.25 166 GLU B O 1
ATOM 3051 N N . GLY B 1 167 ? -9.289 10.336 -0.36 1 95.5 167 GLY B N 1
ATOM 3052 C CA . GLY B 1 167 ? -9.375 11.758 -0.661 1 95.5 167 GLY B CA 1
ATOM 3053 C C . GLY B 1 167 ? -10.008 12.562 0.452 1 95.5 167 GLY B C 1
ATOM 3054 O O . GLY B 1 167 ? -10.031 13.797 0.399 1 95.5 167 GLY B O 1
ATOM 3055 N N . THR B 1 168 ? -10.508 11.898 1.501 1 96.38 168 THR B N 1
ATOM 3056 C CA . THR B 1 168 ? -11.039 12.625 2.648 1 96.38 168 THR B CA 1
ATOM 3057 C C . THR B 1 168 ? -9.953 13.453 3.324 1 96.38 168 THR B C 1
ATOM 3059 O O . THR B 1 168 ? -8.812 12.992 3.465 1 96.38 168 THR B O 1
ATOM 3062 N N . VAL B 1 169 ? -10.359 14.664 3.779 1 98.31 169 VAL B N 1
ATOM 3063 C CA . VAL B 1 169 ? -9.344 15.555 4.34 1 98.31 169 VAL B CA 1
ATOM 3064 C C . VAL B 1 169 ? -9.766 15.992 5.742 1 98.31 169 VAL B C 1
ATOM 3066 O O . VAL B 1 169 ? -10.906 16.422 5.953 1 98.31 169 VAL B O 1
ATOM 3069 N N . TYR B 1 170 ? -8.875 15.867 6.68 1 97.62 170 TYR B N 1
ATOM 3070 C CA . TYR B 1 170 ? -9.008 16.391 8.039 1 97.62 170 TYR B CA 1
ATOM 3071 C C . TYR B 1 170 ? -7.836 17.297 8.383 1 97.62 170 TYR B C 1
ATOM 3073 O O . TYR B 1 170 ? -6.738 17.141 7.844 1 97.62 170 TYR B O 1
ATOM 3081 N N . GLY B 1 171 ? -8.062 18.203 9.242 1 97.19 171 GLY B N 1
ATOM 3082 C CA . GLY B 1 171 ? -6.996 19.047 9.758 1 97.19 171 GLY B CA 1
ATOM 3083 C C . GLY B 1 171 ? -7.254 19.531 11.172 1 97.19 171 GLY B C 1
ATOM 3084 O O . GLY B 1 171 ? -8.336 19.328 11.719 1 97.19 171 GLY B O 1
ATOM 3085 N N . VAL B 1 172 ? -6.227 20.094 11.766 1 96.75 172 VAL B N 1
ATOM 3086 C CA . VAL B 1 172 ? -6.293 20.656 13.117 1 96.75 172 VAL B CA 1
ATOM 3087 C C . VAL B 1 172 ? -5.887 22.125 13.086 1 96.75 172 VAL B C 1
ATOM 3089 O O . VAL B 1 172 ? -4.91 22.5 12.43 1 96.75 172 VAL B O 1
ATOM 3092 N N . ASN B 1 173 ? -6.633 23 13.781 1 96.25 173 ASN B N 1
ATOM 3093 C CA . ASN B 1 173 ? -6.219 24.391 13.859 1 96.25 173 ASN B CA 1
ATOM 3094 C C . ASN B 1 173 ? -5.395 24.656 15.117 1 96.25 173 ASN B C 1
ATOM 3096 O O . ASN B 1 173 ? -5.117 23.75 15.891 1 96.25 173 ASN B O 1
ATOM 3100 N N . SER B 1 174 ? -4.988 25.938 15.242 1 96 174 SER B N 1
ATOM 3101 C CA . SER B 1 174 ? -4.086 26.297 16.328 1 96 174 SER B CA 1
ATOM 3102 C C . SER B 1 174 ? -4.762 26.125 17.688 1 96 174 SER B C 1
ATOM 3104 O O . SER B 1 174 ? -4.082 25.969 18.703 1 96 174 SER B O 1
ATOM 3106 N N . ALA B 1 175 ? -6.117 26.141 17.734 1 94.5 175 ALA B N 1
ATOM 3107 C CA . ALA B 1 175 ? -6.863 25.984 18.984 1 94.5 175 ALA B CA 1
ATOM 3108 C C . ALA B 1 175 ? -7.078 24.516 19.312 1 94.5 175 ALA B C 1
ATOM 3110 O O . ALA B 1 175 ? -7.645 24.172 20.344 1 94.5 175 ALA B O 1
ATOM 3111 N N . GLY B 1 176 ? -6.676 23.594 18.391 1 95.25 176 GLY B N 1
ATOM 3112 C CA . GLY B 1 176 ? -6.793 22.156 18.609 1 95.25 176 GLY B CA 1
ATOM 3113 C C . GLY B 1 176 ? -8.102 21.578 18.109 1 95.25 176 GLY B C 1
ATOM 3114 O O . GLY B 1 176 ? -8.414 20.422 18.375 1 95.25 176 GLY B O 1
ATOM 3115 N N . HIS B 1 177 ? -8.93 22.406 17.469 1 95.56 177 HIS B N 1
ATOM 3116 C CA . HIS B 1 177 ? -10.172 21.891 16.906 1 95.56 177 HIS B CA 1
ATOM 3117 C C . HIS B 1 177 ? -9.898 21.094 15.641 1 95.56 177 HIS B C 1
ATOM 3119 O O . HIS B 1 177 ? -9.086 21.5 14.805 1 95.56 177 HIS B O 1
ATOM 3125 N N . VAL B 1 178 ? -10.547 19.984 15.516 1 96.38 178 VAL B N 1
ATOM 3126 C CA . VAL B 1 178 ? -10.406 19.109 14.359 1 96.38 178 VAL B CA 1
ATOM 3127 C C . VAL B 1 178 ? -11.516 19.391 13.352 1 96.38 178 VAL B C 1
ATOM 3129 O O . VAL B 1 178 ? -12.688 19.516 13.727 1 96.38 178 VAL B O 1
ATOM 3132 N N . PHE B 1 179 ? -11.141 19.5 12.102 1 96.75 179 PHE B N 1
ATOM 3133 C CA . PHE B 1 179 ? -12.109 19.797 11.047 1 96.75 179 PHE B CA 1
ATOM 3134 C C . PHE B 1 179 ? -12.047 18.75 9.945 1 96.75 179 PHE B C 1
ATOM 3136 O O . PHE B 1 179 ? -10.977 18.234 9.641 1 96.75 179 PHE B O 1
ATOM 3143 N N . ARG B 1 180 ? -13.188 18.516 9.328 1 97.19 180 ARG B N 1
ATOM 3144 C CA . ARG B 1 180 ? -13.297 17.75 8.094 1 97.19 180 ARG B CA 1
ATOM 3145 C C . ARG B 1 180 ? -13.609 18.672 6.914 1 97.19 180 ARG B C 1
ATOM 3147 O O . ARG B 1 180 ? -14.414 19.594 7.039 1 97.19 180 ARG B O 1
ATOM 3154 N N . ARG B 1 181 ? -12.977 18.484 5.832 1 98.25 181 ARG B N 1
ATOM 3155 C CA . ARG B 1 181 ? -13.352 19.172 4.602 1 98.25 181 ARG B CA 1
ATOM 3156 C C . ARG B 1 181 ? -14.516 18.484 3.914 1 98.25 181 ARG B C 1
ATOM 3158 O O . ARG B 1 181 ? -14.438 17.297 3.588 1 98.25 181 ARG B O 1
ATOM 3165 N N . ASP B 1 182 ? -15.578 19.141 3.623 1 97.75 182 ASP B N 1
ATOM 3166 C CA . ASP B 1 182 ? -16.781 18.578 3.02 1 97.75 182 ASP B CA 1
ATOM 3167 C C . ASP B 1 182 ? -16.781 18.781 1.505 1 97.75 182 ASP B C 1
ATOM 3169 O O . ASP B 1 182 ? -16.125 19.688 0.992 1 97.75 182 ASP B O 1
ATOM 3173 N N . GLY B 1 183 ? -17.547 17.875 0.81 1 97 183 GLY B N 1
ATOM 3174 C CA . GLY B 1 183 ? -17.875 18.094 -0.588 1 97 183 GLY B CA 1
ATOM 3175 C C . GLY B 1 183 ? -16.766 17.688 -1.538 1 97 183 GLY B C 1
ATOM 3176 O O . GLY B 1 183 ? -16.797 18.031 -2.721 1 97 183 GLY B O 1
ATOM 3177 N N . ILE B 1 184 ? -15.766 17.016 -1.051 1 96.38 184 ILE B N 1
ATOM 3178 C CA . ILE B 1 184 ? -14.664 16.578 -1.908 1 96.38 184 ILE B CA 1
ATOM 3179 C C . ILE B 1 184 ? -15.117 15.398 -2.77 1 96.38 184 ILE B C 1
ATOM 3181 O O . ILE B 1 184 ? -15.695 14.438 -2.262 1 96.38 184 ILE B O 1
ATOM 3185 N N . ASN B 1 185 ? -14.883 15.484 -4.07 1 92.94 185 ASN B N 1
ATOM 3186 C CA . ASN B 1 185 ? -15.055 14.391 -5.027 1 92.94 185 ASN B CA 1
ATOM 3187 C C . ASN B 1 185 ? -14.164 14.586 -6.254 1 92.94 185 ASN B C 1
ATOM 3189 O O . ASN B 1 185 ? -13.383 15.531 -6.32 1 92.94 185 ASN B O 1
ATOM 3193 N N . SER B 1 186 ? -14.32 13.68 -7.184 1 89.75 186 SER B N 1
ATOM 3194 C CA . SER B 1 186 ? -13.414 13.703 -8.328 1 89.75 186 SER B CA 1
ATOM 3195 C C . SER B 1 186 ? -13.578 14.984 -9.133 1 89.75 186 SER B C 1
ATOM 3197 O O . SER B 1 186 ? -12.609 15.5 -9.688 1 89.75 186 SER B O 1
ATOM 3199 N N . SER B 1 187 ? -14.719 15.5 -9.25 1 94.06 187 SER B N 1
ATOM 3200 C CA . SER B 1 187 ? -14.992 16.703 -10.039 1 94.06 187 SER B CA 1
ATOM 3201 C C . SER B 1 187 ? -14.742 17.969 -9.219 1 94.06 187 SER B C 1
ATOM 3203 O O . SER B 1 187 ? -14.664 19.062 -9.781 1 94.06 187 SER B O 1
ATOM 3205 N N . ASN B 1 188 ? -14.703 17.859 -7.945 1 96.25 188 ASN B N 1
ATOM 3206 C CA . ASN B 1 188 ? -14.43 18.953 -7.02 1 96.25 188 ASN B CA 1
ATOM 3207 C C . ASN B 1 188 ? -13.453 18.531 -5.93 1 96.25 188 ASN B C 1
ATOM 3209 O O . ASN B 1 188 ? -13.828 18.422 -4.762 1 96.25 188 ASN B O 1
ATOM 3213 N N . PRO B 1 189 ? -12.234 18.422 -6.266 1 95.25 189 PRO B N 1
ATOM 3214 C CA . PRO B 1 189 ? -11.258 17.844 -5.324 1 95.25 189 PRO B CA 1
ATOM 3215 C C . PRO B 1 189 ? -10.961 18.781 -4.152 1 95.25 189 PRO B C 1
ATOM 3217 O O . PRO B 1 189 ? -10.328 18.375 -3.18 1 95.25 189 PRO B O 1
ATOM 3220 N N . ILE B 1 190 ? -11.43 20.031 -4.176 1 97.31 190 ILE B N 1
ATOM 3221 C CA . ILE B 1 190 ? -11.117 20.984 -3.117 1 97.31 190 ILE B CA 1
ATOM 3222 C C . ILE B 1 190 ? -12.273 21.047 -2.119 1 97.31 190 ILE B C 1
ATOM 3224 O O . ILE B 1 190 ? -12.141 21.641 -1.046 1 97.31 190 ILE B O 1
ATOM 3228 N N . GLY B 1 191 ? -13.375 20.484 -2.504 1 97.94 191 GLY B N 1
ATOM 3229 C CA . GLY B 1 191 ? -14.547 20.469 -1.643 1 97.94 191 GLY B CA 1
ATOM 3230 C C . GLY B 1 191 ? -15.211 21.812 -1.517 1 97.94 191 GLY B C 1
ATOM 3231 O O . GLY B 1 191 ? -15.117 22.641 -2.422 1 97.94 191 GLY B O 1
ATOM 3232 N N . THR B 1 192 ? -15.984 22.016 -0.325 1 98.19 192 THR B N 1
ATOM 3233 C CA . THR B 1 192 ? -16.844 23.188 -0.267 1 98.19 192 THR B CA 1
ATOM 3234 C C . THR B 1 192 ? -16.688 23.906 1.063 1 98.19 192 THR B C 1
ATOM 3236 O O . THR B 1 192 ? -16.719 25.141 1.11 1 98.19 192 THR B O 1
ATOM 3239 N N . ALA B 1 193 ? -16.578 23.188 2.166 1 98 193 ALA B N 1
ATOM 3240 C CA . ALA B 1 193 ? -16.531 23.844 3.469 1 98 193 ALA B CA 1
ATOM 3241 C C . ALA B 1 193 ? -15.844 22.953 4.508 1 98 193 ALA B C 1
ATOM 3243 O O . ALA B 1 193 ? -15.648 21.766 4.281 1 98 193 ALA B O 1
ATOM 3244 N N . TRP B 1 194 ? -15.422 23.672 5.539 1 97.44 194 TRP B N 1
ATOM 3245 C CA . TRP B 1 194 ? -14.938 22.953 6.711 1 97.44 194 TRP B CA 1
ATOM 3246 C C . TRP B 1 194 ? -16.047 22.766 7.734 1 97.44 194 TRP B C 1
ATOM 3248 O O . TRP B 1 194 ? -16.828 23.672 7.988 1 97.44 194 TRP B O 1
ATOM 3258 N N . THR B 1 195 ? -16.141 21.594 8.32 1 96.31 195 THR B N 1
ATOM 3259 C CA . THR B 1 195 ? -17.062 21.297 9.414 1 96.31 195 THR B CA 1
ATOM 3260 C C . THR B 1 195 ? -16.312 20.75 10.625 1 96.31 195 THR B C 1
ATOM 3262 O O . THR B 1 195 ? -15.477 19.859 10.484 1 96.31 195 THR B O 1
ATOM 3265 N N . PRO B 1 196 ? -16.578 21.266 11.828 1 94.31 196 PRO B N 1
ATOM 3266 C CA . PRO B 1 196 ? -15.953 20.688 13.016 1 94.31 196 PRO B CA 1
ATOM 3267 C C . PRO B 1 196 ? -16.203 19.188 13.148 1 94.31 196 PRO B C 1
ATOM 3269 O O . PRO B 1 196 ? -17.344 18.734 12.977 1 94.31 196 PRO B O 1
ATOM 3272 N N . ALA B 1 197 ? -15.039 18.562 13.242 1 90.25 197 ALA B N 1
ATOM 3273 C CA . ALA B 1 197 ? -15.094 17.125 13.469 1 90.25 197 ALA B CA 1
ATOM 3274 C C . ALA B 1 197 ? -14.68 16.781 14.898 1 90.25 197 ALA B C 1
ATOM 3276 O O . ALA B 1 197 ? -13.852 17.469 15.5 1 90.25 197 ALA B O 1
ATOM 3277 N N . ALA B 1 198 ? -15.242 15.914 15.562 1 71.06 198 ALA B N 1
ATOM 3278 C CA . ALA B 1 198 ? -14.805 15.383 16.844 1 71.06 198 ALA B CA 1
ATOM 3279 C C . ALA B 1 198 ? -14.82 16.469 17.922 1 71.06 198 ALA B C 1
ATOM 3281 O O . ALA B 1 198 ? -14.102 16.359 18.922 1 71.06 198 ALA B O 1
ATOM 3282 N N . SER B 1 199 ? -15.367 17.703 17.688 1 63 199 SER B N 1
ATOM 3283 C CA . SER B 1 199 ? -15.359 18.828 18.609 1 63 199 SER B CA 1
ATOM 3284 C C . SER B 1 199 ? -15.773 18.391 20.016 1 63 199 SER B C 1
ATOM 3286 O O . SER B 1 199 ? -15.359 19 21 1 63 199 SER B O 1
ATOM 3288 N N . PHE B 1 200 ? -16.453 17.328 19.938 1 61.47 200 PHE B N 1
ATOM 3289 C CA . PHE B 1 200 ? -17.016 16.984 21.234 1 61.47 200 PHE B CA 1
ATOM 3290 C C . PHE B 1 200 ? -16.062 16.078 22.016 1 61.47 200 PHE B C 1
ATOM 3292 O O . PHE B 1 200 ? -16.266 15.836 23.203 1 61.47 200 PHE B O 1
ATOM 3299 N N . LEU B 1 201 ? -15.031 15.734 21.359 1 68.31 201 LEU B N 1
ATOM 3300 C CA . LEU B 1 201 ? -14.219 14.734 22.062 1 68.31 201 LEU B CA 1
ATOM 3301 C C . LEU B 1 201 ? -13.062 15.398 22.797 1 68.31 201 LEU B C 1
ATOM 3303 O O . LEU B 1 201 ? -13.023 15.398 24.031 1 68.31 201 LEU B O 1
ATOM 3307 N N . CYS B 1 202 ? -12.086 15.867 22.25 1 78.38 202 CYS B N 1
ATOM 3308 C CA . CYS B 1 202 ? -10.883 16.484 22.812 1 78.38 202 CYS B CA 1
ATOM 3309 C C . CYS B 1 202 ? -10.172 17.328 21.766 1 78.38 202 CYS B C 1
ATOM 3311 O O . CYS B 1 202 ? -10.445 17.219 20.562 1 78.38 202 CYS B O 1
ATOM 3313 N N . LYS B 1 203 ? -9.477 18.328 22.344 1 91.56 203 LYS B N 1
ATOM 3314 C CA . LYS B 1 203 ? -8.57 19.062 21.469 1 91.56 203 LYS B CA 1
ATOM 3315 C C . LYS B 1 203 ? -7.48 18.156 20.906 1 91.56 203 LYS B C 1
ATOM 3317 O O . LYS B 1 203 ? -6.938 17.312 21.625 1 91.56 203 LYS B O 1
ATOM 3322 N N . GLY B 1 204 ? -7.27 18.266 19.609 1 94.06 204 GLY B N 1
ATOM 3323 C CA . GLY B 1 204 ? -6.277 17.438 18.938 1 94.06 204 GLY B CA 1
ATOM 3324 C C . GLY B 1 204 ? -5.043 18.219 18.516 1 94.06 204 GLY B C 1
ATOM 3325 O O . GLY B 1 204 ? -5.113 19.438 18.297 1 94.06 204 GLY B O 1
ATOM 3326 N N . LYS B 1 205 ? -3.936 17.562 18.469 1 95.5 205 LYS B N 1
ATOM 3327 C CA . LYS B 1 205 ? -2.73 18.188 17.922 1 95.5 205 LYS B CA 1
ATOM 3328 C C . LYS B 1 205 ? -2.291 17.5 16.641 1 95.5 205 LYS B C 1
ATOM 3330 O O . LYS B 1 205 ? -1.44 18 15.914 1 95.5 205 LYS B O 1
ATOM 3335 N N . HIS B 1 206 ? -2.746 16.359 16.359 1 96.81 206 HIS B N 1
ATOM 3336 C CA . HIS B 1 206 ? -2.463 15.586 15.156 1 96.81 206 HIS B CA 1
ATOM 3337 C C . HIS B 1 206 ? -3.627 14.664 14.805 1 96.81 206 HIS B C 1
ATOM 3339 O O . HIS B 1 206 ? -4.312 14.156 15.695 1 96.81 206 HIS B O 1
ATOM 3345 N N . VAL B 1 207 ? -3.818 14.406 13.445 1 97.06 207 VAL B N 1
ATOM 3346 C CA . VAL B 1 207 ? -4.926 13.547 13.047 1 97.06 207 VAL B CA 1
ATOM 3347 C C . VAL B 1 207 ? -4.512 12.703 11.836 1 97.06 207 VAL B C 1
ATOM 3349 O O . VAL B 1 207 ? -3.547 13.031 11.141 1 97.06 207 VAL B O 1
ATOM 3352 N N . SER B 1 208 ? -5.152 11.688 11.602 1 98 208 SER B N 1
ATOM 3353 C CA . SER B 1 208 ? -5.148 10.891 10.375 1 98 208 SER B CA 1
ATOM 3354 C C . SER B 1 208 ? -6.465 10.148 10.195 1 98 208 SER B C 1
ATOM 3356 O O . SER B 1 208 ? -7.258 10.039 11.133 1 98 208 SER B O 1
ATOM 3358 N N . TYR B 1 209 ? -6.734 9.773 8.992 1 96.88 209 TYR B N 1
ATOM 3359 C CA . TYR B 1 209 ? -8.016 9.148 8.68 1 96.88 209 TYR B CA 1
ATOM 3360 C C . TYR B 1 209 ? -7.859 8.102 7.59 1 96.88 209 TYR B C 1
ATOM 3362 O O . TYR B 1 209 ? -7.109 8.297 6.633 1 96.88 209 TYR B O 1
ATOM 3370 N N . ASP B 1 210 ? -8.594 7.039 7.781 1 97.19 210 ASP B N 1
ATOM 3371 C CA . ASP B 1 210 ? -8.68 6.027 6.734 1 97.19 210 ASP B CA 1
ATOM 3372 C C . ASP B 1 210 ? -9.898 5.125 6.941 1 97.19 210 ASP B C 1
ATOM 3374 O O . ASP B 1 210 ? -10.156 4.672 8.055 1 97.19 210 ASP B O 1
ATOM 3378 N N . LEU B 1 211 ? -10.68 4.926 5.871 1 94.94 211 LEU B N 1
ATOM 3379 C CA . LEU B 1 211 ? -11.742 3.928 5.793 1 94.94 211 LEU B CA 1
ATOM 3380 C C . LEU B 1 211 ? -12.703 4.062 6.969 1 94.94 211 LEU B C 1
ATOM 3382 O O . LEU B 1 211 ? -12.992 3.078 7.652 1 94.94 211 LEU B O 1
ATOM 3386 N N . GLY B 1 212 ? -13.125 5.246 7.25 1 93.12 212 GLY B N 1
ATOM 3387 C CA . GLY B 1 212 ? -14.188 5.496 8.211 1 93.12 212 GLY B CA 1
ATOM 3388 C C . GLY B 1 212 ? -13.672 5.691 9.625 1 93.12 212 GLY B C 1
ATOM 3389 O O . GLY B 1 212 ? -14.461 5.902 10.555 1 93.12 212 GLY B O 1
ATOM 3390 N N . VAL B 1 213 ? -12.375 5.609 9.852 1 95.19 213 VAL B N 1
ATOM 3391 C CA . VAL B 1 213 ? -11.82 5.754 11.188 1 95.19 213 VAL B CA 1
ATOM 3392 C C . VAL B 1 213 ? -10.945 7.004 11.25 1 95.19 213 VAL B C 1
ATOM 3394 O O . VAL B 1 213 ? -10 7.152 10.469 1 95.19 213 VAL B O 1
ATOM 3397 N N . LEU B 1 214 ? -11.281 7.871 12.133 1 95.69 214 LEU B N 1
ATOM 3398 C CA . LEU B 1 214 ? -10.492 9.062 12.43 1 95.69 214 LEU B CA 1
ATOM 3399 C C . LEU B 1 214 ? -9.602 8.836 13.648 1 95.69 214 LEU B C 1
ATOM 3401 O O . LEU B 1 214 ? -10.086 8.453 14.719 1 95.69 214 LEU B O 1
ATOM 3405 N N . TRP B 1 215 ? -8.367 9.023 13.484 1 96.75 215 TRP B N 1
ATOM 3406 C CA . TRP B 1 215 ? -7.379 8.945 14.555 1 96.75 215 TRP B CA 1
ATOM 3407 C C . TRP B 1 215 ? -6.945 10.336 14.992 1 96.75 215 TRP B C 1
ATOM 3409 O O . TRP B 1 215 ? -6.48 11.141 14.18 1 96.75 215 TRP B O 1
ATOM 3419 N N . VAL B 1 216 ? -7.094 10.602 16.25 1 96.25 216 VAL B N 1
ATOM 3420 C CA . VAL B 1 216 ? -6.715 11.898 16.797 1 96.25 216 VAL B CA 1
ATOM 3421 C C . VAL B 1 216 ? -5.711 11.711 17.922 1 96.25 216 VAL B C 1
ATOM 3423 O O . VAL B 1 216 ? -5.914 10.875 18.812 1 96.25 216 VAL B O 1
ATOM 3426 N N . ILE B 1 217 ? -4.613 12.367 17.812 1 96.5 217 ILE B N 1
ATOM 3427 C CA . ILE B 1 217 ? -3.752 12.539 18.969 1 96.5 217 ILE B CA 1
ATOM 3428 C C . ILE B 1 217 ? -4.129 13.828 19.703 1 96.5 217 ILE B C 1
ATOM 3430 O O . ILE B 1 217 ? -3.996 14.922 19.156 1 96.5 217 ILE B O 1
ATOM 3434 N N . ASN B 1 218 ? -4.566 13.656 20.891 1 93.94 218 ASN B N 1
ATOM 3435 C CA . ASN B 1 218 ? -5 14.844 21.609 1 93.94 218 ASN B CA 1
ATOM 3436 C C . ASN B 1 218 ? -3.82 15.602 22.219 1 93.94 218 ASN B C 1
ATOM 3438 O O . ASN B 1 218 ? -2.668 15.195 22.047 1 93.94 218 ASN B O 1
ATOM 3442 N N . THR B 1 219 ? -4.129 16.703 22.906 1 90.88 219 THR B N 1
ATOM 3443 C CA . THR B 1 219 ? -3.09 17.594 23.391 1 90.88 219 THR B CA 1
ATOM 3444 C C . THR B 1 219 ? -2.26 16.922 24.484 1 90.88 219 THR B C 1
ATOM 3446 O O . THR B 1 219 ? -1.13 17.344 24.75 1 90.88 219 THR B O 1
ATOM 3449 N N . ASP B 1 220 ? -2.723 15.828 25.094 1 88.38 220 ASP B N 1
ATOM 3450 C CA . ASP B 1 220 ? -1.998 15.086 26.125 1 88.38 220 ASP B CA 1
ATOM 3451 C C . ASP B 1 220 ? -1.189 13.945 25.5 1 88.38 220 ASP B C 1
ATOM 3453 O O . ASP B 1 220 ? -0.458 13.242 26.203 1 88.38 220 ASP B O 1
ATOM 3457 N N . GLY B 1 221 ? -1.349 13.766 24.188 1 91.31 221 GLY B N 1
ATOM 3458 C CA . GLY B 1 221 ? -0.617 12.719 23.5 1 91.31 221 GLY B CA 1
ATOM 3459 C C . GLY B 1 221 ? -1.366 11.398 23.453 1 91.31 221 GLY B C 1
ATOM 3460 O O . GLY B 1 221 ? -0.863 10.414 22.906 1 91.31 221 GLY B O 1
ATOM 3461 N N . LYS B 1 222 ? -2.559 11.422 24.016 1 93.19 222 LYS B N 1
ATOM 3462 C CA . LYS B 1 222 ? -3.375 10.211 23.969 1 93.19 222 LYS B CA 1
ATOM 3463 C C . LYS B 1 222 ? -4.012 10.031 22.594 1 93.19 222 LYS B C 1
ATOM 3465 O O . LYS B 1 222 ? -4.441 11 21.969 1 93.19 222 LYS B O 1
ATOM 3470 N N . THR B 1 223 ? -3.994 8.828 22.094 1 94.38 223 THR B N 1
ATOM 3471 C CA . THR B 1 223 ? -4.602 8.516 20.812 1 94.38 223 THR B CA 1
ATOM 3472 C C . THR B 1 223 ? -6.086 8.203 20.969 1 94.38 223 THR B C 1
ATOM 3474 O O . THR B 1 223 ? -6.461 7.348 21.781 1 94.38 223 THR B O 1
ATOM 3477 N N . VAL B 1 224 ? -6.832 8.883 20.25 1 92.81 224 VAL B N 1
ATOM 3478 C CA . VAL B 1 224 ? -8.281 8.68 20.25 1 92.81 224 VAL B CA 1
ATOM 3479 C C . VAL B 1 224 ? -8.727 8.148 18.891 1 92.81 224 VAL B C 1
ATOM 3481 O O . VAL B 1 224 ? -8.344 8.688 17.844 1 92.81 224 VAL B O 1
ATOM 3484 N N . LYS B 1 225 ? -9.453 7.117 18.969 1 91.38 225 LYS B N 1
ATOM 3485 C CA . LYS B 1 225 ? -10.023 6.492 17.781 1 91.38 225 LYS B CA 1
ATOM 3486 C C . LYS B 1 225 ? -11.516 6.777 17.672 1 91.38 225 LYS B C 1
ATOM 3488 O O . LYS B 1 225 ? -12.281 6.453 18.578 1 91.38 225 LYS B O 1
ATOM 3493 N N . CYS B 1 226 ? -11.891 7.363 16.516 1 87.94 226 CYS B N 1
ATOM 3494 C CA . CYS B 1 226 ? -13.289 7.719 16.297 1 87.94 226 CYS B CA 1
ATOM 3495 C C . CYS B 1 226 ? -13.82 7.09 15.008 1 87.94 226 CYS B C 1
ATOM 3497 O O . CYS B 1 226 ? -13.203 7.227 13.945 1 87.94 226 CYS B O 1
ATOM 3499 N N . ARG B 1 227 ? -14.953 6.41 15.117 1 85.06 227 ARG B N 1
ATOM 3500 C CA . ARG B 1 227 ? -15.625 5.941 13.914 1 85.06 227 ARG B CA 1
ATOM 3501 C C . ARG B 1 227 ? -16.562 7.012 13.359 1 85.06 227 ARG B C 1
ATOM 3503 O O . ARG B 1 227 ? -17.453 7.496 14.078 1 85.06 227 ARG B O 1
ATOM 3510 N N . VAL B 1 228 ? -16.297 7.426 12.195 1 83.31 228 VAL B N 1
ATOM 3511 C CA . VAL B 1 228 ? -17.031 8.555 11.641 1 83.31 228 VAL B CA 1
ATOM 3512 C C . VAL B 1 228 ? -17.781 8.117 10.375 1 83.31 228 VAL B C 1
ATOM 3514 O O . VAL B 1 228 ? -17.344 7.199 9.68 1 83.31 228 VAL B O 1
#

Nearest PDB structures (foldseek):
  4rus-assembly3_E  TM=9.721E-01  e=6.983E-28  Cyprinus carpio
  5fsb-assembly1_B  TM=8.567E-01  e=7.078E-17  Laccaria bicolor S238N-H82
  5fsc-assembly1_B  TM=8.533E-01  e=9.191E-17  Laccaria bicolor S238N-H82
  9cnz-assembly1_B  TM=4.765E-01  e=3.428E-04  Escherichia coli
  7nri-assembly1_B  TM=4.799E-01  e=2.772E-03  Escherichia coli K-12

Organism: Sphenodon punctatus (NCBI:txid8508)

InterPro domains:
  IPR006624 Beta-propeller repeat TECPR [PF19193] (3-218)
  IPR006624 Beta-propeller repeat TECPR [SM00706] (1-27)
  IPR006624 Beta-propeller repeat TECPR [SM00706] (28-61)
  IPR006624 Beta-propeller repeat TECPR [SM00706] (62-96)
  IPR006624 Beta-propeller repeat TECPR [SM00706] (149-183)
  IPR051513 Tectonin beta-propeller repeat-containing [PTHR23250] (3-223)

Sequence (456 aa):
MTFKQIDASNGQVFGVNNENNIYTLHGDSWVRLPGSLKHVTVGPAGVWGVNSNNNIYKLVSGRWQLISGTLKQIDAGGDQFVVGLDANYNGFCLSNQSTISLKNESTLPWANISPRVHYYSCGLWGCWAVYSTYVYYRHDVTPGSCVGSRWQQVAGQLTMIEVGTEGTVYGVNSAGHVFRRDGINSSNPIGTAWTPAASFLCKGKHVSYDLGVLWVINTDGKTVKCRVMTFKQIDASNGQVFGVNNENNIYTLHGDSWVRLPGSLKHVTVGPAGVWGVNSNNNIYKLVSGRWQLISGTLKQIDAGGDQFVVGLDANYNGFCLSNQSTISLKNESTLPWANISPRVHYYSCGLWGCWAVYSTYVYYRHDVTPGSCVGSRWQQVAGQLTMIEVGTEGTVYGVNSAGHVFRRDGINSSNPIGTAWTPAASFLCKGKHVSYDLGVLWVINTDGKTVKCRV

Secondary structure (DSSP, 8-state):
-B-SEEEEETTEEEEE-TT--EEEEETTEEEEESS--SEEEEETTEEEEE-TT-EEEEEETTEEEEEEEE-SEEE--SSS-EEEE-TT--EEEE-HHHHHT--TTPPP-PEEESS--SEEEE-SS-EEEEETTEEEEEES--TTT-S-SEEEEEEEE-SEEEE-TTS-EEEE-TT--EEEEES--SS-TT-SEEEEESTTS--EEEEEEETTEEEEEETTSBEEEEE-/-B-SEEEEETTEEEEE-TT--EEEEETTEEEEESS--SEEEEETTEEEEE-TT-EEEEEETTEEEEEEEE-SEEE--SSS-EEEE-TT--EEEE-HHHHHT--TTPPP-PEEESS--SEEEE-SS-EEEEETTEEEEEES--TTT-S-SEEEEEEEE-SEEEE-TTS-EEEE-TT--EEEEES-BTTBTT-SEEEEESTTT--EEEEEEETTEEEEEETTSBEEEEE-

pLDDT: mean 95.28, std 5.87, range [56.88, 98.94]

Radius of gyration: 21.12 Å; Cα contacts (8 Å, |Δi|>4): 1487; chains: 2; bounding box: 44×59×51 Å

Foldseek 3Di:
DFFPAKADAPHWIWTAHPQQWIWTDDPNDTDTADDGFNEWEAYLQAIKGAHPQQFIWGQDPRDTATADDGFNYKYCLENNKIWGAHPVQWIWIAANVCSNPPDHPDHGDIDTQDDGFDEKEAAYQFIWTHRQFWIKTAADQDRGPNNGDDIDTDDGGFDYKYAYHHQWIWGAHPQQWIWTAAQDDNVRSRGDDIDTDPVVHARFDYWYDYDQWIWGQHPVRDIDIDRD/DFFPAKADAPHWIWGAHPQQWIWTDDPNDTDTADDGFNEWEAYLQAIKGAHPQQFIWGQDPRDTATAPDGFPYKYCLENNKIWGAHPVQWIWIAANVCSNVPDHPDHGDIDTQDDGFDEKEAAYQFIWTHHQFWIKTAADQDRGHRNGDDIDTDDGGFDYKYAYHHQWIWGAHPQQWIWTAAQDDNVRSRGDDIDTDCNVPARFDYWYDYDQWIWGQHPVRDIDIDRD

Solvent-accessible surface area (backbone atoms only — not comparable to full-atom values): 22140 Å² total; per-residue (Å²): 114,60,30,72,39,56,23,30,13,49,31,41,38,36,33,16,27,89,86,15,45,32,31,34,46,45,48,94,39,76,43,76,43,80,71,63,28,62,34,52,24,34,20,33,46,17,40,38,31,17,26,91,85,15,44,28,30,34,40,44,69,24,32,76,40,81,40,64,67,62,26,58,42,60,28,16,23,21,67,24,18,38,37,29,21,27,90,85,23,45,26,31,26,34,24,19,67,63,51,55,56,50,60,87,87,49,81,62,80,66,39,76,28,81,72,68,37,73,35,62,24,23,9,62,72,27,36,39,34,18,45,75,38,41,30,34,36,40,39,76,44,39,38,79,63,49,62,40,77,49,78,41,79,43,92,66,63,26,60,39,58,30,34,10,40,62,44,54,38,40,31,24,24,90,84,12,52,35,30,31,53,36,70,57,40,92,93,36,65,83,36,75,48,78,42,81,35,64,76,82,62,70,48,24,72,42,56,25,31,35,81,50,35,36,38,31,23,27,78,87,23,44,61,42,83,41,82,100,114,59,30,72,39,56,23,30,12,51,32,40,39,36,32,14,27,92,87,16,43,33,31,33,45,47,48,95,40,77,44,76,43,80,71,64,25,62,34,52,23,34,20,35,47,18,40,37,33,16,27,92,85,17,43,29,30,36,40,45,70,24,33,76,40,81,41,65,67,63,23,58,42,62,27,17,23,20,68,25,17,38,37,28,22,26,89,84,22,45,26,33,23,34,23,19,66,64,53,55,55,50,58,87,87,50,80,62,80,66,41,75,28,83,71,68,37,73,33,62,22,22,10,62,73,28,36,40,34,18,44,84,33,41,30,34,36,39,40,75,43,40,38,78,63,49,60,40,77,47,78,40,81,44,92,66,64,25,59,39,59,31,33,10,39,65,43,52,36,38,33,24,24,92,85,12,50,32,30,32,55,36,71,56,41,92,92,37,67,84,35,75,46,77,42,82,32,63,71,81,71,57,48,25,73,43,58,25,29,33,80,49,35,38,38,32,23,26,79,86,24,44,60,42,82,42,82,100